Protein AF-0000000066991635 (afdb_homodimer)

Solvent-accessible surface area (backbone atoms only — not comparable to full-atom values): 33824 Å² total; per-residue (Å²): 133,83,79,75,78,76,78,75,76,74,74,76,68,73,73,80,77,74,58,37,27,37,50,67,40,49,28,33,56,46,75,19,49,19,54,40,72,58,36,60,54,51,48,58,49,76,34,74,38,52,50,30,28,54,70,39,47,72,44,93,38,63,37,68,39,49,34,54,32,58,34,29,44,29,30,18,37,47,90,90,48,79,56,61,89,41,50,11,52,49,90,73,47,40,25,34,30,38,31,33,38,23,70,40,92,41,37,56,72,58,83,58,76,49,52,31,31,70,38,35,34,23,32,61,38,87,34,90,89,38,78,27,34,76,53,31,38,21,18,39,51,45,25,27,75,44,48,9,38,45,81,38,58,38,59,46,39,35,53,55,44,24,20,41,37,32,43,36,40,35,25,31,79,44,2,63,42,89,61,32,28,33,35,31,42,17,25,30,19,30,34,35,38,76,35,38,81,55,76,75,76,59,43,39,54,41,67,57,53,54,70,75,36,68,50,41,40,34,58,37,84,39,66,63,92,72,80,55,67,71,60,75,80,67,44,86,82,8,60,59,45,59,40,77,75,74,72,76,74,76,71,72,75,78,71,76,76,70,78,72,74,79,71,78,74,76,80,78,80,80,83,77,84,81,74,84,70,85,74,81,82,73,84,66,85,66,91,76,80,90,76,87,81,89,90,81,73,80,124,133,83,79,78,76,76,77,74,76,75,74,77,69,74,74,79,77,77,58,38,26,38,50,68,41,48,30,33,57,48,76,17,51,19,54,40,70,57,36,62,55,52,47,59,50,76,35,74,38,54,50,31,28,55,70,38,46,74,44,94,38,64,38,68,39,49,34,54,32,58,34,30,44,30,33,18,37,49,91,91,48,78,54,61,88,42,50,11,52,49,90,73,48,41,26,32,31,38,32,32,38,24,69,41,90,42,39,57,70,58,83,58,76,50,52,31,32,70,38,34,31,23,31,60,38,87,33,90,88,37,78,27,35,75,53,31,38,20,18,39,53,44,24,28,74,45,49,10,38,44,81,40,58,37,58,45,39,36,52,56,44,24,20,39,39,34,42,37,40,36,26,30,80,46,2,62,42,89,63,31,29,32,35,31,42,17,26,31,20,30,34,35,39,75,34,39,81,54,77,78,76,59,42,37,54,42,66,56,54,53,70,76,36,68,50,41,40,36,60,38,85,38,66,62,93,71,80,56,66,69,59,77,79,69,43,85,82,9,59,60,45,63,41,77,72,76,73,77,73,78,72,71,76,76,71,75,74,71,77,69,74,80,71,77,74,76,81,79,80,85,86,86,87,86,78,81,77,84,83,78,85,75,85,66,83,73,83,83,82,89,80,86,91,81,92,85,88,78,130

Secondary structure (DSSP, 8-state):
---------------------EEEEEEEEES-EE--S-SSPB--TTSTHHHH-TT----S--EEEETT-EEEEEEESSTT---TTS-SS-TT----EEEEEEEES-TTT--S-S-EEEEEEE-EE--TT-SSGGGSEEHHHHHHHTTTEEEEEPPSSSPSEEEEEEEEEEE-TTTTSTT--EEEEEEEEEEEES--------B-TTTS--TT-TTTS--TTS--S----SSS---TTS-EE----------------------------------------------------------/---------------------EEEEEEEEES-EE--S-SSPB--TTSTHHHH-TT----S--EEEETT-EEEEEEESSTT---TTS-SS-TT----EEEEEEEES-TTT--S-S-EEEEEEE-EE--TT-SSGGGSEEHHHHHHHTTTEEEEEPPSSSPSEEEEEEEEEEE-TTTTSTT--EEEEEEEEEEEES--------B-TTTS--TT-TTTS--TTS--S----SSS---TTS-B-PPP-------------------------------------------------------

Sequence (598 aa):
MKSTFVAALSALAAREVAGHATFQQLWHGSSCVRLPASNSPVTNVGSRDFICNAGARPVGGKCPVRAGGTVTVEMHQQPGDRSCNNEAIGGAHWGPVQVYLTKVADATTADGSTGWFKIFSNSWAKNPSGRVGDDDEWGTRDLSECCGRMDVKIPSDIPSGDYLLRAEALALHTAGQAGGAQFYMSCYQITVEGGGDASPATVRFPGAYSSGDPGIRVNIHGALSNYVAPGPPSTPAAPTRRPALAAPVASPPARLARLQPLLLHPAGLPRAEATLKRALWPRTASAVGLAILAAPNVRMKSTFVAALSALAAREVAGHATFQQLWHGSSCVRLPASNSPVTNVGSRDFICNAGARPVGGKCPVRAGGTVTVEMHQQPGDRSCNNEAIGGAHWGPVQVYLTKVADATTADGSTGWFKIFSNSWAKNPSGRVGDDDEWGTRDLSECCGRMDVKIPSDIPSGDYLLRAEALALHTAGQAGGAQFYMSCYQITVEGGGDASPATVRFPGAYSSGDPGIRVNIHGALSNYVAPGPPSTPAAPTRRPALAAPVASPPARLARLQPLLLHPAGLPRAEATLKRALWPRTASAVGLAILAAPNVR

Structure (mmCIF, N/CA/C/O backbone):
data_AF-0000000066991635-model_v1
#
loop_
_entity.id
_entity.type
_entity.pdbx_description
1 polymer 'lytic cellulose monooxygenase (C4-dehydrogenating)'
#
loop_
_atom_site.group_PDB
_atom_site.id
_atom_site.type_symbol
_atom_site.label_atom_id
_atom_site.label_alt_id
_atom_site.label_comp_id
_atom_site.label_asym_id
_atom_site.label_entity_id
_atom_site.label_seq_id
_atom_site.pdbx_PDB_ins_code
_atom_site.Cartn_x
_atom_site.Cartn_y
_atom_site.Cartn_z
_atom_site.occupancy
_atom_site.B_iso_or_equiv
_atom_site.auth_seq_id
_atom_site.auth_comp_id
_atom_site.auth_asym_id
_atom_site.auth_atom_id
_atom_site.pdbx_PDB_model_num
ATOM 1 N N . MET A 1 1 ? 31.812 63.344 -13.711 1 35.56 1 MET A N 1
ATOM 2 C CA . MET A 1 1 ? 30.469 62.781 -13.672 1 35.56 1 MET A CA 1
ATOM 3 C C . MET A 1 1 ? 30.484 61.375 -13.094 1 35.56 1 MET A C 1
ATOM 5 O O . MET A 1 1 ? 31.188 60.5 -13.602 1 35.56 1 MET A O 1
ATOM 9 N N . LYS A 1 2 ? 30.391 61.25 -11.734 1 44.78 2 LYS A N 1
ATOM 10 C CA . LYS A 1 2 ? 30.375 60.062 -10.891 1 44.78 2 LYS A CA 1
ATOM 11 C C . LYS A 1 2 ? 29.219 59.156 -11.25 1 44.78 2 LYS A C 1
ATOM 13 O O . LYS A 1 2 ? 28.047 59.562 -11.203 1 44.78 2 LYS A O 1
ATOM 18 N N . SER A 1 3 ? 29.359 58.281 -12.211 1 44.31 3 SER A N 1
ATOM 19 C CA . SER A 1 3 ? 28.406 57.219 -12.531 1 44.31 3 SER A CA 1
ATOM 20 C C . SER A 1 3 ? 28.078 56.406 -11.305 1 44.31 3 SER A C 1
ATOM 22 O O . SER A 1 3 ? 28.969 55.781 -10.711 1 44.31 3 SER A O 1
ATOM 24 N N . THR A 1 4 ? 27.125 56.844 -10.484 1 43.19 4 THR A N 1
ATOM 25 C CA . THR A 1 4 ? 26.547 56.062 -9.406 1 43.19 4 THR A CA 1
ATOM 26 C C . THR A 1 4 ? 25.969 54.75 -9.961 1 43.19 4 THR A C 1
ATOM 28 O O . THR A 1 4 ? 25.094 54.781 -10.828 1 43.19 4 THR A O 1
ATOM 31 N N . PHE A 1 5 ? 26.766 53.719 -10.078 1 46.31 5 PHE A N 1
ATOM 32 C CA . PHE A 1 5 ? 26.281 52.344 -10.297 1 46.31 5 PHE A CA 1
ATOM 33 C C . PHE A 1 5 ? 25.203 52 -9.266 1 46.31 5 PHE A C 1
ATOM 35 O O . PHE A 1 5 ? 25.484 51.938 -8.07 1 46.31 5 PHE A O 1
ATOM 42 N N . VAL A 1 6 ? 23.969 52.438 -9.492 1 45.12 6 VAL A N 1
ATOM 43 C CA . VAL A 1 6 ? 22.859 51.906 -8.695 1 45.12 6 VAL A CA 1
ATOM 44 C C . VAL A 1 6 ? 22.797 50.375 -8.82 1 45.12 6 VAL A C 1
ATOM 46 O O . VAL A 1 6 ? 22.656 49.844 -9.922 1 45.12 6 VAL A O 1
ATOM 49 N N . ALA A 1 7 ? 23.469 49.625 -7.941 1 43.12 7 ALA A N 1
ATOM 50 C CA . ALA A 1 7 ? 23.281 48.188 -7.762 1 43.12 7 ALA A CA 1
ATOM 51 C C . ALA A 1 7 ? 21.812 47.844 -7.527 1 43.12 7 ALA A C 1
ATOM 53 O O . ALA A 1 7 ? 21.219 48.281 -6.535 1 43.12 7 ALA A O 1
ATOM 54 N N . ALA A 1 8 ? 21.062 47.688 -8.625 1 43.28 8 ALA A N 1
ATOM 55 C CA . ALA A 1 8 ? 19.734 47.125 -8.492 1 43.28 8 ALA A CA 1
ATOM 56 C C . ALA A 1 8 ? 19.797 45.812 -7.691 1 43.28 8 ALA A C 1
ATOM 58 O O . ALA A 1 8 ? 20.453 44.844 -8.102 1 43.28 8 ALA A O 1
ATOM 59 N N . LEU A 1 9 ? 19.672 45.906 -6.418 1 40.62 9 LEU A N 1
ATOM 60 C CA . LEU A 1 9 ? 19.406 44.719 -5.613 1 40.62 9 LEU A CA 1
ATOM 61 C C . LEU A 1 9 ? 18.234 43.906 -6.18 1 40.62 9 LEU A C 1
ATOM 63 O O . LEU A 1 9 ? 17.109 44.406 -6.223 1 40.62 9 LEU A O 1
ATOM 67 N N . SER A 1 10 ? 18.469 43.125 -7.238 1 38.97 10 SER A N 1
ATOM 68 C CA . SER A 1 10 ? 17.453 42.156 -7.621 1 38.97 10 SER A CA 1
ATOM 69 C C . SER A 1 10 ? 17 41.344 -6.422 1 38.97 10 SER A C 1
ATOM 71 O O . SER A 1 10 ? 17.797 40.625 -5.801 1 38.97 10 SER A O 1
ATOM 73 N N . ALA A 1 11 ? 16.047 41.781 -5.676 1 39.94 11 ALA A N 1
ATOM 74 C CA . ALA A 1 11 ? 15.391 40.938 -4.676 1 39.94 11 ALA A CA 1
ATOM 75 C C . ALA A 1 11 ? 14.969 39.594 -5.277 1 39.94 11 ALA A C 1
ATOM 77 O O . ALA A 1 11 ? 14.133 39.562 -6.18 1 39.94 11 ALA A O 1
ATOM 78 N N . LEU A 1 12 ? 15.789 38.625 -5.402 1 40.25 12 LEU A N 1
ATOM 79 C CA . LEU A 1 12 ? 15.375 37.25 -5.656 1 40.25 12 LEU A CA 1
ATOM 80 C C . LEU A 1 12 ? 14.125 36.906 -4.863 1 40.25 12 LEU A C 1
ATOM 82 O O . LEU A 1 12 ? 14.188 36.688 -3.648 1 40.25 12 LEU A O 1
ATOM 86 N N . ALA A 1 13 ? 13.016 37.438 -5.242 1 39.91 13 ALA A N 1
ATOM 87 C CA . ALA A 1 13 ? 11.773 36.906 -4.688 1 39.91 13 ALA A CA 1
ATOM 88 C C . ALA A 1 13 ? 11.773 35.375 -4.695 1 39.91 13 ALA A C 1
ATOM 90 O O . ALA A 1 13 ? 11.906 34.75 -5.75 1 39.91 13 ALA A O 1
ATOM 91 N N . ALA A 1 14 ? 12.273 34.75 -3.713 1 44.75 14 ALA A N 1
ATOM 92 C CA . ALA A 1 14 ? 12.094 33.312 -3.562 1 44.75 14 ALA A CA 1
ATOM 93 C C . ALA A 1 14 ? 10.688 32.875 -3.992 1 44.75 14 ALA A C 1
ATOM 95 O O . ALA A 1 14 ? 9.695 33.281 -3.389 1 44.75 14 ALA A O 1
ATOM 96 N N . ARG A 1 15 ? 10.422 32.719 -5.242 1 49.5 15 ARG A N 1
ATOM 97 C CA . ARG A 1 15 ? 9.172 32.156 -5.758 1 49.5 15 ARG A CA 1
ATOM 98 C C . ARG A 1 15 ? 8.641 31.062 -4.855 1 49.5 15 ARG A C 1
ATOM 100 O O . ARG A 1 15 ? 9.336 30.078 -4.59 1 49.5 15 ARG A O 1
ATOM 107 N N . GLU A 1 16 ? 7.719 31.5 -3.975 1 56.66 16 GLU A N 1
ATOM 108 C CA . GLU A 1 16 ? 6.977 30.594 -3.105 1 56.66 16 GLU A CA 1
ATOM 109 C C . GLU A 1 16 ? 6.371 29.438 -3.902 1 56.66 16 GLU A C 1
ATOM 111 O O . GLU A 1 16 ? 5.453 29.641 -4.699 1 56.66 16 GLU A O 1
ATOM 116 N N . VAL A 1 17 ? 7.215 28.453 -4.336 1 67.62 17 VAL A N 1
ATOM 117 C CA . VAL A 1 17 ? 6.699 27.328 -5.109 1 67.62 17 VAL A CA 1
ATOM 118 C C . VAL A 1 17 ? 5.742 26.5 -4.254 1 67.62 17 VAL A C 1
ATOM 120 O O . VAL A 1 17 ? 6.117 26.016 -3.186 1 67.62 17 VAL A O 1
ATOM 123 N N . ALA A 1 18 ? 4.371 26.812 -4.434 1 72.88 18 ALA A N 1
ATOM 124 C CA . ALA A 1 18 ? 3.355 25.969 -3.814 1 72.88 18 ALA A CA 1
ATOM 125 C C . ALA A 1 18 ? 3.354 24.562 -4.434 1 72.88 18 ALA A C 1
ATOM 127 O O . ALA A 1 18 ? 3.342 24.422 -5.656 1 72.88 18 ALA A O 1
ATOM 128 N N . GLY A 1 19 ? 3.537 23.594 -3.539 1 75.56 19 GLY A N 1
ATOM 129 C CA . GLY A 1 19 ? 3.369 22.234 -4.031 1 75.56 19 GLY A CA 1
ATOM 130 C C . GLY A 1 19 ? 1.932 21.906 -4.395 1 75.56 19 GLY A C 1
ATOM 131 O O . GLY A 1 19 ? 1.026 22.703 -4.148 1 75.56 19 GLY A O 1
ATOM 132 N N . HIS A 1 20 ? 1.761 20.859 -5.176 1 81.75 20 HIS A N 1
ATOM 133 C CA . HIS A 1 20 ? 0.44 20.359 -5.539 1 81.75 20 HIS A CA 1
ATOM 134 C C . HIS A 1 20 ? 0.328 18.859 -5.277 1 81.75 20 HIS A C 1
ATOM 136 O O . HIS A 1 20 ? 1.036 18.062 -5.898 1 81.75 20 HIS A O 1
ATOM 142 N N . ALA A 1 21 ? -0.579 18.547 -4.352 1 86.69 21 ALA A N 1
ATOM 143 C CA . ALA A 1 21 ? -0.793 17.141 -4.043 1 86.69 21 ALA A CA 1
ATOM 144 C C . ALA A 1 21 ? -2.094 16.938 -3.271 1 86.69 21 ALA A C 1
ATOM 146 O O . ALA A 1 21 ? -2.596 17.875 -2.637 1 86.69 21 ALA A O 1
ATOM 147 N N . THR A 1 22 ? -2.713 15.828 -3.4 1 87 22 THR A N 1
ATOM 148 C CA . THR A 1 22 ? -3.887 15.453 -2.623 1 87 22 THR A CA 1
ATOM 149 C C . THR A 1 22 ? -3.754 14.023 -2.1 1 87 22 THR A C 1
ATOM 151 O O . THR A 1 22 ? -3.219 13.148 -2.789 1 87 22 THR A O 1
ATOM 154 N N . PHE A 1 23 ? -4.141 13.82 -0.852 1 86.69 23 PHE A N 1
ATOM 155 C CA . PHE A 1 23 ? -4.465 12.453 -0.455 1 86.69 23 PHE A CA 1
ATOM 156 C C . PHE A 1 23 ? -5.68 11.938 -1.221 1 86.69 23 PHE A C 1
ATOM 158 O O . PHE A 1 23 ? -6.773 12.492 -1.105 1 86.69 23 PHE A O 1
ATOM 165 N N . GLN A 1 24 ? -5.504 10.797 -1.98 1 76.44 24 GLN A N 1
ATOM 166 C CA . GLN A 1 24 ? -6.531 10.461 -2.961 1 76.44 24 GLN A CA 1
ATOM 167 C C . GLN A 1 24 ? -7.203 9.133 -2.621 1 76.44 24 GLN A C 1
ATOM 169 O O . GLN A 1 24 ? -8.32 8.867 -3.066 1 76.44 24 GLN A O 1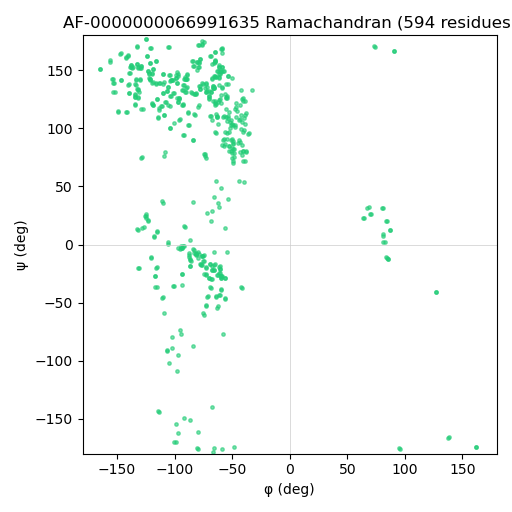
ATOM 174 N N . GLN A 1 25 ? -6.457 8.273 -1.94 1 74.19 25 GLN A N 1
ATOM 175 C CA . GLN A 1 25 ? -6.988 6.93 -1.749 1 74.19 25 GLN A CA 1
ATOM 176 C C . GLN A 1 25 ? -6.691 6.414 -0.344 1 74.19 25 GLN A C 1
ATOM 178 O O . GLN A 1 25 ? -5.637 6.715 0.222 1 74.19 25 GLN A O 1
ATOM 183 N N . LEU A 1 26 ? -7.699 5.766 0.26 1 80.69 26 LEU A N 1
ATOM 184 C CA . LEU A 1 26 ? -7.5 4.961 1.46 1 80.69 26 LEU A CA 1
ATOM 185 C C . LEU A 1 26 ? -7.527 3.475 1.126 1 80.69 26 LEU A C 1
ATOM 187 O O . LEU A 1 26 ? -8.5 2.98 0.547 1 80.69 26 LEU A O 1
ATOM 191 N N . TRP A 1 27 ? -6.43 2.877 1.416 1 75.44 27 TRP A N 1
ATOM 192 C CA . TRP A 1 27 ? -6.328 1.429 1.261 1 75.44 27 TRP A CA 1
ATOM 193 C C . TRP A 1 27 ? -6.59 0.72 2.586 1 75.44 27 TRP A C 1
ATOM 195 O O . TRP A 1 27 ? -6.074 1.133 3.629 1 75.44 27 TRP A O 1
ATOM 205 N N . HIS A 1 28 ? -7.434 -0.108 2.604 1 73.88 28 HIS A N 1
ATOM 206 C CA . HIS A 1 28 ? -7.727 -0.851 3.822 1 73.88 28 HIS A CA 1
ATOM 207 C C . HIS A 1 28 ? -7.781 -2.352 3.555 1 73.88 28 HIS A C 1
ATOM 209 O O . HIS A 1 28 ? -8.203 -2.779 2.479 1 73.88 28 HIS A O 1
ATOM 215 N N . GLY A 1 29 ? -7.016 -3.014 4.488 1 66.19 29 GLY A N 1
ATOM 216 C CA . GLY A 1 29 ? -6.973 -4.457 4.336 1 66.19 29 GLY A CA 1
ATOM 217 C C . GLY A 1 29 ? -8.281 -5.137 4.707 1 66.19 29 GLY A C 1
ATOM 218 O O . GLY A 1 29 ? -9.078 -4.586 5.469 1 66.19 29 GLY A O 1
ATOM 219 N N . SER A 1 30 ? -8.719 -6.031 3.967 1 66 30 SER A N 1
ATOM 220 C CA . SER A 1 30 ? -9.891 -6.816 4.324 1 66 30 SER A CA 1
ATOM 221 C C . SER A 1 30 ? -9.555 -8.305 4.426 1 66 30 SER A C 1
ATOM 223 O O . SER A 1 30 ? -8.547 -8.758 3.881 1 66 30 SER A O 1
ATOM 225 N N . SER A 1 31 ? -10.234 -8.891 5.297 1 74.88 31 SER A N 1
ATOM 226 C CA . SER A 1 31 ? -10.133 -10.32 5.559 1 74.88 31 SER A CA 1
ATOM 227 C C . SER A 1 31 ? -10.781 -11.141 4.449 1 74.88 31 SER A C 1
ATOM 229 O O . SER A 1 31 ? -11.883 -11.664 4.625 1 74.88 31 SER A O 1
ATOM 231 N N . CYS A 1 32 ? -10.117 -11.234 3.277 1 90.69 32 CYS A N 1
ATOM 232 C CA . CYS A 1 32 ? -10.695 -12.047 2.207 1 90.69 32 CYS A CA 1
ATOM 233 C C . CYS A 1 32 ? -9.68 -13.047 1.673 1 90.69 32 CYS A C 1
ATOM 235 O O . CYS A 1 32 ? -9.875 -13.633 0.606 1 90.69 32 CYS A O 1
ATOM 237 N N . VAL A 1 33 ? -8.578 -13.219 2.455 1 92.69 33 VAL A N 1
ATOM 238 C CA . VAL A 1 33 ? -7.531 -14.148 2.035 1 92.69 33 VAL A CA 1
ATOM 239 C C . VAL A 1 33 ? -7.832 -15.539 2.576 1 92.69 33 VAL A C 1
ATOM 241 O O . VAL A 1 33 ? -8.258 -15.688 3.725 1 92.69 33 VAL A O 1
ATOM 244 N N . ARG A 1 34 ? -7.668 -16.516 1.69 1 94.62 34 ARG A N 1
ATOM 245 C CA . ARG A 1 34 ? -7.555 -17.891 2.139 1 94.62 34 ARG A CA 1
ATOM 246 C C . ARG A 1 34 ? -6.121 -18.219 2.543 1 94.62 34 ARG A C 1
ATOM 248 O O . ARG A 1 34 ? -5.324 -18.656 1.713 1 94.62 34 ARG A O 1
ATOM 255 N N . LEU A 1 35 ? -5.824 -18 3.801 1 91.38 35 LEU A N 1
ATOM 256 C CA . LEU A 1 35 ? -4.457 -18.203 4.27 1 91.38 35 LEU A CA 1
ATOM 257 C C . LEU A 1 35 ? -4.094 -19.688 4.25 1 91.38 35 LEU A C 1
ATOM 259 O O . LEU A 1 35 ? -4.871 -20.531 4.703 1 91.38 35 LEU A O 1
ATOM 263 N N . PRO A 1 36 ? -2.918 -19.969 3.658 1 92.56 36 PRO A N 1
ATOM 264 C CA . PRO A 1 36 ? -2.463 -21.359 3.73 1 92.56 36 PRO A CA 1
ATOM 265 C C . PRO A 1 36 ? -2.152 -21.812 5.16 1 92.56 36 PRO A C 1
ATOM 267 O O . PRO A 1 36 ? -1.994 -20.969 6.051 1 92.56 36 PRO A O 1
ATOM 270 N N . ALA A 1 37 ? -2.025 -23.109 5.332 1 90.44 37 ALA A N 1
ATOM 271 C CA . ALA A 1 37 ? -1.784 -23.672 6.656 1 90.44 37 ALA A CA 1
ATOM 272 C C . ALA A 1 37 ? -0.348 -23.422 7.109 1 90.44 37 ALA A C 1
ATOM 274 O O . ALA A 1 37 ? -0.06 -23.422 8.305 1 90.44 37 ALA A O 1
ATOM 275 N N . SER A 1 38 ? 0.526 -23.25 6.168 1 89.31 38 SER A N 1
ATOM 276 C CA . SER A 1 38 ? 1.929 -23 6.477 1 89.31 38 SER A CA 1
ATOM 277 C C . SER A 1 38 ? 2.533 -21.984 5.504 1 89.31 38 SER A C 1
ATOM 279 O O . SER A 1 38 ? 1.97 -21.734 4.438 1 89.31 38 SER A O 1
ATOM 281 N N . ASN A 1 39 ? 3.67 -21.438 5.996 1 92.88 39 ASN A N 1
ATOM 282 C CA . ASN A 1 39 ? 4.375 -20.516 5.113 1 92.88 39 ASN A CA 1
ATOM 283 C C . ASN A 1 39 ? 5.43 -21.219 4.277 1 92.88 39 ASN A C 1
ATOM 285 O O . ASN A 1 39 ? 6.32 -20.594 3.715 1 92.88 39 ASN A O 1
ATOM 289 N N . SER A 1 40 ? 5.367 -22.594 4.184 1 92.25 40 SER A N 1
ATOM 290 C CA . SER A 1 40 ? 6.238 -23.375 3.318 1 92.25 40 SER A CA 1
ATOM 291 C C . SER A 1 40 ? 5.754 -23.344 1.873 1 92.25 40 SER A C 1
ATOM 293 O O . SER A 1 40 ? 4.559 -23.203 1.617 1 92.25 40 SER A O 1
ATOM 295 N N . PRO A 1 41 ? 6.633 -23.5 0.947 1 95.75 41 PRO A N 1
ATOM 296 C CA . PRO A 1 41 ? 6.227 -23.469 -0.46 1 95.75 41 PRO A CA 1
ATOM 297 C C . PRO A 1 41 ? 5.566 -24.766 -0.921 1 95.75 41 PRO A C 1
ATOM 299 O O . PRO A 1 41 ? 5.715 -25.797 -0.272 1 95.75 41 PRO A O 1
ATOM 302 N N . VAL A 1 42 ? 4.805 -24.672 -2.021 1 96.62 42 VAL A N 1
ATOM 303 C CA . VAL A 1 42 ? 4.344 -25.828 -2.795 1 96.62 42 VAL A CA 1
ATOM 304 C C . VAL A 1 42 ? 5.32 -26.109 -3.934 1 96.62 42 VAL A C 1
ATOM 306 O O . VAL A 1 42 ? 5.727 -25.188 -4.652 1 96.62 42 VAL A O 1
ATOM 309 N N . THR A 1 43 ? 5.715 -27.406 -4.102 1 96.5 43 THR A N 1
ATOM 310 C CA . THR A 1 43 ? 6.66 -27.734 -5.164 1 96.5 43 THR A CA 1
ATOM 311 C C . THR A 1 43 ? 6.012 -28.641 -6.203 1 96.5 43 THR A C 1
ATOM 313 O O . THR A 1 43 ? 6.492 -28.75 -7.332 1 96.5 43 THR A O 1
ATOM 316 N N . ASN A 1 44 ? 4.957 -29.281 -5.836 1 96.81 44 ASN A N 1
ATOM 317 C CA . ASN A 1 44 ? 4.234 -30.156 -6.758 1 96.81 44 ASN A CA 1
ATOM 318 C C . ASN A 1 44 ? 3.174 -29.391 -7.543 1 96.81 44 ASN A C 1
ATOM 320 O O . ASN A 1 44 ? 2.066 -29.172 -7.047 1 96.81 44 ASN A O 1
ATOM 324 N N . VAL A 1 45 ? 3.43 -29.062 -8.812 1 97.5 45 VAL A N 1
ATOM 325 C CA . VAL A 1 45 ? 2.557 -28.203 -9.609 1 97.5 45 VAL A CA 1
ATOM 326 C C . VAL A 1 45 ? 1.331 -29 -10.055 1 97.5 45 VAL A C 1
ATOM 328 O O . VAL A 1 45 ? 0.363 -28.422 -10.562 1 97.5 45 VAL A O 1
ATOM 331 N N . GLY A 1 46 ? 1.335 -30.312 -9.859 1 96.69 46 GLY A N 1
ATOM 332 C CA . GLY A 1 46 ? 0.222 -31.156 -10.266 1 96.69 46 GLY A CA 1
ATOM 333 C C . GLY A 1 46 ? -0.765 -31.422 -9.141 1 96.69 46 GLY A C 1
ATOM 334 O O . GLY A 1 46 ? -1.802 -32.062 -9.359 1 96.69 46 GLY A O 1
ATOM 335 N N . SER A 1 47 ? -0.459 -30.953 -8.016 1 96.12 47 SER A N 1
ATOM 336 C CA . SER A 1 47 ? -1.318 -31.188 -6.855 1 96.12 47 SER A CA 1
ATOM 337 C C . SER A 1 47 ? -2.451 -30.172 -6.793 1 96.12 47 SER A C 1
ATOM 339 O O . SER A 1 47 ? -2.318 -29.047 -7.301 1 96.12 47 SER A O 1
ATOM 341 N N . ARG A 1 48 ? -3.557 -30.5 -6.098 1 96.44 48 ARG A N 1
ATOM 342 C CA . ARG A 1 48 ? -4.664 -29.578 -5.883 1 96.44 48 ARG A CA 1
ATOM 343 C C . ARG A 1 48 ? -4.23 -28.406 -5.004 1 96.44 48 ARG A C 1
ATOM 345 O O . ARG A 1 48 ? -4.871 -27.359 -5.008 1 96.44 48 ARG A O 1
ATOM 352 N N . ASP A 1 49 ? -3.164 -28.609 -4.23 1 97.19 49 ASP A N 1
ATOM 353 C CA . ASP A 1 49 ? -2.639 -27.516 -3.408 1 97.19 49 ASP A CA 1
ATOM 354 C C . ASP A 1 49 ? -2.193 -26.344 -4.273 1 97.19 49 ASP A C 1
ATOM 356 O O . ASP A 1 49 ? -2.064 -25.219 -3.781 1 97.19 49 ASP A O 1
ATOM 360 N N . PHE A 1 50 ? -2.004 -26.625 -5.508 1 97.88 50 PHE A N 1
ATOM 361 C CA . PHE A 1 50 ? -1.453 -25.609 -6.395 1 97.88 50 PHE A CA 1
ATOM 362 C C . PHE A 1 50 ? -2.508 -24.562 -6.75 1 97.88 50 PHE A C 1
ATOM 364 O O . PHE A 1 50 ? -2.186 -23.516 -7.305 1 97.88 50 PHE A O 1
ATOM 371 N N . ILE A 1 51 ? -3.73 -24.75 -6.434 1 98.12 51 ILE A N 1
ATOM 372 C CA . ILE A 1 51 ? -4.801 -23.812 -6.734 1 98.12 51 ILE A CA 1
ATOM 373 C C . ILE A 1 51 ? -4.707 -22.609 -5.797 1 98.12 51 ILE A C 1
ATOM 375 O O . ILE A 1 51 ? -4.43 -21.484 -6.234 1 98.12 51 ILE A O 1
ATOM 379 N N . CYS A 1 52 ? -4.809 -22.844 -4.496 1 97.75 52 CYS A N 1
ATOM 380 C CA . CYS A 1 52 ? -4.773 -21.766 -3.516 1 97.75 52 CYS A CA 1
ATOM 381 C C . CYS A 1 52 ? -3.816 -22.078 -2.377 1 97.75 52 CYS A C 1
ATOM 383 O O . CYS A 1 52 ? -3.848 -21.438 -1.329 1 97.75 52 CYS A O 1
ATOM 385 N N . ASN A 1 53 ? -2.953 -23.094 -2.482 1 97.56 53 ASN A N 1
ATOM 386 C CA . ASN A 1 53 ? -1.953 -23.531 -1.513 1 97.56 53 ASN A CA 1
ATOM 387 C C . ASN A 1 53 ? -2.516 -24.578 -0.561 1 97.56 53 ASN A C 1
ATOM 389 O O . ASN A 1 53 ? -3.723 -24.812 -0.537 1 97.56 53 ASN A O 1
ATOM 393 N N . ALA A 1 54 ? -1.625 -25.219 0.156 1 95.06 54 ALA A N 1
ATOM 394 C CA . ALA A 1 54 ? -1.977 -26.312 1.061 1 95.06 54 ALA A CA 1
ATOM 395 C C . ALA A 1 54 ? -2.748 -25.797 2.271 1 95.06 54 ALA A C 1
ATOM 397 O O . ALA A 1 54 ? -2.307 -24.859 2.941 1 95.06 54 ALA A O 1
ATOM 398 N N . GLY A 1 55 ? -3.893 -26.344 2.492 1 93.31 55 GLY A N 1
ATOM 399 C CA . GLY A 1 55 ? -4.652 -26.078 3.703 1 93.31 55 GLY A CA 1
ATOM 400 C C . GLY A 1 55 ? -5.457 -24.797 3.627 1 93.31 55 GLY A C 1
ATOM 401 O O . GLY A 1 55 ? -6.098 -24.406 4.605 1 93.31 55 GLY A O 1
ATOM 402 N N . ALA A 1 56 ? -5.414 -24.125 2.504 1 93.5 56 ALA A N 1
ATOM 403 C CA . ALA A 1 56 ? -6.223 -22.922 2.34 1 93.5 56 ALA A CA 1
ATOM 404 C C . ALA A 1 56 ? -7.711 -23.25 2.344 1 93.5 56 ALA A C 1
ATOM 406 O O . ALA A 1 56 ? -8.133 -24.234 1.724 1 93.5 56 ALA A O 1
ATOM 407 N N . ARG A 1 57 ? -8.477 -22.469 3.072 1 93.38 57 ARG A N 1
ATOM 408 C CA . ARG A 1 57 ? -9.922 -22.672 3.162 1 93.38 57 ARG A CA 1
ATOM 409 C C . ARG A 1 57 ? -10.672 -21.375 2.877 1 93.38 57 ARG A C 1
ATOM 411 O O . ARG A 1 57 ? -10.156 -20.281 3.121 1 93.38 57 ARG A O 1
ATOM 418 N N . PRO A 1 58 ? -11.891 -21.609 2.365 1 94.75 58 PRO A N 1
ATOM 419 C CA . PRO A 1 58 ? -12.727 -20.422 2.203 1 94.75 58 PRO A CA 1
ATOM 420 C C . PRO A 1 58 ? -12.945 -19.672 3.516 1 94.75 58 PRO A C 1
ATOM 422 O O . PRO A 1 58 ? -12.867 -20.266 4.594 1 94.75 58 PRO A O 1
ATOM 425 N N . VAL A 1 59 ? -13.109 -18.359 3.365 1 92.56 59 VAL A N 1
ATOM 426 C CA . VAL A 1 59 ? -13.438 -17.5 4.504 1 92.56 59 VAL A CA 1
ATOM 427 C C . VAL A 1 59 ? -14.766 -16.781 4.254 1 92.56 59 VAL A C 1
ATOM 429 O O . VAL A 1 59 ? -15.297 -16.828 3.145 1 92.56 59 VAL A O 1
ATOM 432 N N . GLY A 1 60 ? -15.289 -16.141 5.297 1 88.69 60 GLY A N 1
ATOM 433 C CA . GLY A 1 60 ? -16.594 -15.523 5.18 1 88.69 60 GLY A CA 1
ATOM 434 C C . GLY A 1 60 ? -16.562 -14.203 4.434 1 88.69 60 GLY A C 1
ATOM 435 O O . GLY A 1 60 ? -17.578 -13.766 3.889 1 88.69 60 GLY A O 1
ATOM 436 N N . GLY A 1 61 ? -15.422 -13.641 4.301 1 87.12 61 GLY A N 1
ATOM 437 C CA . GLY A 1 61 ? -15.344 -12.289 3.762 1 87.12 61 GLY A CA 1
ATOM 438 C C . GLY A 1 61 ? -15 -12.258 2.283 1 87.12 61 GLY A C 1
ATOM 439 O O . GLY A 1 61 ? -14.336 -13.156 1.773 1 87.12 61 GLY A O 1
ATOM 440 N N . LYS A 1 62 ? -15.555 -11.273 1.524 1 89.31 62 LYS A N 1
ATOM 441 C CA . LYS A 1 62 ? -15.18 -10.898 0.166 1 89.31 62 LYS A CA 1
ATOM 442 C C . LYS A 1 62 ? -14.703 -9.445 0.108 1 89.31 62 LYS A C 1
ATOM 444 O O . LYS A 1 62 ? -15.273 -8.57 0.77 1 89.31 62 LYS A O 1
ATOM 449 N N . CYS A 1 63 ? -13.727 -9.227 -0.605 1 88 63 CYS A N 1
ATOM 450 C CA . CYS A 1 63 ? -13.258 -7.863 -0.832 1 88 63 CYS A CA 1
ATOM 451 C C . CYS A 1 63 ? -13.891 -7.27 -2.086 1 88 63 CYS A C 1
ATOM 453 O O . CYS A 1 63 ? -13.766 -7.832 -3.174 1 88 63 CYS A O 1
ATOM 455 N N . PRO A 1 64 ? -14.641 -6.145 -1.932 1 86.25 64 PRO A N 1
ATOM 456 C CA . PRO A 1 64 ? -15.141 -5.469 -3.129 1 86.25 64 PRO A CA 1
ATOM 457 C C . PRO A 1 64 ? -14.039 -4.781 -3.93 1 86.25 64 PRO A C 1
ATOM 459 O O . PRO A 1 64 ? -13.188 -4.098 -3.352 1 86.25 64 PRO A O 1
ATOM 462 N N . VAL A 1 65 ? -14.047 -5.008 -5.191 1 87.44 65 VAL A N 1
ATOM 463 C CA . VAL A 1 65 ? -13.062 -4.438 -6.098 1 87.44 65 VAL A CA 1
ATOM 464 C C . VAL A 1 65 ? -13.758 -3.869 -7.332 1 87.44 65 VAL A C 1
ATOM 466 O O . VAL A 1 65 ? -14.766 -4.41 -7.785 1 87.44 65 VAL A O 1
ATOM 469 N N . ARG A 1 66 ? -13.242 -2.729 -7.777 1 84.81 66 ARG A N 1
ATOM 470 C CA . ARG A 1 66 ? -13.797 -2.139 -8.992 1 84.81 66 ARG A CA 1
ATOM 471 C C . ARG A 1 66 ? -13.039 -2.611 -10.227 1 84.81 66 ARG A C 1
ATOM 473 O O . ARG A 1 66 ? -11.805 -2.689 -10.211 1 84.81 66 ARG A O 1
ATOM 480 N N . ALA A 1 67 ? -13.844 -2.906 -11.234 1 89.19 67 ALA A N 1
ATOM 481 C CA . ALA A 1 67 ? -13.18 -3.127 -12.516 1 89.19 67 ALA A CA 1
ATOM 482 C C . ALA A 1 67 ? -12.383 -1.898 -12.945 1 89.19 67 ALA A C 1
ATOM 484 O O . ALA A 1 67 ? -12.844 -0.766 -12.781 1 89.19 67 ALA A O 1
ATOM 485 N N . GLY A 1 68 ? -11.156 -2.209 -13.414 1 86.44 68 GLY A N 1
ATOM 486 C CA . GLY A 1 68 ? -10.289 -1.104 -13.797 1 86.44 68 GLY A CA 1
ATOM 487 C C . GLY A 1 68 ? -9.539 -0.508 -12.617 1 86.44 68 GLY A C 1
ATOM 488 O O . GLY A 1 68 ? -8.609 0.279 -12.805 1 86.44 68 GLY A O 1
ATOM 489 N N . GLY A 1 69 ? -9.914 -0.895 -11.422 1 81.81 69 GLY A N 1
ATOM 490 C CA . GLY A 1 69 ? -9.219 -0.416 -10.234 1 81.81 69 GLY A CA 1
ATOM 491 C C . GLY A 1 69 ? -7.922 -1.15 -9.961 1 81.81 69 GLY A C 1
ATOM 492 O O . GLY A 1 69 ? -7.602 -2.125 -10.648 1 81.81 69 GLY A O 1
ATOM 493 N N . THR A 1 70 ? -7.215 -0.601 -9 1 82.31 70 THR A N 1
ATOM 494 C CA . THR A 1 70 ? -5.977 -1.227 -8.555 1 82.31 70 THR A CA 1
ATOM 495 C C . THR A 1 70 ? -6.168 -1.897 -7.195 1 82.31 70 THR A C 1
ATOM 497 O O . THR A 1 70 ? -6.824 -1.344 -6.312 1 82.31 70 THR A O 1
ATOM 500 N N . VAL A 1 71 ? -5.656 -3.107 -7.07 1 88.25 71 VAL A N 1
ATOM 501 C CA . VAL A 1 71 ? -5.516 -3.756 -5.77 1 88.25 71 VAL A CA 1
ATOM 502 C C . VAL A 1 71 ? -4.039 -3.986 -5.465 1 88.25 71 VAL A C 1
ATOM 504 O O . VAL A 1 71 ? -3.193 -3.924 -6.359 1 88.25 71 VAL A O 1
ATOM 507 N N . THR A 1 72 ? -3.713 -4.133 -4.211 1 86.56 72 THR A N 1
ATOM 508 C CA . THR A 1 72 ? -2.354 -4.438 -3.781 1 86.56 72 THR A CA 1
ATOM 509 C C . THR A 1 72 ? -2.305 -5.777 -3.047 1 86.56 72 THR A C 1
ATOM 511 O O . THR A 1 72 ? -3.016 -5.973 -2.059 1 86.56 72 THR A O 1
ATOM 514 N N . VAL A 1 73 ? -1.52 -6.703 -3.578 1 90.44 73 VAL A N 1
ATOM 515 C CA . VAL A 1 73 ? -1.246 -7.934 -2.846 1 90.44 73 VAL A CA 1
ATOM 516 C C . VAL A 1 73 ? -0.015 -7.746 -1.962 1 90.44 73 VAL A C 1
ATOM 518 O O . VAL A 1 73 ? 0.93 -7.051 -2.342 1 90.44 73 VAL A O 1
ATOM 521 N N . GLU A 1 74 ? -0.023 -8.391 -0.81 1 88.69 74 GLU A N 1
ATOM 522 C CA . GLU A 1 74 ? 1.046 -8.188 0.164 1 88.69 74 GLU A CA 1
ATOM 523 C C . GLU A 1 74 ? 1.543 -9.516 0.725 1 88.69 74 GLU A C 1
ATOM 525 O O . GLU A 1 74 ? 0.748 -10.336 1.186 1 88.69 74 GLU A O 1
ATOM 530 N N . MET A 1 75 ? 2.871 -9.68 0.68 1 91.38 75 MET A N 1
ATOM 531 C CA . MET A 1 75 ? 3.52 -10.906 1.133 1 91.38 75 MET A CA 1
ATOM 532 C C . MET A 1 75 ? 4.523 -10.617 2.242 1 91.38 75 MET A C 1
ATOM 534 O O . MET A 1 75 ? 5.254 -9.625 2.18 1 91.38 75 MET A O 1
ATOM 538 N N . HIS A 1 76 ? 4.566 -11.562 3.197 1 87.75 76 HIS A N 1
ATOM 539 C CA . HIS A 1 76 ? 5.57 -11.508 4.254 1 87.75 76 HIS A CA 1
ATOM 540 C C . HIS A 1 76 ? 5.98 -12.914 4.688 1 87.75 76 HIS A C 1
ATOM 542 O O . HIS A 1 76 ? 5.27 -13.883 4.426 1 87.75 76 HIS A O 1
ATOM 548 N N . GLN A 1 77 ? 7.137 -12.945 5.406 1 89.06 77 GLN A N 1
ATOM 549 C CA . GLN A 1 77 ? 7.688 -14.227 5.824 1 89.06 77 GLN A CA 1
ATOM 550 C C . GLN A 1 77 ? 6.863 -14.836 6.957 1 89.06 77 GLN A C 1
ATOM 552 O O . GLN A 1 77 ? 6.434 -15.992 6.867 1 89.06 77 GLN A O 1
ATOM 557 N N . GLN A 1 78 ? 6.66 -14.055 7.953 1 84.31 78 GLN A N 1
ATOM 558 C CA . GLN A 1 78 ? 5.98 -14.586 9.133 1 84.31 78 GLN A CA 1
ATOM 559 C C . GLN A 1 78 ? 4.52 -14.141 9.164 1 84.31 78 GLN A C 1
ATOM 561 O O . GLN A 1 78 ? 4.199 -13.008 8.805 1 84.31 78 GLN A O 1
ATOM 566 N N . PRO A 1 79 ? 3.695 -15.133 9.617 1 78.5 79 PRO A N 1
ATOM 567 C CA . PRO A 1 79 ? 2.285 -14.758 9.734 1 78.5 79 PRO A CA 1
ATOM 568 C C . PRO A 1 79 ? 2.078 -13.516 10.602 1 78.5 79 PRO A C 1
ATOM 570 O O . PRO A 1 79 ? 2.613 -13.43 11.711 1 78.5 79 PRO A O 1
ATOM 573 N N . GLY A 1 80 ? 1.396 -12.602 10.055 1 72.75 80 GLY A N 1
ATOM 574 C CA . GLY A 1 80 ? 1.027 -11.422 10.82 1 72.75 80 GLY A CA 1
ATOM 575 C C . GLY A 1 80 ? 2.102 -10.352 10.82 1 72.75 80 GLY A C 1
ATOM 576 O O . GLY A 1 80 ? 1.875 -9.234 11.289 1 72.75 80 GLY A O 1
ATOM 577 N N . ASP A 1 81 ? 3.328 -10.75 10.344 1 72.44 81 ASP A N 1
ATOM 578 C CA . ASP A 1 81 ? 4.383 -9.75 10.219 1 72.44 81 ASP A CA 1
ATOM 579 C C . ASP A 1 81 ? 4.195 -8.906 8.961 1 72.44 81 ASP A C 1
ATOM 581 O O . ASP A 1 81 ? 4.18 -9.438 7.848 1 72.44 81 ASP A O 1
ATOM 585 N N . ARG A 1 82 ? 4.031 -7.527 9.188 1 72.56 82 ARG A N 1
ATOM 586 C CA . ARG A 1 82 ? 3.814 -6.66 8.031 1 72.56 82 ARG A CA 1
ATOM 587 C C . ARG A 1 82 ? 4.832 -5.523 8.008 1 72.56 82 ARG A C 1
ATOM 589 O O . ARG A 1 82 ? 4.586 -4.48 7.398 1 72.56 82 ARG A O 1
ATOM 596 N N . SER A 1 83 ? 5.914 -5.785 8.625 1 67.12 83 SER A N 1
ATOM 597 C CA . SER A 1 83 ? 6.949 -4.762 8.719 1 67.12 83 SER A CA 1
ATOM 598 C C . SER A 1 83 ? 7.695 -4.602 7.402 1 67.12 83 SER A C 1
ATOM 600 O O . SER A 1 83 ? 8.094 -5.594 6.785 1 67.12 83 SER A O 1
ATOM 602 N N . CYS A 1 84 ? 7.98 -3.342 7.004 1 66 84 CYS A N 1
ATOM 603 C CA . CYS A 1 84 ? 8.758 -3.037 5.812 1 66 84 CYS A CA 1
ATOM 604 C C . CYS A 1 84 ? 10.242 -3.309 6.043 1 66 84 CYS A C 1
ATOM 606 O O . CYS A 1 84 ? 11.023 -3.375 5.09 1 66 84 CYS A O 1
ATOM 608 N N . ASN A 1 85 ? 10.578 -3.459 7.203 1 65.56 85 ASN A N 1
ATOM 609 C CA . ASN A 1 85 ? 11.984 -3.684 7.535 1 65.56 85 ASN A CA 1
ATOM 610 C C . ASN A 1 85 ? 12.406 -5.113 7.227 1 65.56 85 ASN A C 1
ATOM 612 O O . ASN A 1 85 ? 13.602 -5.414 7.18 1 65.56 85 ASN A O 1
ATOM 616 N N . ASN A 1 86 ? 11.43 -5.93 7.078 1 76.62 86 ASN A N 1
ATOM 617 C CA . ASN A 1 86 ? 11.703 -7.316 6.715 1 76.62 86 ASN A CA 1
ATOM 618 C C . ASN A 1 86 ? 11.398 -7.578 5.242 1 76.62 86 ASN A C 1
ATOM 620 O O . ASN A 1 86 ? 10.406 -7.066 4.707 1 76.62 86 ASN A O 1
ATOM 624 N N . GLU A 1 87 ? 12.242 -8.344 4.68 1 81.38 87 GLU A N 1
ATOM 625 C CA . GLU A 1 87 ? 11.984 -8.727 3.295 1 81.38 87 GLU A CA 1
ATOM 626 C C . GLU A 1 87 ? 10.688 -9.523 3.174 1 81.38 87 GLU A C 1
ATOM 628 O O . GLU A 1 87 ? 10.289 -10.219 4.113 1 81.38 87 GLU A O 1
ATOM 633 N N . ALA A 1 88 ? 10.008 -9.398 2.041 1 86.19 88 ALA A N 1
ATOM 634 C CA . ALA A 1 88 ? 8.758 -10.109 1.786 1 86.19 88 ALA A CA 1
ATOM 635 C C . ALA A 1 88 ? 8.977 -11.617 1.783 1 86.19 88 ALA A C 1
ATOM 637 O O . ALA A 1 88 ? 8.266 -12.359 2.473 1 86.19 88 ALA A O 1
ATOM 638 N N . ILE A 1 89 ? 9.883 -12.109 1.039 1 87.88 89 ILE A N 1
ATOM 639 C CA . ILE A 1 89 ? 10.195 -13.531 0.939 1 87.88 89 ILE A CA 1
ATOM 640 C C . ILE A 1 89 ? 11.625 -13.773 1.413 1 87.88 89 ILE A C 1
ATOM 642 O O . ILE A 1 89 ? 11.891 -14.734 2.137 1 87.88 89 ILE A O 1
ATOM 646 N N . GLY A 1 90 ? 12.602 -12.844 1.128 1 79.06 90 GLY A N 1
ATOM 647 C CA . GLY A 1 90 ? 13.961 -12.844 1.656 1 79.06 90 GLY A CA 1
ATOM 648 C C . GLY A 1 90 ? 14.836 -13.914 1.036 1 79.06 90 GLY A C 1
ATOM 649 O O . GLY A 1 90 ? 14.352 -14.789 0.319 1 79.06 90 GLY A O 1
ATOM 650 N N . GLY A 1 91 ? 16.188 -13.875 1.296 1 80.38 91 GLY A N 1
ATOM 651 C CA . GLY A 1 91 ? 17.172 -14.922 1.117 1 80.38 91 GLY A CA 1
ATOM 652 C C . GLY A 1 91 ? 17.438 -15.258 -0.34 1 80.38 91 GLY A C 1
ATOM 653 O O . GLY A 1 91 ? 17.625 -16.422 -0.69 1 80.38 91 GLY A O 1
ATOM 654 N N . ALA A 1 92 ? 17.359 -14.398 -1.193 1 86.62 92 ALA A N 1
ATOM 655 C CA . ALA A 1 92 ? 17.672 -14.57 -2.607 1 86.62 92 ALA A CA 1
ATOM 656 C C . ALA A 1 92 ? 16.641 -15.453 -3.303 1 86.62 92 ALA A C 1
ATOM 658 O O . ALA A 1 92 ? 16.984 -16.281 -4.148 1 86.62 92 ALA A O 1
ATOM 659 N N . HIS A 1 93 ? 15.445 -15.492 -2.807 1 94.31 93 HIS A N 1
ATOM 660 C CA . HIS A 1 93 ? 14.328 -16.188 -3.438 1 94.31 93 HIS A CA 1
ATOM 661 C C . HIS A 1 93 ? 13.82 -15.43 -4.652 1 94.31 93 HIS A C 1
ATOM 663 O O . HIS A 1 93 ? 12.703 -14.898 -4.633 1 94.31 93 HIS A O 1
ATOM 669 N N . TRP A 1 94 ? 14.625 -15.562 -5.75 1 95.81 94 TRP A N 1
ATOM 670 C CA . TRP A 1 94 ? 14.375 -14.758 -6.938 1 95.81 94 TRP A CA 1
ATOM 671 C C . TRP A 1 94 ? 13.438 -15.484 -7.902 1 95.81 94 TRP A C 1
ATOM 673 O O . TRP A 1 94 ? 13.57 -16.688 -8.102 1 95.81 94 TRP A O 1
ATOM 683 N N . GLY A 1 95 ? 12.617 -14.766 -8.484 1 97.44 95 GLY A N 1
ATOM 684 C CA . GLY A 1 95 ? 11.711 -15.25 -9.516 1 97.44 95 GLY A CA 1
ATOM 685 C C . GLY A 1 95 ? 10.539 -14.328 -9.766 1 97.44 95 GLY A C 1
ATOM 686 O O . GLY A 1 95 ? 10.5 -13.203 -9.25 1 97.44 95 GLY A O 1
ATOM 687 N N . PRO A 1 96 ? 9.609 -14.75 -10.594 1 96.69 96 PRO A N 1
ATOM 688 C CA . PRO A 1 96 ? 8.492 -13.883 -10.992 1 96.69 96 PRO A CA 1
ATOM 689 C C . PRO A 1 96 ? 7.383 -13.836 -9.945 1 96.69 96 PRO A C 1
ATOM 691 O O . PRO A 1 96 ? 7.277 -14.742 -9.109 1 96.69 96 PRO A O 1
ATOM 694 N N . VAL A 1 97 ? 6.629 -12.781 -9.992 1 95.56 97 VAL A N 1
ATOM 695 C CA . VAL A 1 97 ? 5.355 -12.617 -9.297 1 95.56 97 VAL A CA 1
ATOM 696 C C . VAL A 1 97 ? 4.223 -12.484 -10.312 1 95.56 97 VAL A C 1
ATOM 698 O O . VAL A 1 97 ? 4.305 -11.68 -11.242 1 95.56 97 VAL A O 1
ATOM 701 N N . GLN A 1 98 ? 3.197 -13.359 -10.172 1 96.44 98 GLN A N 1
ATOM 702 C CA . GLN A 1 98 ? 2.08 -13.375 -11.109 1 96.44 98 GLN A CA 1
ATOM 703 C C . GLN A 1 98 ? 0.743 -13.391 -10.375 1 96.44 98 GLN A C 1
ATOM 705 O O . GLN A 1 98 ? 0.668 -13.828 -9.227 1 96.44 98 GLN A O 1
ATOM 710 N N . VAL A 1 99 ? -0.253 -12.828 -11.055 1 97.38 99 VAL A N 1
ATOM 711 C CA . VAL A 1 99 ? -1.591 -12.797 -10.477 1 97.38 99 VAL A CA 1
ATOM 712 C C . VAL A 1 99 ? -2.613 -13.273 -11.508 1 97.38 99 VAL A C 1
ATOM 714 O O . VAL A 1 99 ? -2.555 -12.883 -12.672 1 97.38 99 VAL A O 1
ATOM 717 N N . TYR A 1 100 ? -3.506 -14.148 -11.078 1 97.75 100 TYR A N 1
ATOM 718 C CA . TYR A 1 100 ? -4.578 -14.719 -11.883 1 97.75 100 TYR A CA 1
ATOM 719 C C . TYR A 1 100 ? -5.941 -14.422 -11.273 1 97.75 100 TYR A C 1
ATOM 721 O O . TYR A 1 100 ? -6.051 -14.227 -10.055 1 97.75 100 TYR A O 1
ATOM 729 N N . LEU A 1 101 ? -6.953 -14.445 -12.148 1 98 101 LEU A N 1
ATOM 730 C CA . LEU A 1 101 ? -8.352 -14.422 -11.727 1 98 101 LEU A CA 1
ATOM 731 C C . LEU A 1 101 ? -9.102 -15.633 -12.266 1 98 101 LEU A C 1
ATOM 733 O O . LEU A 1 101 ? -8.766 -16.141 -13.336 1 98 101 LEU A O 1
ATOM 737 N N . THR A 1 102 ? -10.086 -16.094 -11.539 1 98.5 102 THR A N 1
ATOM 738 C CA . THR A 1 102 ? -11.117 -17 -12.023 1 98.5 102 THR A CA 1
ATOM 739 C C . THR A 1 102 ? -12.5 -16.547 -11.578 1 98.5 102 THR A C 1
ATOM 741 O O . THR A 1 102 ? -12.719 -16.25 -10.398 1 98.5 102 THR A O 1
ATOM 744 N N . LYS A 1 103 ? -13.352 -16.422 -12.523 1 98.44 103 LYS A N 1
ATOM 745 C CA . LYS A 1 103 ? -14.727 -16.094 -12.188 1 98.44 103 LYS A CA 1
ATOM 746 C C . LYS A 1 103 ? -15.445 -17.281 -11.555 1 98.44 103 LYS A C 1
ATOM 748 O O . LYS A 1 103 ? -15.305 -18.422 -12.016 1 98.44 103 LYS A O 1
ATOM 753 N N . VAL A 1 104 ? -16.25 -17.031 -10.508 1 98.69 104 VAL A N 1
ATOM 754 C CA . VAL A 1 104 ? -16.969 -18.078 -9.805 1 98.69 104 VAL A CA 1
ATOM 755 C C . VAL A 1 104 ? -18.375 -17.594 -9.438 1 98.69 104 VAL A C 1
ATOM 757 O O . VAL A 1 104 ? -18.641 -16.391 -9.5 1 98.69 104 VAL A O 1
ATOM 760 N N . ALA A 1 105 ? -19.188 -18.516 -9.141 1 98 105 ALA A N 1
ATOM 761 C CA . ALA A 1 105 ? -20.547 -18.141 -8.734 1 98 105 ALA A CA 1
ATOM 762 C C . ALA A 1 105 ? -20.547 -17.5 -7.355 1 98 105 ALA A C 1
ATOM 764 O O . ALA A 1 105 ? -21.266 -16.516 -7.121 1 98 105 ALA A O 1
ATOM 765 N N . ASP A 1 106 ? -19.797 -18.094 -6.418 1 98.44 106 ASP A N 1
ATOM 766 C CA . ASP A 1 106 ? -19.641 -17.641 -5.043 1 98.44 106 ASP A CA 1
ATOM 767 C C . ASP A 1 106 ? -18.219 -17.844 -4.547 1 98.44 106 ASP A C 1
ATOM 769 O O . ASP A 1 106 ? -17.781 -18.984 -4.328 1 98.44 106 ASP A O 1
ATOM 773 N N . ALA A 1 107 ? -17.547 -16.734 -4.297 1 98 107 ALA A N 1
ATOM 774 C CA . ALA A 1 107 ? -16.141 -16.797 -3.926 1 98 107 ALA A CA 1
ATOM 775 C C . ALA A 1 107 ? -15.953 -17.453 -2.559 1 98 107 ALA A C 1
ATOM 777 O O . ALA A 1 107 ? -14.883 -17.969 -2.25 1 98 107 ALA A O 1
ATOM 778 N N . THR A 1 108 ? -16.984 -17.469 -1.722 1 97.25 108 THR A N 1
ATOM 779 C CA . THR A 1 108 ? -16.844 -18 -0.371 1 97.25 108 THR A CA 1
ATOM 780 C C . THR A 1 108 ? -17.016 -19.516 -0.368 1 97.25 108 THR A C 1
ATOM 782 O O . THR A 1 108 ? -16.812 -20.156 0.661 1 97.25 108 THR A O 1
ATOM 785 N N . THR A 1 109 ? -17.344 -20.094 -1.533 1 97.5 109 THR A N 1
ATOM 786 C CA . THR A 1 109 ? -17.547 -21.531 -1.547 1 97.5 109 THR A CA 1
ATOM 787 C C . THR A 1 109 ? -16.766 -22.172 -2.691 1 97.5 109 THR A C 1
ATOM 789 O O . THR A 1 109 ? -16.547 -23.391 -2.693 1 97.5 109 THR A O 1
ATOM 792 N N . ALA A 1 110 ? -16.375 -21.406 -3.723 1 98.25 110 ALA A N 1
ATOM 793 C CA . ALA A 1 110 ? -15.727 -21.938 -4.918 1 98.25 110 ALA A CA 1
ATOM 794 C C . ALA A 1 110 ? -14.422 -22.656 -4.57 1 98.25 110 ALA A C 1
ATOM 796 O O . ALA A 1 110 ? -13.703 -22.234 -3.658 1 98.25 110 ALA A O 1
ATOM 797 N N . ASP A 1 111 ? -14.07 -23.641 -5.312 1 97.25 111 ASP A N 1
ATOM 798 C CA . ASP A 1 111 ? -12.859 -24.406 -5.016 1 97.25 111 ASP A CA 1
ATOM 799 C C . ASP A 1 111 ? -11.742 -24.062 -5.996 1 97.25 111 ASP A C 1
ATOM 801 O O . ASP A 1 111 ? -10.68 -24.688 -5.977 1 97.25 111 ASP A O 1
ATOM 805 N N . GLY A 1 112 ? -11.984 -23.234 -6.852 1 97.62 112 GLY A N 1
ATOM 806 C CA . GLY A 1 112 ? -10.969 -22.766 -7.773 1 97.62 112 GLY A CA 1
ATOM 807 C C . GLY A 1 112 ? -10.789 -23.672 -8.984 1 97.62 1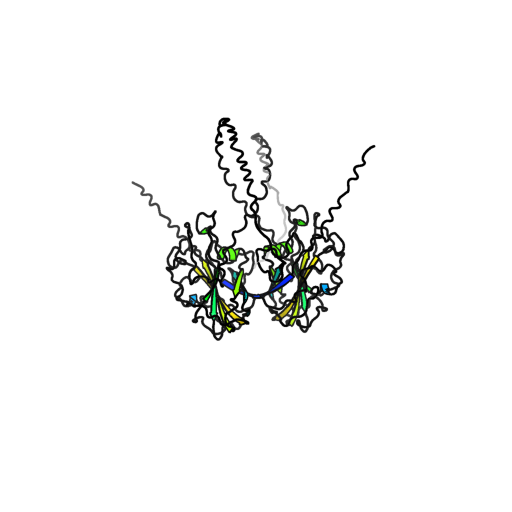12 GLY A C 1
ATOM 808 O O . GLY A 1 112 ? -9.781 -23.578 -9.688 1 97.62 112 GLY A O 1
ATOM 809 N N . SER A 1 113 ? -11.734 -24.484 -9.297 1 96.62 113 SER A N 1
ATOM 810 C CA . SER A 1 113 ? -11.625 -25.453 -10.391 1 96.62 113 SER A CA 1
ATOM 811 C C . SER A 1 113 ? -12.047 -24.828 -11.719 1 96.62 113 SER A C 1
ATOM 813 O O . SER A 1 113 ? -11.906 -25.438 -12.773 1 96.62 113 SER A O 1
ATOM 815 N N . THR A 1 114 ? -12.594 -23.578 -11.688 1 97.38 114 THR A N 1
ATOM 816 C CA . THR A 1 114 ? -12.953 -22.891 -12.93 1 97.38 114 THR A CA 1
ATOM 817 C C . THR A 1 114 ? -11.719 -22.344 -13.617 1 97.38 114 THR A C 1
ATOM 819 O O . THR A 1 114 ? -10.602 -22.469 -13.109 1 97.38 114 THR A O 1
ATOM 822 N N . GLY A 1 115 ? -11.922 -21.766 -14.867 1 97.94 115 GLY A N 1
ATOM 823 C CA . GLY A 1 115 ? -10.812 -21.312 -15.695 1 97.94 115 GLY A CA 1
ATOM 824 C C . GLY A 1 115 ? -10.164 -20.047 -15.18 1 97.94 115 GLY A C 1
ATOM 825 O O . GLY A 1 115 ? -10.844 -19.062 -14.914 1 97.94 115 GLY A O 1
ATOM 826 N N . TRP A 1 116 ? -8.852 -20.094 -15.094 1 98.25 116 TRP A N 1
ATOM 827 C CA . TRP A 1 116 ? -8.055 -18.969 -14.609 1 98.25 116 TRP A CA 1
ATOM 828 C C . TRP A 1 116 ? -7.473 -18.188 -15.781 1 98.25 116 TRP A C 1
ATOM 830 O O . TRP A 1 116 ? -7.051 -18.766 -16.781 1 98.25 116 TRP A O 1
ATOM 840 N N . PHE A 1 117 ? -7.395 -16.844 -15.664 1 97.44 117 PHE A N 1
ATOM 841 C CA . PHE A 1 117 ? -6.688 -16.016 -16.625 1 97.44 117 PHE A CA 1
ATOM 842 C C . PHE A 1 117 ? -5.727 -15.062 -15.922 1 97.44 117 PHE A C 1
ATOM 844 O O . PHE A 1 117 ? -6.031 -14.547 -14.844 1 97.44 117 PHE A O 1
ATOM 851 N N . LYS A 1 118 ? -4.555 -14.867 -16.562 1 96.12 118 LYS A N 1
ATOM 852 C CA . LYS A 1 118 ? -3.5 -14.031 -16 1 96.12 118 LYS A CA 1
ATOM 853 C C . LYS A 1 118 ? -3.807 -12.547 -16.203 1 96.12 118 LYS A C 1
ATOM 855 O O . LYS A 1 118 ? -4.172 -12.133 -17.312 1 96.12 118 LYS A O 1
ATOM 860 N N . ILE A 1 119 ? -3.617 -11.797 -15.094 1 95.19 119 ILE A N 1
ATOM 861 C CA . ILE A 1 119 ? -3.908 -10.375 -15.242 1 95.19 119 ILE A CA 1
ATOM 862 C C . ILE A 1 119 ? -2.654 -9.555 -14.93 1 95.19 119 ILE A C 1
ATOM 864 O O . ILE A 1 119 ? -2.635 -8.336 -15.133 1 95.19 119 ILE A O 1
ATOM 868 N N . PHE A 1 120 ? -1.712 -10.117 -14.414 1 93.75 120 PHE A N 1
ATOM 869 C CA . PHE A 1 120 ? -0.49 -9.414 -14.031 1 93.75 120 PHE A CA 1
ATOM 870 C C . PHE A 1 120 ? 0.702 -10.367 -14.039 1 93.75 120 PHE A C 1
ATOM 872 O O . PHE A 1 120 ? 0.586 -11.523 -13.633 1 93.75 120 PHE A O 1
ATOM 879 N N . SER A 1 121 ? 1.899 -9.812 -14.508 1 94.62 121 SER A N 1
ATOM 880 C CA . SER A 1 121 ? 3.174 -10.523 -14.406 1 94.62 121 SER A CA 1
ATOM 881 C C . SER A 1 121 ? 4.336 -9.547 -14.242 1 94.62 121 SER A C 1
ATOM 883 O O . SER A 1 121 ? 4.547 -8.672 -15.094 1 94.62 121 SER A O 1
ATOM 885 N N . ASN A 1 122 ? 4.961 -9.617 -13.094 1 92.75 122 ASN A N 1
ATOM 886 C CA . ASN A 1 122 ? 6.289 -9.055 -12.867 1 92.75 122 ASN A CA 1
ATOM 887 C C . ASN A 1 122 ? 7.355 -10.148 -12.836 1 92.75 122 ASN A C 1
ATOM 889 O O . ASN A 1 122 ? 7.496 -10.852 -11.836 1 92.75 122 ASN A O 1
ATOM 893 N N . SER A 1 123 ? 8.023 -10.227 -14.016 1 94.31 123 SER A N 1
ATOM 894 C CA . SER A 1 123 ? 8.805 -11.438 -14.25 1 94.31 123 SER A CA 1
ATOM 895 C C . SER A 1 123 ? 10.297 -11.164 -14.125 1 94.31 123 SER A C 1
ATOM 897 O O . SER A 1 123 ? 10.836 -11.109 -13.023 1 94.31 123 SER A O 1
ATOM 899 N N . TRP A 1 124 ? 10.891 -10.836 -15.242 1 93.44 124 TRP A N 1
ATOM 900 C CA . TRP A 1 124 ? 12.352 -10.836 -15.312 1 93.44 124 TRP A CA 1
ATOM 901 C C . TRP A 1 124 ? 12.844 -9.742 -16.25 1 93.44 124 TRP A C 1
ATOM 903 O O . TRP A 1 124 ? 12.227 -9.469 -17.281 1 93.44 124 TRP A O 1
ATOM 913 N N . ALA A 1 125 ? 13.945 -9.125 -15.852 1 91.25 125 ALA A N 1
ATOM 914 C CA . ALA A 1 125 ? 14.75 -8.32 -16.766 1 91.25 125 ALA A CA 1
ATOM 915 C C . ALA A 1 125 ? 16.234 -8.555 -16.531 1 91.25 125 ALA A C 1
ATOM 917 O O . ALA A 1 125 ? 16.672 -8.758 -15.398 1 91.25 125 ALA A O 1
ATOM 918 N N . LYS A 1 126 ? 16.938 -8.445 -17.656 1 91.69 126 LYS A N 1
ATOM 919 C CA . LYS A 1 126 ? 18.391 -8.586 -17.547 1 91.69 126 LYS A CA 1
ATOM 920 C C . LYS A 1 126 ? 19 -7.391 -16.828 1 91.69 126 LYS A C 1
ATOM 922 O O . LYS A 1 126 ? 18.656 -6.242 -17.125 1 91.69 126 LYS A O 1
ATOM 927 N N . ASN A 1 127 ? 19.75 -7.746 -15.859 1 89 127 ASN A N 1
ATOM 928 C CA . ASN A 1 127 ? 20.641 -6.742 -15.305 1 89 127 ASN A CA 1
ATOM 929 C C . ASN A 1 127 ? 21.922 -6.629 -16.125 1 89 127 ASN A C 1
ATOM 931 O O . ASN A 1 127 ? 22.75 -7.543 -16.125 1 89 127 ASN A O 1
ATOM 935 N N . PRO A 1 128 ? 22.109 -5.52 -16.781 1 86 128 PRO A N 1
ATOM 936 C CA . PRO A 1 128 ? 23.281 -5.414 -17.656 1 86 128 PRO A CA 1
ATOM 937 C C . PRO A 1 128 ? 24.594 -5.551 -16.891 1 86 128 PRO A C 1
ATOM 939 O O . PRO A 1 128 ? 25.609 -5.957 -17.469 1 86 128 PRO A O 1
ATOM 942 N N . SER A 1 129 ? 24.625 -5.27 -15.648 1 88.38 129 SER A N 1
ATOM 943 C CA . SER A 1 129 ? 25.828 -5.355 -14.836 1 88.38 129 SER A CA 1
ATOM 944 C C . SER A 1 129 ? 25.938 -6.703 -14.133 1 88.38 129 SER A C 1
ATOM 946 O O . SER A 1 129 ? 26.891 -6.957 -13.406 1 88.38 129 SER A O 1
ATOM 948 N N . GLY A 1 130 ? 24.906 -7.414 -14.375 1 88.88 130 GLY A N 1
ATOM 949 C CA . GLY A 1 130 ? 24.891 -8.703 -13.695 1 88.88 130 GLY A CA 1
ATOM 950 C C . GLY A 1 130 ? 25.672 -9.773 -14.438 1 88.88 130 GLY A C 1
ATOM 951 O O . GLY A 1 130 ? 25.797 -9.719 -15.664 1 88.88 130 GLY A O 1
ATOM 952 N N . ARG A 1 131 ? 26.188 -10.812 -13.617 1 92.44 131 ARG A N 1
ATOM 953 C CA . ARG A 1 131 ? 26.969 -11.906 -14.203 1 92.44 131 ARG A CA 1
ATOM 954 C C . ARG A 1 131 ? 26.109 -13.156 -14.367 1 92.44 131 ARG A C 1
ATOM 956 O O . ARG A 1 131 ? 26.281 -13.906 -15.328 1 92.44 131 ARG A O 1
ATOM 963 N N . VAL A 1 132 ? 25.234 -13.406 -13.484 1 95.56 132 VAL A N 1
ATOM 964 C CA . VAL A 1 132 ? 24.359 -14.586 -13.453 1 95.56 132 VAL A CA 1
ATOM 965 C C . VAL A 1 132 ? 22.922 -14.156 -13.18 1 95.56 132 VAL A C 1
ATOM 967 O O . VAL A 1 132 ? 22.656 -12.992 -12.891 1 95.56 132 VAL A O 1
ATOM 970 N N . GLY A 1 133 ? 22 -15.172 -13.336 1 95.62 133 GLY A N 1
ATOM 971 C CA . GLY A 1 133 ? 20.578 -14.883 -13.148 1 95.62 133 GLY A CA 1
ATOM 972 C C . GLY A 1 133 ? 20.266 -14.367 -11.766 1 95.62 133 GLY A C 1
ATOM 973 O O . GLY A 1 133 ? 19.312 -13.602 -11.586 1 95.62 133 GLY A O 1
ATOM 974 N N . ASP A 1 134 ? 21.031 -14.75 -10.773 1 93.25 134 ASP A N 1
ATOM 975 C CA . ASP A 1 134 ? 20.844 -14.258 -9.414 1 93.25 134 ASP A CA 1
ATOM 976 C C . ASP A 1 134 ? 20.906 -12.734 -9.359 1 93.25 134 ASP A C 1
ATOM 978 O O . ASP A 1 134 ? 20.25 -12.109 -8.523 1 93.25 134 ASP A O 1
ATOM 982 N N . ASP A 1 135 ? 21.656 -12.211 -10.297 1 91.19 135 ASP A N 1
ATOM 983 C CA . ASP A 1 135 ? 21.922 -10.773 -10.305 1 91.19 135 ASP A CA 1
ATOM 984 C C . ASP A 1 135 ? 20.844 -10.016 -11.062 1 91.19 135 ASP A C 1
ATOM 986 O O . ASP A 1 135 ? 20.797 -8.781 -11.016 1 91.19 135 ASP A O 1
ATOM 990 N N . ASP A 1 136 ? 20.047 -10.727 -11.719 1 93.31 136 ASP A N 1
ATOM 991 C CA . ASP A 1 136 ? 19.078 -10.086 -12.602 1 93.31 136 ASP A CA 1
ATOM 992 C C . ASP A 1 136 ? 17.922 -9.492 -11.805 1 93.31 136 ASP A C 1
ATOM 994 O O . ASP A 1 136 ? 17.875 -9.609 -10.578 1 93.31 136 ASP A O 1
ATOM 998 N N . GLU A 1 137 ? 17.109 -8.766 -12.547 1 88.5 137 GLU A N 1
ATOM 999 C CA . GLU A 1 137 ? 15.922 -8.18 -11.945 1 88.5 137 GLU A CA 1
ATOM 1000 C C . GLU A 1 137 ? 14.758 -9.164 -11.961 1 88.5 137 GLU A C 1
ATOM 1002 O O . GLU A 1 137 ? 14.523 -9.852 -12.961 1 88.5 137 GLU A O 1
ATOM 1007 N N . TRP A 1 138 ? 14.156 -9.266 -10.805 1 93.38 138 TRP A N 1
ATOM 1008 C CA . TRP A 1 138 ? 13.078 -10.234 -10.617 1 93.38 138 TRP A CA 1
ATOM 1009 C C . TRP A 1 138 ? 11.883 -9.594 -9.922 1 93.38 138 TRP A C 1
ATOM 1011 O O . TRP A 1 138 ? 12.039 -8.672 -9.125 1 93.38 138 TRP A O 1
ATOM 1021 N N . GLY A 1 139 ? 10.734 -10.172 -10.156 1 92.81 139 GLY A N 1
ATOM 1022 C CA . GLY A 1 139 ? 9.531 -9.711 -9.484 1 92.81 139 GLY A CA 1
ATOM 1023 C C . GLY A 1 139 ? 9.617 -9.805 -7.969 1 92.81 139 GLY A C 1
ATOM 1024 O O . GLY A 1 139 ? 9.141 -8.914 -7.262 1 92.81 139 GLY A O 1
ATOM 1025 N N . THR A 1 140 ? 10.219 -10.828 -7.398 1 93.62 140 THR A N 1
ATOM 1026 C CA . THR A 1 140 ? 10.305 -11 -5.953 1 93.62 140 THR A CA 1
ATOM 1027 C C . THR A 1 140 ? 11.25 -9.969 -5.34 1 93.62 140 THR A C 1
ATOM 1029 O O . THR A 1 140 ? 11.117 -9.617 -4.164 1 93.62 140 THR A O 1
ATOM 1032 N N . ARG A 1 141 ? 12.242 -9.539 -6.133 1 88.06 141 ARG A N 1
ATOM 1033 C CA . ARG A 1 141 ? 13.062 -8.43 -5.664 1 88.06 141 ARG A CA 1
ATOM 1034 C C . ARG A 1 141 ? 12.234 -7.16 -5.512 1 88.06 141 ARG A C 1
ATOM 1036 O O . ARG A 1 141 ? 12.281 -6.496 -4.473 1 88.06 141 ARG A O 1
ATOM 1043 N N . ASP A 1 142 ? 11.43 -6.922 -6.496 1 82.56 142 ASP A N 1
ATOM 1044 C CA . ASP A 1 142 ? 10.555 -5.758 -6.445 1 82.56 142 ASP A CA 1
ATOM 1045 C C . ASP A 1 142 ? 9.594 -5.844 -5.258 1 82.56 142 ASP A C 1
ATOM 1047 O O . ASP A 1 142 ? 9.344 -4.848 -4.582 1 82.56 142 ASP A O 1
ATOM 1051 N N . LEU A 1 143 ? 9.07 -7.02 -5.102 1 86.38 143 LEU A N 1
ATOM 1052 C CA . LEU A 1 143 ? 8.156 -7.254 -3.984 1 86.38 143 LEU A CA 1
ATOM 1053 C C . LEU A 1 143 ? 8.828 -6.91 -2.658 1 86.38 143 LEU A C 1
ATOM 1055 O O . LEU A 1 143 ? 8.25 -6.195 -1.834 1 86.38 143 LEU A O 1
ATOM 1059 N N . SER A 1 144 ? 10.016 -7.344 -2.449 1 81.81 144 SER A N 1
ATOM 1060 C CA . SER A 1 144 ? 10.75 -7.09 -1.214 1 81.81 144 SER A CA 1
ATOM 1061 C C . SER A 1 144 ? 11.125 -5.617 -1.091 1 81.81 144 SER A C 1
ATOM 1063 O O . SER A 1 144 ? 11.094 -5.051 0.004 1 81.81 144 SER A O 1
ATOM 1065 N N . GLU A 1 145 ? 11.453 -5.012 -2.166 1 72.38 145 GLU A N 1
ATOM 1066 C CA . GLU A 1 145 ? 11.875 -3.611 -2.154 1 72.38 145 GLU A CA 1
ATOM 1067 C C . GLU A 1 145 ? 10.688 -2.684 -1.902 1 72.38 145 GLU A C 1
ATOM 1069 O O . GLU A 1 145 ? 10.867 -1.529 -1.506 1 72.38 145 GLU A O 1
ATOM 1074 N N . CYS A 1 146 ? 9.562 -3.254 -2.17 1 73.81 146 CYS A N 1
ATOM 1075 C CA . CYS A 1 146 ? 8.367 -2.438 -1.994 1 73.81 146 CYS A CA 1
ATOM 1076 C C . CYS A 1 146 ? 7.551 -2.914 -0.797 1 73.81 146 CYS A C 1
ATOM 1078 O O . CYS A 1 146 ? 6.324 -2.98 -0.862 1 73.81 146 CYS A O 1
ATOM 1080 N N . CYS A 1 147 ? 8.258 -3.348 0.233 1 73.75 147 CYS A N 1
ATOM 1081 C CA . CYS A 1 147 ? 7.66 -3.656 1.528 1 73.75 147 CYS A CA 1
ATOM 1082 C C . CYS A 1 147 ? 6.699 -4.832 1.418 1 73.75 147 CYS A C 1
ATOM 1084 O O . CYS A 1 147 ? 5.641 -4.836 2.053 1 73.75 147 CYS A O 1
ATOM 1086 N N . GLY A 1 148 ? 6.867 -5.629 0.446 1 84.94 148 GLY A N 1
ATOM 1087 C CA . GLY A 1 148 ? 6.051 -6.82 0.27 1 84.94 148 GLY A CA 1
ATOM 1088 C C . GLY A 1 148 ? 4.773 -6.555 -0.508 1 84.94 148 GLY A C 1
ATOM 1089 O O . GLY A 1 148 ? 3.893 -7.414 -0.573 1 84.94 148 GLY A O 1
ATOM 1090 N N . ARG A 1 149 ? 4.695 -5.367 -1.127 1 83.31 149 ARG A N 1
ATOM 1091 C CA . ARG A 1 149 ? 3.455 -4.977 -1.791 1 83.31 149 ARG A CA 1
ATOM 1092 C C . ARG A 1 149 ? 3.645 -4.902 -3.303 1 83.31 149 ARG A C 1
ATOM 1094 O O . ARG A 1 149 ? 4.707 -4.5 -3.781 1 83.31 149 ARG A O 1
ATOM 1101 N N . MET A 1 150 ? 2.646 -5.391 -3.969 1 86.44 150 MET A N 1
ATOM 1102 C CA . MET A 1 150 ? 2.605 -5.359 -5.426 1 86.44 150 MET A CA 1
ATOM 1103 C C . MET A 1 150 ? 1.238 -4.902 -5.926 1 86.44 150 MET A C 1
ATOM 1105 O O . MET A 1 150 ? 0.217 -5.504 -5.59 1 86.44 150 MET A O 1
ATOM 1109 N N . ASP A 1 151 ? 1.268 -3.768 -6.695 1 82.94 151 ASP A N 1
ATOM 1110 C CA . ASP A 1 151 ? 0.031 -3.252 -7.273 1 82.94 151 ASP A CA 1
ATOM 1111 C C . ASP A 1 151 ? -0.374 -4.055 -8.508 1 82.94 151 ASP A C 1
ATOM 1113 O O . ASP A 1 151 ? 0.464 -4.359 -9.359 1 82.94 151 ASP A O 1
ATOM 1117 N N . VAL A 1 152 ? -1.631 -4.32 -8.523 1 89 152 VAL A N 1
ATOM 1118 C CA . VAL A 1 152 ? -2.195 -5.098 -9.625 1 89 152 VAL A CA 1
ATOM 1119 C C . VAL A 1 152 ? -3.449 -4.406 -10.156 1 89 152 VAL A C 1
ATOM 1121 O O . VAL A 1 152 ? -4.387 -4.141 -9.398 1 89 152 VAL A O 1
ATOM 1124 N N . LYS A 1 153 ? -3.441 -4.176 -11.438 1 85.75 153 LYS A N 1
ATOM 1125 C CA . LYS A 1 153 ? -4.637 -3.621 -12.062 1 85.75 153 LYS A CA 1
ATOM 1126 C C . LYS A 1 153 ? -5.656 -4.715 -12.367 1 85.75 153 LYS A C 1
ATOM 1128 O O . LYS A 1 153 ? -5.312 -5.742 -12.961 1 85.75 153 LYS A O 1
ATOM 1133 N N . ILE A 1 154 ? -6.895 -4.461 -11.93 1 91.94 154 ILE A N 1
ATOM 1134 C CA . ILE A 1 154 ? -8.008 -5.324 -12.32 1 91.94 154 ILE A CA 1
ATOM 1135 C C . ILE A 1 154 ? -8.492 -4.93 -13.711 1 91.94 154 ILE A C 1
ATOM 1137 O O . ILE A 1 154 ? -8.711 -3.746 -13.992 1 91.94 154 ILE A O 1
ATOM 1141 N N . PRO A 1 155 ? -8.617 -5.926 -14.578 1 92.56 155 PRO A N 1
ATOM 1142 C CA . PRO A 1 155 ? -9.125 -5.562 -15.898 1 92.56 155 PRO A CA 1
ATOM 1143 C C . PRO A 1 155 ? -10.453 -4.801 -15.828 1 92.56 155 PRO A C 1
ATOM 1145 O O . PRO A 1 155 ? -11.312 -5.121 -15.008 1 92.56 155 PRO A O 1
ATOM 1148 N N . SER A 1 156 ? -10.633 -3.846 -16.766 1 91.19 156 SER A N 1
ATOM 1149 C CA . SER A 1 156 ? -11.781 -2.943 -16.688 1 91.19 156 SER A CA 1
ATOM 1150 C C . SER A 1 156 ? -13.008 -3.557 -17.359 1 91.19 156 SER A C 1
ATOM 1152 O O . SER A 1 156 ? -14.125 -3.072 -17.172 1 91.19 156 SER A O 1
ATOM 1154 N N . ASP A 1 157 ? -12.805 -4.57 -18.078 1 95.44 157 ASP A N 1
ATOM 1155 C CA . ASP A 1 157 ? -13.875 -4.984 -18.969 1 95.44 157 ASP A CA 1
ATOM 1156 C C . ASP A 1 157 ? -14.375 -6.387 -18.625 1 95.44 157 ASP A C 1
ATOM 1158 O O . ASP A 1 157 ? -15.164 -6.977 -19.375 1 95.44 157 ASP A O 1
ATOM 1162 N N . ILE A 1 158 ? -13.906 -6.922 -17.562 1 96.19 158 ILE A N 1
ATOM 1163 C CA . ILE A 1 158 ? -14.406 -8.234 -17.188 1 96.19 158 ILE A CA 1
ATOM 1164 C C . ILE A 1 158 ? -15.773 -8.094 -16.516 1 96.19 158 ILE A C 1
ATOM 1166 O O . ILE A 1 158 ? -16.078 -7.047 -15.945 1 96.19 158 ILE A O 1
ATOM 1170 N N . PRO A 1 159 ? -16.578 -9.172 -16.547 1 97.56 159 PRO A N 1
ATOM 1171 C CA . PRO A 1 159 ? -17.922 -9.078 -15.961 1 97.56 159 PRO A CA 1
ATOM 1172 C C . PRO A 1 159 ? -17.891 -8.859 -14.453 1 97.56 159 PRO A C 1
ATOM 1174 O O . PRO A 1 159 ? -17 -9.383 -13.766 1 97.56 159 PRO A O 1
ATOM 1177 N N . SER A 1 160 ? -18.875 -8.078 -13.984 1 97.44 160 SER A N 1
ATOM 1178 C CA . SER A 1 160 ? -19.078 -7.984 -12.539 1 97.44 160 SER A CA 1
ATOM 1179 C C . SER A 1 160 ? -19.422 -9.344 -11.938 1 97.44 160 SER A C 1
ATOM 1181 O O . SER A 1 160 ? -19.969 -10.211 -12.625 1 97.44 160 SER A O 1
ATOM 1183 N N . GLY A 1 161 ? -19.078 -9.508 -10.641 1 97.69 161 GLY A N 1
ATOM 1184 C CA . GLY A 1 161 ? -19.359 -10.75 -9.93 1 97.69 161 GLY A CA 1
ATOM 1185 C C . GLY A 1 161 ? -18.219 -11.203 -9.047 1 97.69 161 GLY A C 1
ATOM 1186 O O . GLY A 1 161 ? -17.281 -10.43 -8.789 1 97.69 161 GLY A O 1
ATOM 1187 N N . ASP A 1 162 ? -18.312 -12.461 -8.617 1 98 162 ASP A N 1
ATOM 1188 C CA . ASP A 1 162 ? -17.328 -13 -7.695 1 98 162 ASP A CA 1
ATOM 1189 C C . ASP A 1 162 ? -16.172 -13.648 -8.453 1 98 162 ASP A C 1
ATOM 1191 O O . ASP A 1 162 ? -16.375 -14.289 -9.484 1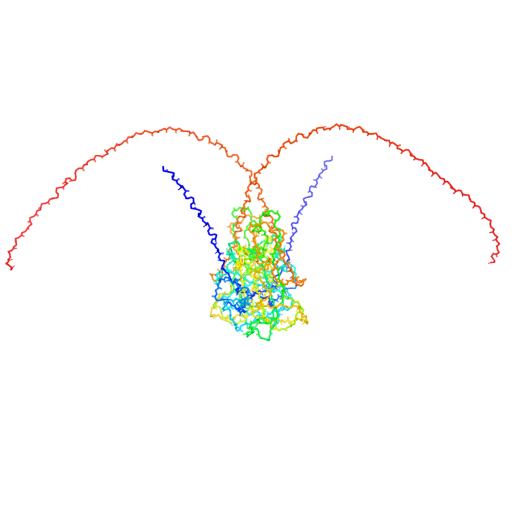 98 162 ASP A O 1
ATOM 1195 N N . TYR A 1 163 ? -15.016 -13.469 -7.902 1 98.5 163 TYR A N 1
ATOM 1196 C CA . TYR A 1 163 ? -13.781 -14.062 -8.398 1 98.5 163 TYR A CA 1
ATOM 1197 C C . TYR A 1 163 ? -12.922 -14.578 -7.254 1 98.5 163 TYR A C 1
ATOM 1199 O O . TYR A 1 163 ? -13.047 -14.109 -6.117 1 98.5 163 TYR A O 1
ATOM 1207 N N . LEU A 1 164 ? -12.086 -15.562 -7.551 1 98.56 164 LEU A N 1
ATOM 1208 C CA . LEU A 1 164 ? -10.859 -15.773 -6.789 1 98.56 164 LEU A CA 1
ATOM 1209 C C . LEU A 1 164 ? -9.672 -15.109 -7.477 1 98.56 164 LEU A C 1
ATOM 1211 O O . LEU A 1 164 ? -9.5 -15.234 -8.688 1 98.56 164 LEU A O 1
ATOM 1215 N N . LEU A 1 165 ? -8.977 -14.281 -6.723 1 98 165 LEU A N 1
ATOM 1216 C CA . LEU A 1 165 ? -7.695 -13.719 -7.148 1 98 165 LEU A CA 1
ATOM 1217 C C . LEU A 1 165 ? -6.535 -14.516 -6.57 1 98 165 LEU A C 1
ATOM 1219 O O . LEU A 1 165 ? -6.441 -14.695 -5.352 1 98 165 LEU A O 1
ATOM 1223 N N . ARG A 1 166 ? -5.684 -15.023 -7.426 1 98.19 166 ARG A N 1
ATOM 1224 C CA . ARG A 1 166 ? -4.543 -15.844 -7.035 1 98.19 166 ARG A CA 1
ATOM 1225 C C . ARG A 1 166 ? -3.23 -15.094 -7.238 1 98.19 166 ARG A C 1
ATOM 1227 O O . ARG A 1 166 ? -2.852 -14.797 -8.375 1 98.19 166 ARG A O 1
ATOM 1234 N N . ALA A 1 167 ? -2.592 -14.773 -6.121 1 97.38 167 ALA A N 1
ATOM 1235 C CA . ALA A 1 167 ? -1.244 -14.211 -6.191 1 97.38 167 ALA A CA 1
ATOM 1236 C C . ALA A 1 167 ? -0.19 -15.289 -5.961 1 97.38 167 ALA A C 1
ATOM 1238 O O . ALA A 1 167 ? -0.336 -16.141 -5.07 1 97.38 167 ALA A O 1
ATOM 1239 N N . GLU A 1 168 ? 0.896 -15.172 -6.797 1 97.94 168 GLU A N 1
ATOM 1240 C CA . GLU A 1 168 ? 1.93 -16.203 -6.75 1 97.94 168 GLU A CA 1
ATOM 1241 C C . GLU A 1 168 ? 3.324 -15.586 -6.859 1 97.94 168 GLU A C 1
ATOM 1243 O O . GLU A 1 168 ? 3.576 -14.758 -7.734 1 97.94 168 GLU A O 1
ATOM 1248 N N . ALA A 1 169 ? 4.176 -15.992 -5.941 1 97.44 169 ALA A N 1
ATOM 1249 C CA . ALA A 1 169 ? 5.617 -15.789 -6.074 1 97.44 169 ALA A CA 1
ATOM 1250 C C . ALA A 1 169 ? 6.34 -17.109 -6.316 1 97.44 169 ALA A C 1
ATOM 1252 O O . ALA A 1 169 ? 6.062 -18.109 -5.645 1 97.44 169 ALA A O 1
ATOM 1253 N N . LEU A 1 170 ? 7.164 -17.078 -7.324 1 97.81 170 LEU A N 1
ATOM 1254 C CA . LEU A 1 170 ? 7.984 -18.234 -7.656 1 97.81 170 LEU A CA 1
ATOM 1255 C C . LEU A 1 170 ? 9.445 -17.984 -7.293 1 97.81 170 LEU A C 1
ATOM 1257 O O . LEU A 1 170 ? 10.031 -16.984 -7.699 1 97.81 170 LEU A O 1
ATOM 1261 N N . ALA A 1 171 ? 10.023 -18.844 -6.453 1 97.5 171 ALA A N 1
ATOM 1262 C CA . ALA A 1 171 ? 11.445 -18.812 -6.129 1 97.5 171 ALA A CA 1
ATOM 1263 C C . ALA A 1 171 ? 12.211 -19.875 -6.902 1 97.5 171 ALA A C 1
ATOM 1265 O O . ALA A 1 171 ? 11.867 -21.062 -6.84 1 97.5 171 ALA A O 1
ATOM 1266 N N . LEU A 1 172 ? 13.344 -19.422 -7.547 1 97.75 172 LEU A N 1
ATOM 1267 C CA . LEU A 1 172 ? 13.961 -20.297 -8.539 1 97.75 172 LEU A CA 1
ATOM 1268 C C . LEU A 1 172 ? 15.359 -20.734 -8.094 1 97.75 172 LEU A C 1
ATOM 1270 O O . LEU A 1 172 ? 16.062 -21.406 -8.836 1 97.75 172 LEU A O 1
ATOM 1274 N N . HIS A 1 173 ? 15.75 -20.469 -6.824 1 95.25 173 HIS A N 1
ATOM 1275 C CA . HIS A 1 173 ? 17.125 -20.688 -6.398 1 95.25 173 HIS A CA 1
ATOM 1276 C C . HIS A 1 173 ? 17.469 -22.172 -6.344 1 95.25 173 HIS A C 1
ATOM 1278 O O . HIS A 1 173 ? 18.641 -22.547 -6.367 1 95.25 173 HIS A O 1
ATOM 1284 N N . THR A 1 174 ? 16.484 -23.078 -6.34 1 95 174 THR A N 1
ATOM 1285 C CA . THR A 1 174 ? 16.734 -24.516 -6.379 1 95 174 THR A CA 1
ATOM 1286 C C . THR A 1 174 ? 16.016 -25.141 -7.574 1 95 174 THR A C 1
ATOM 1288 O O . THR A 1 174 ? 15.781 -26.359 -7.59 1 95 174 THR A O 1
ATOM 1291 N N . ALA A 1 175 ? 15.688 -24.375 -8.562 1 96.19 175 ALA A N 1
ATOM 1292 C CA . ALA A 1 175 ? 14.836 -24.812 -9.664 1 96.19 175 ALA A CA 1
ATOM 1293 C C . ALA A 1 175 ? 15.641 -25.562 -10.719 1 96.19 175 ALA A C 1
ATOM 1295 O O . ALA A 1 175 ? 15.07 -26.141 -11.648 1 96.19 175 ALA A O 1
ATOM 1296 N N . GLY A 1 176 ? 16.906 -25.562 -10.57 1 94.44 176 GLY A N 1
ATOM 1297 C CA . GLY A 1 176 ? 17.719 -26.375 -11.469 1 94.44 176 GLY A CA 1
ATOM 1298 C C . GLY A 1 176 ? 17.438 -27.859 -11.336 1 94.44 176 GLY A C 1
ATOM 1299 O O . GLY A 1 176 ? 17.688 -28.625 -12.273 1 94.44 176 GLY A O 1
ATOM 1300 N N . GLN A 1 177 ? 17 -28.266 -10.219 1 91.44 177 GLN A N 1
ATOM 1301 C CA . GLN A 1 177 ? 16.641 -29.656 -9.961 1 91.44 177 GLN A CA 1
ATOM 1302 C C . GLN A 1 177 ? 15.133 -29.875 -10.117 1 91.44 177 GLN A C 1
ATOM 1304 O O . GLN A 1 177 ? 14.336 -28.969 -9.852 1 91.44 177 GLN A O 1
ATOM 1309 N N . ALA A 1 178 ? 14.82 -31.062 -10.578 1 87.75 178 ALA A N 1
ATOM 1310 C CA . ALA A 1 178 ? 13.406 -31.406 -10.688 1 87.75 178 ALA A CA 1
ATOM 1311 C C . ALA A 1 178 ? 12.688 -31.234 -9.352 1 87.75 178 ALA A C 1
ATOM 1313 O O . ALA A 1 178 ? 13.172 -31.719 -8.32 1 87.75 178 ALA A O 1
ATOM 1314 N N . GLY A 1 179 ? 11.641 -30.5 -9.438 1 91.44 179 GLY A N 1
ATOM 1315 C CA . GLY A 1 179 ? 10.867 -30.312 -8.219 1 91.44 179 GLY A CA 1
ATOM 1316 C C . GLY A 1 179 ? 11.438 -29.25 -7.305 1 91.44 179 GLY A C 1
ATOM 1317 O O . GLY A 1 179 ? 10.953 -29.062 -6.188 1 91.44 179 GLY A O 1
ATOM 1318 N N . GLY A 1 180 ? 12.461 -28.531 -7.801 1 94.5 180 GLY A N 1
ATOM 1319 C CA . GLY A 1 180 ? 13.172 -27.594 -6.945 1 94.5 180 GLY A CA 1
ATOM 1320 C C . GLY A 1 180 ? 12.523 -26.219 -6.902 1 94.5 180 GLY A C 1
ATOM 1321 O O . GLY A 1 180 ? 12.812 -25.422 -6.016 1 94.5 180 GLY A O 1
ATOM 1322 N N . ALA A 1 181 ? 11.68 -25.938 -7.895 1 96.94 181 ALA A N 1
ATOM 1323 C CA . ALA A 1 181 ? 10.984 -24.641 -7.918 1 96.94 181 ALA A CA 1
ATOM 1324 C C . ALA A 1 181 ? 10.008 -24.531 -6.75 1 96.94 181 ALA A C 1
ATOM 1326 O O . ALA A 1 181 ? 9.289 -25.484 -6.441 1 96.94 181 ALA A O 1
ATOM 1327 N N . GLN A 1 182 ? 10.039 -23.328 -6.051 1 96.62 182 GLN A N 1
ATOM 1328 C CA . GLN A 1 182 ? 9.211 -23.109 -4.867 1 96.62 182 GLN A CA 1
ATOM 1329 C C . GLN A 1 182 ? 8.117 -22.078 -5.141 1 96.62 182 GLN A C 1
ATOM 1331 O O . GLN A 1 182 ? 8.406 -20.922 -5.453 1 96.62 182 GLN A O 1
ATOM 1336 N N . PHE A 1 183 ? 6.871 -22.562 -4.984 1 97.69 183 PHE A N 1
ATOM 1337 C CA . PHE A 1 183 ? 5.73 -21.688 -5.23 1 97.69 183 PHE A CA 1
ATOM 1338 C C . PHE A 1 183 ? 5.105 -21.234 -3.916 1 97.69 183 PHE A C 1
ATOM 1340 O O . PHE A 1 183 ? 4.824 -22.047 -3.037 1 97.69 183 PHE A O 1
ATOM 1347 N N . TYR A 1 184 ? 4.949 -19.938 -3.799 1 96.88 184 TYR A N 1
ATOM 1348 C CA . TYR A 1 184 ? 4.219 -19.297 -2.713 1 96.88 184 TYR A CA 1
ATOM 1349 C C . TYR A 1 184 ? 2.969 -18.594 -3.236 1 96.88 184 TYR A C 1
ATOM 1351 O O . TYR A 1 184 ? 3.061 -17.625 -3.994 1 96.88 184 TYR A O 1
ATOM 1359 N N . MET A 1 185 ? 1.763 -19.203 -2.879 1 97.69 185 MET A N 1
ATOM 1360 C CA . MET A 1 185 ? 0.565 -18.547 -3.398 1 97.69 185 MET A CA 1
ATOM 1361 C C . MET A 1 185 ? -0.53 -18.5 -2.34 1 97.69 185 MET A C 1
ATOM 1363 O O . MET A 1 185 ? -0.514 -19.266 -1.385 1 97.69 185 MET A O 1
ATOM 1367 N N . SER A 1 186 ? -1.382 -17.531 -2.441 1 96.62 186 SER A N 1
ATOM 1368 C CA . SER A 1 186 ? -2.658 -17.438 -1.739 1 96.62 186 SER A CA 1
ATOM 1369 C C . SER A 1 186 ? -3.766 -16.953 -2.666 1 96.62 186 SER A C 1
ATOM 1371 O O . SER A 1 186 ? -3.498 -16.266 -3.652 1 96.62 186 SER A O 1
ATOM 1373 N N . CYS A 1 187 ? -4.957 -17.375 -2.324 1 97.75 187 CYS A N 1
ATOM 1374 C CA . CYS A 1 187 ? -6.129 -16.875 -3.029 1 97.75 187 CYS A CA 1
ATOM 1375 C C . CYS A 1 187 ? -6.879 -15.852 -2.18 1 97.75 187 CYS A C 1
ATOM 1377 O O . CYS A 1 187 ? -6.922 -15.961 -0.954 1 97.75 187 CYS A O 1
ATOM 1379 N N . TYR A 1 188 ? -7.438 -14.891 -2.854 1 96.69 188 TYR A N 1
ATOM 1380 C CA . TYR A 1 188 ? -8.32 -13.891 -2.262 1 96.69 188 TYR A CA 1
ATOM 1381 C C . TYR A 1 188 ? -9.727 -14 -2.836 1 96.69 188 TYR A C 1
ATOM 1383 O O . TYR A 1 188 ? -9.898 -14.227 -4.035 1 96.69 188 TYR A O 1
ATOM 1391 N N . GLN A 1 189 ? -10.695 -13.867 -1.949 1 97 189 GLN A N 1
ATOM 1392 C CA . GLN A 1 189 ? -12.094 -13.828 -2.346 1 97 189 GLN A CA 1
ATOM 1393 C C . GLN A 1 189 ? -12.539 -12.398 -2.658 1 97 189 GLN A C 1
ATOM 1395 O O . GLN A 1 189 ? -12.602 -11.555 -1.766 1 97 189 GLN A O 1
ATOM 1400 N N . ILE A 1 190 ? -12.898 -12.117 -4.016 1 96.19 190 ILE A N 1
ATOM 1401 C CA . ILE A 1 190 ? -13.227 -10.734 -4.344 1 96.19 190 ILE A CA 1
ATOM 1402 C C . ILE A 1 190 ? -14.562 -10.68 -5.086 1 96.19 190 ILE A C 1
ATOM 1404 O O . ILE A 1 190 ? -14.992 -11.68 -5.672 1 96.19 190 ILE A O 1
ATOM 1408 N N . THR A 1 191 ? -15.242 -9.531 -4.957 1 94.75 191 THR A N 1
ATOM 1409 C CA . THR A 1 191 ? -16.375 -9.172 -5.801 1 94.75 191 THR A CA 1
ATOM 1410 C C . THR A 1 191 ? -16.031 -7.977 -6.684 1 94.75 191 THR A C 1
ATOM 1412 O O . THR A 1 191 ? -15.719 -6.898 -6.18 1 94.75 191 THR A O 1
ATOM 1415 N N . VAL A 1 192 ? -16.047 -8.211 -8.008 1 94.12 192 VAL A N 1
ATOM 1416 C CA . VAL A 1 192 ? -15.742 -7.16 -8.977 1 94.12 192 VAL A CA 1
ATOM 1417 C C . VAL A 1 192 ? -17.031 -6.445 -9.383 1 94.12 192 VAL A C 1
ATOM 1419 O O . VAL A 1 192 ? -18.047 -7.09 -9.656 1 94.12 192 VAL A O 1
ATOM 1422 N N . GLU A 1 193 ? -16.969 -5.113 -9.344 1 90.69 193 GLU A N 1
ATOM 1423 C CA . GLU A 1 193 ? -18.094 -4.297 -9.797 1 90.69 193 GLU A CA 1
ATOM 1424 C C . GLU A 1 193 ? -17.672 -3.404 -10.969 1 90.69 193 GLU A C 1
ATOM 1426 O O . GLU A 1 193 ? -16.516 -3.014 -11.078 1 90.69 193 GLU A O 1
ATOM 1431 N N . GLY A 1 194 ? -18.672 -3.088 -11.859 1 89.06 194 GLY A N 1
ATOM 1432 C CA . GLY A 1 194 ? -18.484 -2.082 -12.891 1 89.06 194 GLY A CA 1
ATOM 1433 C C . GLY A 1 194 ? -17.734 -2.604 -14.102 1 89.06 194 GLY A C 1
ATOM 1434 O O . GLY A 1 194 ? -17.062 -1.84 -14.797 1 89.06 194 GLY A O 1
ATOM 1435 N N . GLY A 1 195 ? -17.875 -3.803 -14.414 1 90 195 GLY A N 1
ATOM 1436 C CA . GLY A 1 195 ? -17.094 -4.367 -15.5 1 90 195 GLY A CA 1
ATOM 1437 C C . GLY A 1 195 ? -17.859 -4.473 -16.797 1 90 195 GLY A C 1
ATOM 1438 O O . GLY A 1 195 ? -18.766 -3.678 -17.062 1 90 195 GLY A O 1
ATOM 1439 N N . GLY A 1 196 ? -17.281 -5.141 -17.688 1 95.44 196 GLY A N 1
ATOM 1440 C CA . GLY A 1 196 ? -17.875 -5.379 -19 1 95.44 196 GLY A CA 1
ATOM 1441 C C . GLY A 1 196 ? -18.203 -6.836 -19.25 1 95.44 196 GLY A C 1
ATOM 1442 O O . GLY A 1 196 ? -18.688 -7.531 -18.359 1 95.44 196 GLY A O 1
ATOM 1443 N N . ASP A 1 197 ? -17.984 -7.219 -20.547 1 96.19 197 ASP A N 1
ATOM 1444 C CA . ASP A 1 197 ? -18.406 -8.562 -20.906 1 96.19 197 ASP A CA 1
ATOM 1445 C C . ASP A 1 197 ? -17.25 -9.367 -21.5 1 96.19 197 ASP A C 1
ATOM 1447 O O . ASP A 1 197 ? -17.469 -10.367 -22.188 1 96.19 197 ASP A O 1
ATOM 1451 N N . ALA A 1 198 ? -16.016 -8.961 -21.172 1 94.88 198 ALA A N 1
ATOM 1452 C CA . ALA A 1 198 ? -14.867 -9.68 -21.688 1 94.88 198 ALA A CA 1
ATOM 1453 C C . ALA A 1 198 ? -14.82 -11.109 -21.156 1 94.88 198 ALA A C 1
ATOM 1455 O O . ALA A 1 198 ? -15.219 -11.367 -20.031 1 94.88 198 ALA A O 1
ATOM 1456 N N . SER A 1 199 ? -14.359 -11.984 -22.031 1 94.44 199 SER A N 1
ATOM 1457 C CA . SER A 1 199 ? -14.18 -13.398 -21.688 1 94.44 199 SER A CA 1
ATOM 1458 C C . SER A 1 199 ? -12.781 -13.883 -22.047 1 94.44 199 SER A C 1
ATOM 1460 O O . SER A 1 199 ? -12.609 -14.602 -23.031 1 94.44 199 SER A O 1
ATOM 1462 N N . PRO A 1 200 ? -11.867 -13.5 -21.297 1 93.75 200 PRO A N 1
ATOM 1463 C CA . PRO A 1 200 ? -10.492 -13.891 -21.625 1 93.75 200 PRO A CA 1
ATOM 1464 C C . PRO A 1 200 ? -10.312 -15.406 -21.672 1 93.75 200 PRO A C 1
ATOM 1466 O O . PRO A 1 200 ? -11.047 -16.141 -21.016 1 93.75 200 PRO A O 1
ATOM 1469 N N . ALA A 1 201 ? -9.297 -15.836 -22.516 1 95.38 201 ALA A N 1
ATOM 1470 C CA . ALA A 1 201 ? -8.922 -17.25 -22.516 1 95.38 201 ALA A CA 1
ATOM 1471 C C . ALA A 1 201 ? -8.406 -17.688 -21.141 1 95.38 201 ALA A C 1
ATOM 1473 O O . ALA A 1 201 ? -7.723 -16.922 -20.469 1 95.38 201 ALA A O 1
ATOM 1474 N N . THR A 1 202 ? -8.758 -18.938 -20.797 1 97.06 202 THR A N 1
ATOM 1475 C CA . THR A 1 202 ? -8.43 -19.375 -19.453 1 97.06 202 THR A CA 1
ATOM 1476 C C . THR A 1 202 ? -7.586 -20.641 -19.469 1 97.06 202 THR A C 1
ATOM 1478 O O . THR A 1 202 ? -7.469 -21.297 -20.516 1 97.06 202 THR A O 1
ATOM 1481 N N . VAL A 1 203 ? -6.953 -20.938 -18.406 1 97.81 203 VAL A N 1
ATOM 1482 C CA . VAL A 1 203 ? -6.266 -22.188 -18.109 1 97.81 203 VAL A CA 1
ATOM 1483 C C . VAL A 1 203 ? -6.785 -22.766 -16.812 1 97.81 203 VAL A C 1
ATOM 1485 O O . VAL A 1 203 ? -7.578 -22.141 -16.109 1 97.81 203 VAL A O 1
ATOM 1488 N N . ARG A 1 204 ? -6.242 -24 -16.484 1 97.75 204 ARG A N 1
ATOM 1489 C CA . ARG A 1 204 ? -6.648 -24.625 -15.234 1 97.75 204 ARG A CA 1
ATOM 1490 C C . ARG A 1 204 ? -5.441 -24.891 -14.344 1 97.75 204 ARG A C 1
ATOM 1492 O O . ARG A 1 204 ? -4.359 -25.219 -14.836 1 97.75 204 ARG A O 1
ATOM 1499 N N . PHE A 1 205 ? -5.684 -24.719 -13.086 1 97.81 205 PHE A N 1
ATOM 1500 C CA . PHE A 1 205 ? -4.75 -25.203 -12.078 1 97.81 205 PHE A CA 1
ATOM 1501 C C . PHE A 1 205 ? -5.348 -26.391 -11.32 1 97.81 205 PHE A C 1
ATOM 1503 O O . PHE A 1 205 ? -6.504 -26.328 -10.891 1 97.81 205 PHE A O 1
ATOM 1510 N N . PRO A 1 206 ? -4.66 -27.453 -11 1 97.5 206 PRO A N 1
ATOM 1511 C CA . PRO A 1 206 ? -3.422 -27.766 -11.719 1 97.5 206 PRO A CA 1
ATOM 1512 C C . PRO A 1 206 ? -3.646 -27.953 -13.219 1 97.5 206 PRO A C 1
ATOM 1514 O O . PRO A 1 206 ? -4.789 -28.047 -13.664 1 97.5 206 PRO A O 1
ATOM 1517 N N . GLY A 1 207 ? -2.498 -28 -14.016 1 97.06 207 GLY A N 1
ATOM 1518 C CA . GLY A 1 207 ? -2.59 -28.25 -15.445 1 97.06 207 GLY A CA 1
ATOM 1519 C C . GLY A 1 207 ? -1.864 -27.203 -16.281 1 97.06 207 GLY A C 1
ATOM 1520 O O . GLY A 1 207 ? -1.195 -27.547 -17.266 1 97.06 207 GLY A O 1
ATOM 1521 N N . ALA A 1 208 ? -2.006 -25.984 -15.867 1 97.19 208 ALA A N 1
ATOM 1522 C CA . ALA A 1 208 ? -1.421 -24.891 -16.641 1 97.19 208 ALA A CA 1
ATOM 1523 C C . ALA A 1 208 ? 0.104 -24.938 -16.594 1 97.19 208 ALA A C 1
ATOM 1525 O O . ALA A 1 208 ? 0.778 -24.406 -17.484 1 97.19 208 ALA A O 1
ATOM 1526 N N . TYR A 1 209 ? 0.65 -25.453 -15.492 1 97.62 209 TYR A N 1
ATOM 1527 C CA . TYR A 1 209 ? 2.092 -25.562 -15.297 1 97.62 209 TYR A CA 1
ATOM 1528 C C . TYR A 1 209 ? 2.543 -27.016 -15.352 1 97.62 209 TYR A C 1
ATOM 1530 O O . TYR A 1 209 ? 1.806 -27.922 -14.945 1 97.62 209 TYR A O 1
ATOM 1538 N N . SER A 1 210 ? 3.742 -27.203 -15.867 1 96 210 SER A N 1
ATOM 1539 C CA . SER A 1 210 ? 4.477 -28.453 -15.75 1 96 210 SER A CA 1
ATOM 1540 C C . SER A 1 210 ? 5.832 -28.234 -15.086 1 96 210 SER A C 1
ATOM 1542 O O . SER A 1 210 ? 6.465 -27.203 -15.273 1 96 210 SER A O 1
ATOM 1544 N N . SER A 1 211 ? 6.223 -29.266 -14.352 1 95.06 211 SER A N 1
ATOM 1545 C CA . SER A 1 211 ? 7.492 -29.156 -13.641 1 95.06 211 SER A CA 1
ATOM 1546 C C . SER A 1 211 ? 8.656 -28.953 -14.602 1 95.06 211 SER A C 1
ATOM 1548 O O . SER A 1 211 ? 9.688 -28.391 -14.234 1 95.06 211 SER A O 1
ATOM 1550 N N . GLY A 1 212 ? 8.484 -29.328 -15.859 1 95.81 212 GLY A N 1
ATOM 1551 C CA . GLY A 1 212 ? 9.539 -29.203 -16.859 1 95.81 212 GLY A CA 1
ATOM 1552 C C . GLY A 1 212 ? 9.469 -27.922 -17.656 1 95.81 212 GLY A C 1
ATOM 1553 O O . GLY A 1 212 ? 10.305 -27.672 -18.531 1 95.81 212 GLY A O 1
ATOM 1554 N N . ASP A 1 213 ? 8.461 -27.109 -17.406 1 96.69 213 ASP A N 1
ATOM 1555 C CA . ASP A 1 213 ? 8.391 -25.828 -18.109 1 96.69 213 ASP A CA 1
ATOM 1556 C C . ASP A 1 213 ? 9.688 -25.031 -17.953 1 96.69 213 ASP A C 1
ATOM 1558 O O . ASP A 1 213 ? 10.258 -24.984 -16.859 1 96.69 213 ASP A O 1
ATOM 1562 N N . PRO A 1 214 ? 10.156 -24.406 -19.016 1 95.88 214 PRO A N 1
ATOM 1563 C CA . PRO A 1 214 ? 11.438 -23.703 -18.938 1 95.88 214 PRO A CA 1
ATOM 1564 C C . PRO A 1 214 ? 11.445 -22.594 -17.875 1 95.88 214 PRO A C 1
ATOM 1566 O O . PRO A 1 214 ? 12.508 -22.281 -17.328 1 95.88 214 PRO A O 1
ATOM 1569 N N . GLY A 1 215 ? 10.297 -22.047 -17.578 1 97.19 215 GLY A N 1
ATOM 1570 C CA . GLY A 1 215 ? 10.227 -21.016 -16.562 1 97.19 215 GLY A CA 1
ATOM 1571 C C . GLY A 1 215 ? 10.203 -21.562 -15.148 1 97.19 215 GLY A C 1
ATOM 1572 O O . GLY A 1 215 ? 10.266 -20.812 -14.172 1 97.19 215 GLY A O 1
ATOM 1573 N N . ILE A 1 216 ? 10.062 -22.812 -15.055 1 98.12 216 ILE A N 1
ATOM 1574 C CA . ILE A 1 216 ? 9.992 -23.484 -13.766 1 98.12 216 ILE A CA 1
ATOM 1575 C C . ILE A 1 216 ? 11.266 -24.312 -13.539 1 98.12 216 ILE A C 1
ATOM 1577 O O . ILE A 1 216 ? 11.844 -24.281 -12.445 1 98.12 216 ILE A O 1
ATOM 1581 N N . ARG A 1 217 ? 11.727 -25.078 -14.555 1 97.38 217 ARG A N 1
ATOM 1582 C CA . ARG A 1 217 ? 13 -25.797 -14.539 1 97.38 217 ARG A CA 1
ATOM 1583 C C . ARG A 1 217 ? 14.109 -24.953 -15.164 1 97.38 217 ARG A C 1
ATOM 1585 O O . ARG A 1 217 ? 14.312 -24.984 -16.375 1 97.38 217 ARG A O 1
ATOM 1592 N N . VAL A 1 218 ? 14.797 -24.25 -14.273 1 97.38 218 VAL A N 1
ATOM 1593 C CA . VAL A 1 218 ? 15.805 -23.312 -14.766 1 97.38 218 VAL A CA 1
ATOM 1594 C C . VAL A 1 218 ? 16.891 -23.125 -13.703 1 97.38 218 VAL A C 1
ATOM 1596 O O . VAL A 1 218 ? 16.594 -23.094 -12.508 1 97.38 218 VAL A O 1
ATOM 1599 N N . ASN A 1 219 ? 18.062 -23.078 -14.094 1 96.69 219 ASN A N 1
ATOM 1600 C CA . ASN A 1 219 ? 19.188 -22.75 -13.219 1 96.69 219 ASN A CA 1
ATOM 1601 C C . ASN A 1 219 ? 19.562 -21.266 -13.305 1 96.69 219 ASN A C 1
ATOM 1603 O O . ASN A 1 219 ? 20.156 -20.828 -14.281 1 96.69 219 ASN A O 1
ATOM 1607 N N . ILE A 1 220 ? 19.234 -20.531 -12.25 1 96.88 220 ILE A N 1
ATOM 1608 C CA . ILE A 1 220 ? 19.453 -19.094 -12.328 1 96.88 220 ILE A CA 1
ATOM 1609 C C . ILE A 1 220 ? 20.844 -18.75 -11.789 1 96.88 220 ILE A C 1
ATOM 1611 O O . ILE A 1 220 ? 21.234 -17.578 -11.758 1 96.88 220 ILE A O 1
ATOM 1615 N N . HIS A 1 221 ? 21.625 -19.719 -11.328 1 95.75 221 HIS A N 1
ATOM 1616 C CA . HIS A 1 221 ? 22.984 -19.5 -10.867 1 95.75 221 HIS A CA 1
ATOM 1617 C C . HIS A 1 221 ? 23.953 -19.406 -12.047 1 95.75 221 HIS A C 1
ATOM 1619 O O . HIS A 1 221 ? 25.125 -19.094 -11.867 1 95.75 221 HIS A O 1
ATOM 1625 N N . GLY A 1 222 ? 23.438 -19.656 -13.211 1 96.31 222 GLY A N 1
ATOM 1626 C CA . GLY A 1 222 ? 24.125 -19.344 -14.461 1 96.31 222 GLY A CA 1
ATOM 1627 C C . GLY A 1 222 ? 23.531 -18.141 -15.172 1 96.31 222 GLY A C 1
ATOM 1628 O O . GLY A 1 222 ? 22.453 -17.656 -14.805 1 96.31 222 GLY A O 1
ATOM 1629 N N . ALA A 1 223 ? 24.234 -17.672 -16.203 1 95.31 223 ALA A N 1
ATOM 1630 C CA . ALA A 1 223 ? 23.75 -16.531 -16.984 1 95.31 223 ALA A CA 1
ATOM 1631 C C . ALA A 1 223 ? 22.469 -16.891 -17.719 1 95.31 223 ALA A C 1
ATOM 1633 O O . ALA A 1 223 ? 22.344 -17.969 -18.297 1 95.31 223 ALA A O 1
ATOM 1634 N N . LEU A 1 224 ? 21.547 -15.984 -17.656 1 95.62 224 LEU A N 1
ATOM 1635 C CA . LEU A 1 224 ? 20.312 -16.109 -18.422 1 95.62 224 LEU A CA 1
ATOM 1636 C C . LEU A 1 224 ? 20.312 -15.141 -19.594 1 95.62 224 LEU A C 1
ATOM 1638 O O . LEU A 1 224 ? 20.609 -13.961 -19.438 1 95.62 224 LEU A O 1
ATOM 1642 N N . SER A 1 225 ? 19.969 -15.672 -20.734 1 94.12 225 SER A N 1
ATOM 1643 C CA . SER A 1 225 ? 19.797 -14.812 -21.891 1 94.12 225 SER A CA 1
ATOM 1644 C C . SER A 1 225 ? 18.344 -14.383 -22.062 1 94.12 225 SER A C 1
ATOM 1646 O O . SER A 1 225 ? 18.062 -13.352 -22.688 1 94.12 225 SER A O 1
ATOM 1648 N N . ASN A 1 226 ? 17.578 -15.188 -21.562 1 94.06 226 ASN A N 1
ATOM 1649 C CA . ASN A 1 226 ? 16.141 -14.961 -21.594 1 94.06 226 ASN A CA 1
ATOM 1650 C C . ASN A 1 226 ? 15.438 -15.719 -20.469 1 94.06 226 ASN A C 1
ATOM 1652 O O . ASN A 1 226 ? 16 -16.656 -19.906 1 94.06 226 ASN A O 1
ATOM 1656 N N . TYR A 1 227 ? 14.297 -15.242 -20.141 1 96 227 TYR A N 1
ATOM 1657 C CA . TYR A 1 227 ? 13.414 -15.93 -19.203 1 96 227 TYR A CA 1
ATOM 1658 C C . TYR A 1 227 ? 11.961 -15.594 -19.484 1 96 227 TYR A C 1
ATOM 1660 O O . TYR A 1 227 ? 11.602 -14.422 -19.641 1 96 227 TYR A O 1
ATOM 1668 N N . VAL A 1 228 ? 11.18 -16.688 -19.547 1 92.88 228 VAL A N 1
ATOM 1669 C CA . VAL A 1 228 ? 9.734 -16.531 -19.688 1 92.88 228 VAL A CA 1
ATOM 1670 C C . VAL A 1 228 ? 9.023 -17.156 -18.5 1 92.88 228 VAL A C 1
ATOM 1672 O O . VAL A 1 228 ? 9.211 -18.344 -18.219 1 92.88 228 VAL A O 1
ATOM 1675 N N . ALA A 1 229 ? 8.266 -16.328 -17.797 1 96.38 229 ALA A N 1
ATOM 1676 C CA . ALA A 1 229 ? 7.512 -16.844 -16.656 1 96.38 229 ALA A CA 1
ATOM 1677 C C . ALA A 1 229 ? 6.516 -17.922 -17.109 1 96.38 229 ALA A C 1
ATOM 1679 O O . ALA A 1 229 ? 5.988 -17.859 -18.219 1 96.38 229 ALA A O 1
ATOM 1680 N N . PRO A 1 230 ? 6.289 -18.891 -16.25 1 97 230 PRO A N 1
ATOM 1681 C CA . PRO A 1 230 ? 5.352 -19.938 -16.625 1 97 230 PRO A CA 1
ATOM 1682 C C . PRO A 1 230 ? 3.922 -19.422 -16.797 1 97 230 PRO A C 1
ATOM 1684 O O . PRO A 1 230 ? 3.562 -18.391 -16.25 1 97 230 PRO A O 1
ATOM 1687 N N . GLY A 1 231 ? 3.182 -20.219 -17.594 1 95.12 231 GLY A N 1
ATOM 1688 C CA . GLY A 1 231 ? 1.792 -19.875 -17.844 1 95.12 231 GLY A CA 1
ATOM 1689 C C . GLY A 1 231 ? 1.59 -19.109 -19.125 1 95.12 231 GLY A C 1
ATOM 1690 O O . GLY A 1 231 ? 2.52 -1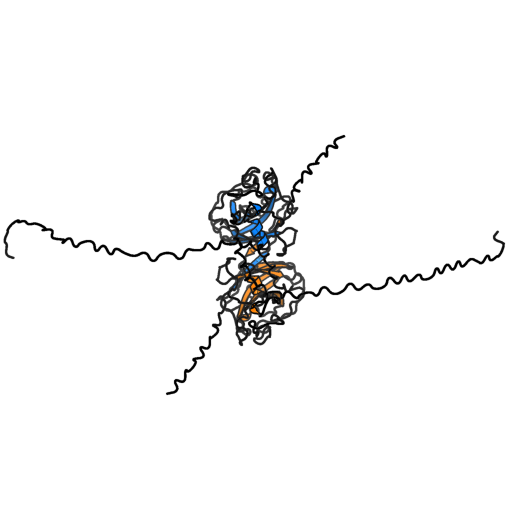8.969 -19.922 1 95.12 231 GLY A O 1
ATOM 1691 N N . PRO A 1 232 ? 0.358 -18.672 -19.406 1 93.25 232 PRO A N 1
ATOM 1692 C CA . PRO A 1 232 ? 0.063 -17.938 -20.625 1 93.25 232 PRO A CA 1
ATOM 1693 C C . PRO A 1 232 ? 0.779 -16.578 -20.688 1 93.25 232 PRO A C 1
ATOM 1695 O O . PRO A 1 232 ? 1.197 -16.062 -19.656 1 93.25 232 PRO A O 1
ATOM 1698 N N . PRO A 1 233 ? 0.918 -16.109 -21.938 1 83.81 233 PRO A N 1
ATOM 1699 C CA . PRO A 1 233 ? 1.552 -14.789 -22.047 1 83.81 233 PRO A CA 1
ATOM 1700 C C . PRO A 1 233 ? 0.694 -13.672 -21.469 1 83.81 233 PRO A C 1
ATOM 1702 O O . PRO A 1 233 ? -0.53 -13.805 -21.391 1 83.81 233 PRO A O 1
ATOM 1705 N N . SER A 1 234 ? 1.418 -12.75 -20.844 1 68.19 234 SER A N 1
ATOM 1706 C CA . SER A 1 234 ? 0.693 -11.594 -20.328 1 68.19 234 SER A CA 1
ATOM 1707 C C . SER A 1 234 ? 0.044 -10.797 -21.453 1 68.19 234 SER A C 1
ATOM 1709 O O . SER A 1 234 ? 0.634 -10.625 -22.531 1 68.19 234 SER A O 1
ATOM 1711 N N . THR A 1 235 ? -1.227 -10.789 -21.578 1 57.44 235 THR A N 1
ATOM 1712 C CA . THR A 1 235 ? -1.897 -9.984 -22.594 1 57.44 235 THR A CA 1
ATOM 1713 C C . THR A 1 235 ? -1.697 -8.492 -22.312 1 57.44 235 THR A C 1
ATOM 1715 O O . THR A 1 235 ? -1.366 -8.102 -21.203 1 57.44 235 THR A O 1
ATOM 1718 N N . PRO A 1 236 ? -1.788 -7.637 -23.312 1 45.41 236 PRO A N 1
ATOM 1719 C CA . PRO A 1 236 ? -1.684 -6.188 -23.125 1 45.41 236 PRO A CA 1
ATOM 1720 C C . PRO A 1 236 ? -2.441 -5.691 -21.906 1 45.41 236 PRO A C 1
ATOM 1722 O O . PRO A 1 236 ? -2.039 -4.707 -21.281 1 45.41 236 PRO A O 1
ATOM 1725 N N . ALA A 1 237 ? -3.539 -6.258 -21.641 1 42.91 237 ALA A N 1
ATOM 1726 C CA . ALA A 1 237 ? -4.324 -5.805 -20.5 1 42.91 237 ALA A CA 1
ATOM 1727 C C . ALA A 1 237 ? -3.607 -6.109 -19.188 1 42.91 237 ALA A C 1
ATOM 1729 O O . ALA A 1 237 ? -3.941 -5.543 -18.141 1 42.91 237 ALA A O 1
ATOM 1730 N N . ALA A 1 238 ? -2.676 -7.004 -19.281 1 45.88 238 ALA A N 1
ATOM 1731 C CA . ALA A 1 238 ? -1.903 -7.352 -18.094 1 45.88 238 ALA A CA 1
ATOM 1732 C C . ALA A 1 238 ? -0.479 -6.812 -18.188 1 45.88 238 ALA A C 1
ATOM 1734 O O . ALA A 1 238 ? 0.365 -7.387 -18.891 1 45.88 238 ALA A O 1
ATOM 1735 N N . PRO A 1 239 ? -0.242 -5.492 -17.906 1 38.56 239 PRO A N 1
ATOM 1736 C CA . PRO A 1 239 ? 1.127 -5.031 -18.156 1 38.56 239 PRO A CA 1
ATOM 1737 C C . PRO A 1 239 ? 2.168 -5.848 -17.391 1 38.56 239 PRO A C 1
ATOM 1739 O O . PRO A 1 239 ? 1.931 -6.242 -16.25 1 38.56 239 PRO A O 1
ATOM 1742 N N . THR A 1 240 ? 2.891 -6.582 -18.172 1 40.53 240 THR A N 1
ATOM 1743 C CA . THR A 1 240 ? 4.121 -7.078 -17.562 1 40.53 240 THR A CA 1
ATOM 1744 C C . THR A 1 240 ? 4.961 -5.922 -17.031 1 40.53 240 THR A C 1
ATOM 1746 O O . THR A 1 240 ? 5.367 -5.039 -17.797 1 40.53 240 THR A O 1
ATOM 1749 N N . ARG A 1 241 ? 4.867 -5.625 -15.805 1 43.94 241 ARG A N 1
ATOM 1750 C CA . ARG A 1 241 ? 5.812 -4.656 -15.258 1 43.94 241 ARG A CA 1
ATOM 1751 C C . ARG A 1 241 ? 7.223 -5.238 -15.211 1 43.94 241 ARG A C 1
ATOM 1753 O O . ARG A 1 241 ? 7.422 -6.363 -14.742 1 43.94 241 ARG A O 1
ATOM 1760 N N . ARG A 1 242 ? 8.094 -4.719 -16.047 1 42.28 242 ARG A N 1
ATOM 1761 C CA . ARG A 1 242 ? 9.5 -5.051 -15.844 1 42.28 242 ARG A CA 1
ATOM 1762 C C . ARG A 1 242 ? 9.984 -4.57 -14.484 1 42.28 242 ARG A C 1
ATOM 1764 O O . ARG A 1 242 ? 9.695 -3.441 -14.078 1 42.28 242 ARG A O 1
ATOM 1771 N N . PRO A 1 243 ? 10.484 -5.43 -13.75 1 36.47 243 PRO A N 1
ATOM 1772 C CA . PRO A 1 243 ? 11.039 -4.953 -12.477 1 36.47 243 PRO A CA 1
ATOM 1773 C C . PRO A 1 243 ? 11.891 -3.695 -12.641 1 36.47 243 PRO A C 1
ATOM 1775 O O . PRO A 1 243 ? 12.609 -3.557 -13.633 1 36.47 243 PRO A O 1
ATOM 1778 N N . ALA A 1 244 ? 11.5 -2.572 -12.094 1 37.38 244 ALA A N 1
ATOM 1779 C CA . ALA A 1 244 ? 12.227 -1.308 -12.125 1 37.38 244 ALA A CA 1
ATOM 1780 C C . ALA A 1 244 ? 13.711 -1.524 -11.852 1 37.38 244 ALA A C 1
ATOM 1782 O O . ALA A 1 244 ? 14.078 -2.305 -10.969 1 37.38 244 ALA A O 1
ATOM 1783 N N . LEU A 1 245 ? 14.609 -1.103 -12.891 1 28.38 245 LEU A N 1
ATOM 1784 C CA . LEU A 1 245 ? 16.031 -0.934 -12.578 1 28.38 245 LEU A CA 1
ATOM 1785 C C . LEU A 1 245 ? 16.203 0.019 -11.398 1 28.38 245 LEU A C 1
ATOM 1787 O O . LEU A 1 245 ? 15.625 1.107 -11.383 1 28.38 245 LEU A O 1
ATOM 1791 N N . ALA A 1 246 ? 16.5 -0.325 -10.328 1 32.28 246 ALA A N 1
ATOM 1792 C CA . ALA A 1 246 ? 16.875 0.627 -9.289 1 32.28 246 ALA A CA 1
ATOM 1793 C C . ALA A 1 246 ? 17.734 1.756 -9.859 1 32.28 246 ALA A C 1
ATOM 1795 O O . ALA A 1 246 ? 18.719 1.506 -10.562 1 32.28 246 ALA A O 1
ATOM 1796 N N . ALA A 1 247 ? 17.234 2.99 -10.195 1 28.19 247 ALA A N 1
ATOM 1797 C CA . ALA A 1 247 ? 18.156 4.078 -10.531 1 28.19 247 ALA A CA 1
ATOM 1798 C C . ALA A 1 247 ? 19.453 3.965 -9.742 1 28.19 247 ALA A C 1
ATOM 1800 O O . ALA A 1 247 ? 19.453 3.484 -8.609 1 28.19 247 ALA A O 1
ATOM 1801 N N . PRO A 1 248 ? 20.594 4.098 -10.391 1 26.02 248 PRO A N 1
ATOM 1802 C CA . PRO A 1 248 ? 21.859 4.129 -9.656 1 26.02 248 PRO A CA 1
ATOM 1803 C C . PRO A 1 248 ? 21.859 5.137 -8.508 1 26.02 248 PRO A C 1
ATOM 1805 O O . PRO A 1 248 ? 21.359 6.258 -8.672 1 26.02 248 PRO A O 1
ATOM 1808 N N . VAL A 1 249 ? 21.734 4.781 -7.324 1 26.47 249 VAL A N 1
ATOM 1809 C CA . VAL A 1 249 ? 22 5.723 -6.242 1 26.47 249 VAL A CA 1
ATOM 1810 C C . VAL A 1 249 ? 23.203 6.594 -6.605 1 26.47 249 VAL A C 1
ATOM 1812 O O . VAL A 1 249 ? 24.234 6.09 -7.066 1 26.47 249 VAL A O 1
ATOM 1815 N N . ALA A 1 250 ? 22.906 7.797 -6.98 1 27.23 250 ALA A N 1
ATOM 1816 C CA . ALA A 1 250 ? 23.969 8.758 -7.242 1 27.23 250 ALA A CA 1
ATOM 1817 C C . ALA A 1 250 ? 25.109 8.602 -6.238 1 27.23 250 ALA A C 1
ATOM 1819 O O . ALA A 1 250 ? 24.875 8.477 -5.035 1 27.23 250 ALA A O 1
ATOM 1820 N N . SER A 1 251 ? 26.281 8.164 -6.699 1 26.3 251 SER A N 1
ATOM 1821 C CA . SER A 1 251 ? 27.531 8 -5.961 1 26.3 251 SER A CA 1
ATOM 1822 C C . SER A 1 251 ? 27.875 9.25 -5.16 1 26.3 251 SER A C 1
ATOM 1824 O O . SER A 1 251 ? 27.797 10.367 -5.684 1 26.3 251 SER A O 1
ATOM 1826 N N . PRO A 1 252 ? 27.672 9.273 -3.906 1 26.28 252 PRO A N 1
ATOM 1827 C CA . PRO A 1 252 ? 28.031 10.484 -3.174 1 26.28 252 PRO A CA 1
ATOM 1828 C C . PRO A 1 252 ? 29.328 11.117 -3.684 1 26.28 252 PRO A C 1
ATOM 1830 O O . PRO A 1 252 ? 30.188 10.414 -4.215 1 26.28 252 PRO A O 1
ATOM 1833 N N . PRO A 1 253 ? 29.266 12.289 -4.055 1 24.03 253 PRO A N 1
ATOM 1834 C CA . PRO A 1 253 ? 30.5 12.961 -4.504 1 24.03 253 PRO A CA 1
ATOM 1835 C C . PRO A 1 253 ? 31.703 12.617 -3.635 1 24.03 253 PRO A C 1
ATOM 1837 O O . PRO A 1 253 ? 31.547 12.289 -2.455 1 24.03 253 PRO A O 1
ATOM 1840 N N . ALA A 1 254 ? 32.75 12.156 -4.285 1 26.48 254 ALA A N 1
ATOM 1841 C CA . ALA A 1 254 ? 34.031 11.758 -3.758 1 26.48 254 ALA A CA 1
ATOM 1842 C C . ALA A 1 254 ? 34.531 12.75 -2.711 1 26.48 254 ALA A C 1
ATOM 1844 O O . ALA A 1 254 ? 34.656 13.945 -2.986 1 26.48 254 ALA A O 1
ATOM 1845 N N . ARG A 1 255 ? 34.156 12.523 -1.462 1 26.28 255 ARG A N 1
ATOM 1846 C CA . ARG A 1 255 ? 34.781 13.359 -0.436 1 26.28 255 ARG A CA 1
ATOM 1847 C C . ARG A 1 255 ? 36.25 13.531 -0.701 1 26.28 255 ARG A C 1
ATOM 1849 O O . ARG A 1 255 ? 36.938 12.57 -1.037 1 26.28 255 ARG A O 1
ATOM 1856 N N . LEU A 1 256 ? 36.594 14.641 -1.017 1 25.39 256 LEU A N 1
ATOM 1857 C CA . LEU A 1 256 ? 38 15.078 -1.086 1 25.39 256 LEU A CA 1
ATOM 1858 C C . LEU A 1 256 ? 38.781 14.547 0.104 1 25.39 256 LEU A C 1
ATOM 1860 O O . LEU A 1 256 ? 38.406 14.734 1.255 1 25.39 256 LEU A O 1
ATOM 1864 N N . ALA A 1 257 ? 39.5 13.438 -0.176 1 28.02 257 ALA A N 1
ATOM 1865 C CA . ALA A 1 257 ? 40.469 12.781 0.705 1 28.02 257 ALA A CA 1
ATOM 1866 C C . ALA A 1 257 ? 41.312 13.812 1.435 1 28.02 257 ALA A C 1
ATOM 1868 O O . ALA A 1 257 ? 42.062 14.562 0.806 1 28.02 257 ALA A O 1
ATOM 1869 N N . ARG A 1 258 ? 40.719 14.352 2.486 1 26.27 258 ARG A N 1
ATOM 1870 C CA . ARG A 1 258 ? 41.594 15.219 3.277 1 26.27 258 ARG A CA 1
ATOM 1871 C C . ARG A 1 258 ? 42.938 14.555 3.535 1 26.27 258 ARG A C 1
ATOM 1873 O O . ARG A 1 258 ? 43 13.383 3.918 1 26.27 258 ARG A O 1
ATOM 1880 N N . LEU A 1 259 ? 43.969 15.008 2.963 1 27.64 259 LEU A N 1
ATOM 1881 C CA . LEU A 1 259 ? 45.375 14.688 3.105 1 27.64 259 LEU A CA 1
ATOM 1882 C C . LEU A 1 259 ? 45.781 14.531 4.574 1 27.64 259 LEU A C 1
ATOM 1884 O O . LEU A 1 259 ? 45.656 15.477 5.355 1 27.64 259 LEU A O 1
ATOM 1888 N N . GLN A 1 260 ? 45.469 13.352 5.133 1 25.88 260 GLN A N 1
ATOM 1889 C CA . GLN A 1 260 ? 45.875 13.078 6.504 1 25.88 260 GLN A CA 1
ATOM 1890 C C . GLN A 1 260 ? 47.344 13.438 6.727 1 25.88 260 GLN A C 1
ATOM 1892 O O . GLN A 1 260 ? 48.219 13.039 5.945 1 25.88 260 GLN A O 1
ATOM 1897 N N . PRO A 1 261 ? 47.562 14.531 7.34 1 30.44 261 PRO A N 1
ATOM 1898 C CA . PRO A 1 261 ? 48.969 14.828 7.633 1 30.44 261 PRO A CA 1
ATOM 1899 C C . PRO A 1 261 ? 49.656 13.68 8.352 1 30.44 261 PRO A C 1
ATOM 1901 O O . PRO A 1 261 ? 49.031 12.969 9.148 1 30.44 261 PRO A O 1
ATOM 1904 N N . LEU A 1 262 ? 50.625 13.047 7.699 1 30.44 262 LEU A N 1
ATOM 1905 C CA . LEU A 1 262 ? 51.562 12.016 8.094 1 30.44 262 LEU A CA 1
ATOM 1906 C C . LEU A 1 262 ? 52.156 12.312 9.469 1 30.44 262 LEU A C 1
ATOM 1908 O O . LEU A 1 262 ? 52.969 13.227 9.625 1 30.44 262 LEU A O 1
ATOM 1912 N N . LEU A 1 263 ? 51.219 12.508 10.453 1 25.55 263 LEU A N 1
ATOM 1913 C CA . LEU A 1 263 ? 51.906 12.789 11.711 1 25.55 263 LEU A CA 1
ATOM 1914 C C . LEU A 1 263 ? 52.844 11.656 12.078 1 25.55 263 LEU A C 1
ATOM 1916 O O . LEU A 1 263 ? 52.469 10.484 12.047 1 25.55 263 LEU A O 1
ATOM 1920 N N . LEU A 1 264 ? 54.094 11.945 11.984 1 26.78 264 LEU A N 1
ATOM 1921 C CA . LEU A 1 264 ? 55.375 11.297 12.328 1 26.78 264 LEU A CA 1
ATOM 1922 C C . LEU A 1 264 ? 55.344 10.773 13.758 1 26.78 264 LEU A C 1
ATOM 1924 O O . LEU A 1 264 ? 55.25 11.555 14.703 1 26.78 264 LEU A O 1
ATOM 1928 N N . HIS A 1 265 ? 54.531 9.695 14.016 1 27.61 265 HIS A N 1
ATOM 1929 C CA . HIS A 1 265 ? 54.469 9.102 15.344 1 27.61 265 HIS A CA 1
ATOM 1930 C C . HIS A 1 265 ? 55.875 8.773 15.875 1 27.61 265 HIS A C 1
ATOM 1932 O O . HIS A 1 265 ? 56.656 8.07 15.219 1 27.61 265 HIS A O 1
ATOM 1938 N N . PRO A 1 266 ? 56.375 9.648 16.734 1 23.44 266 PRO A N 1
ATOM 1939 C CA . PRO A 1 266 ? 57.688 9.359 17.266 1 23.44 266 PRO A CA 1
ATOM 1940 C C . PRO A 1 266 ? 57.75 8.031 18.016 1 23.44 266 PRO A C 1
ATOM 1942 O O . PRO A 1 266 ? 56.719 7.559 18.516 1 23.44 266 PRO A O 1
ATOM 1945 N N . ALA A 1 267 ? 58.688 7.188 17.703 1 24.91 267 ALA A N 1
ATOM 1946 C CA . ALA A 1 267 ? 59.188 5.863 18.094 1 24.91 267 ALA A CA 1
ATOM 1947 C C . ALA A 1 267 ? 59.469 5.805 19.594 1 24.91 267 ALA A C 1
ATOM 1949 O O . ALA A 1 267 ? 60.031 4.828 20.094 1 24.91 267 ALA A O 1
ATOM 1950 N N . GLY A 1 268 ? 58.531 6.473 20.438 1 20.11 268 GLY A N 1
ATOM 1951 C CA . GLY A 1 268 ? 59.156 6.559 21.75 1 20.11 268 GLY A CA 1
ATOM 1952 C C . GLY A 1 268 ? 59.5 5.203 22.344 1 20.11 268 GLY A C 1
ATOM 1953 O O . GLY A 1 268 ? 58.969 4.18 21.906 1 20.11 268 GLY A O 1
ATOM 1954 N N . LEU A 1 269 ? 60.375 5.238 23.531 1 20.23 269 LEU A N 1
ATOM 1955 C CA . LEU A 1 269 ? 61.438 4.555 24.266 1 20.23 269 LEU A CA 1
ATOM 1956 C C . LEU A 1 269 ? 60.844 3.426 25.109 1 20.23 269 LEU A C 1
ATOM 1958 O O . LEU A 1 269 ? 59.688 3.469 25.516 1 20.23 269 LEU A O 1
ATOM 1962 N N . PRO A 1 270 ? 61.688 2.408 25.281 1 21.97 270 PRO A N 1
ATOM 1963 C CA . PRO A 1 270 ? 61.688 1.022 25.766 1 21.97 270 PRO A CA 1
ATOM 1964 C C . PRO A 1 270 ? 61.375 0.915 27.266 1 21.97 270 PRO A C 1
ATOM 1966 O O . PRO A 1 270 ? 61.438 -0.177 27.828 1 21.97 270 PRO A O 1
ATOM 1969 N N . ARG A 1 271 ? 60.375 1.734 27.812 1 18.67 271 ARG A N 1
ATOM 1970 C CA . ARG A 1 271 ? 60.688 1.705 29.25 1 18.67 271 ARG A CA 1
ATOM 1971 C C . ARG A 1 271 ? 60.594 0.288 29.797 1 18.67 271 ARG A C 1
ATOM 1973 O O . ARG A 1 271 ? 59.656 -0.441 29.484 1 18.67 271 ARG A O 1
ATOM 1980 N N . ALA A 1 272 ? 61.594 -0.134 30.688 1 17.39 272 ALA A N 1
ATOM 1981 C CA . ALA A 1 272 ? 62.219 -1.254 31.375 1 17.39 272 ALA A CA 1
ATOM 1982 C C . ALA A 1 272 ? 61.344 -1.793 32.5 1 17.39 272 ALA A C 1
ATOM 1984 O O . ALA A 1 272 ? 61.375 -2.98 32.812 1 17.39 272 ALA A O 1
ATOM 1985 N N . GLU A 1 273 ? 60.375 -0.953 33.156 1 17.84 273 GLU A N 1
ATOM 1986 C CA . GLU A 1 273 ? 60.531 -1.163 34.594 1 17.84 273 GLU A CA 1
ATOM 1987 C C . GLU A 1 273 ? 60.125 -2.574 35 1 17.84 273 GLU A C 1
ATOM 1989 O O . GLU A 1 273 ? 59.375 -3.238 34.25 1 17.84 273 GLU A O 1
ATOM 1994 N N . ALA A 1 274 ? 60.25 -2.768 36.375 1 17 274 ALA A N 1
ATOM 1995 C CA . ALA A 1 274 ? 60.719 -3.482 37.562 1 17 274 ALA A CA 1
ATOM 1996 C C . ALA A 1 274 ? 59.656 -4.473 38.062 1 17 274 ALA A C 1
ATOM 1998 O O . ALA A 1 274 ? 58.469 -4.176 38.031 1 17 274 ALA A O 1
ATOM 1999 N N . THR A 1 275 ? 60 -5.676 38.094 1 18.11 275 THR A N 1
ATOM 2000 C CA . THR A 1 275 ? 59.656 -7.062 38.375 1 18.11 275 THR A CA 1
ATOM 2001 C C . THR A 1 275 ? 59.156 -7.219 39.812 1 18.11 275 THR A C 1
ATOM 2003 O O . THR A 1 275 ? 58.781 -8.32 40.219 1 18.11 275 THR A O 1
ATOM 2006 N N . LEU A 1 276 ? 58.781 -6.094 40.594 1 16.92 276 LEU A N 1
ATOM 2007 C CA . LEU A 1 276 ? 58.969 -6.551 41.969 1 16.92 276 LEU A CA 1
ATOM 2008 C C . LEU A 1 276 ? 58 -7.676 42.312 1 16.92 276 LEU A C 1
ATOM 2010 O O . LEU A 1 276 ? 56.812 -7.539 42.094 1 16.92 276 LEU A O 1
ATOM 2014 N N . LYS A 1 277 ? 58.625 -8.781 42.656 1 19.34 277 LYS A N 1
ATOM 2015 C CA . LYS A 1 277 ? 58.375 -10.156 43.094 1 19.34 277 LYS A CA 1
ATOM 2016 C C . LYS A 1 277 ? 57.656 -10.188 44.406 1 19.34 277 LYS A C 1
ATOM 2018 O O . LYS A 1 277 ? 58.281 -10.43 45.469 1 19.34 277 LYS A O 1
ATOM 2023 N N . ARG A 1 278 ? 56.656 -9.242 44.812 1 16.78 278 ARG A N 1
ATOM 2024 C CA . ARG A 1 278 ? 56.438 -9.406 46.219 1 16.78 278 ARG A CA 1
ATOM 2025 C C . ARG A 1 278 ? 55.969 -10.82 46.562 1 16.78 278 ARG A C 1
ATOM 2027 O O . ARG A 1 278 ? 55.062 -11.352 45.906 1 16.78 278 ARG A O 1
ATOM 2034 N N . ALA A 1 279 ? 56.75 -11.531 47.438 1 16.66 279 ALA A N 1
ATOM 2035 C CA . ALA A 1 279 ? 56.969 -12.812 48.125 1 16.66 279 ALA A CA 1
ATOM 2036 C C . ALA A 1 279 ? 55.812 -13.117 49.094 1 16.66 279 ALA A C 1
ATOM 2038 O O . ALA A 1 279 ? 55.625 -14.273 49.469 1 16.66 279 ALA A O 1
ATOM 2039 N N . LEU A 1 280 ? 54.906 -12.078 49.5 1 16.95 280 LEU A N 1
ATOM 2040 C CA . LEU A 1 280 ? 54.719 -12.312 50.906 1 16.95 280 LEU A CA 1
ATOM 2041 C C . LEU A 1 280 ? 54.156 -13.703 51.156 1 16.95 280 LEU A C 1
ATOM 2043 O O . LEU A 1 280 ? 53.562 -14.305 50.281 1 16.95 280 LEU A O 1
ATOM 2047 N N . TRP A 1 281 ? 53.875 -13.898 52.594 1 16.62 281 TRP A N 1
ATOM 2048 C CA . TRP A 1 281 ? 54.031 -14.734 53.75 1 16.62 281 TRP A CA 1
ATOM 2049 C C . TRP A 1 281 ? 52.906 -15.75 53.875 1 16.62 281 TRP A C 1
ATOM 2051 O O . TRP A 1 281 ? 51.781 -15.492 53.438 1 16.62 281 TRP A O 1
ATOM 2061 N N . PRO A 1 282 ? 53.281 -16.891 54.312 1 19.12 282 PRO A N 1
ATOM 2062 C CA . PRO A 1 282 ? 52.812 -18.281 54.438 1 19.12 282 PRO A CA 1
ATOM 2063 C C . PRO A 1 282 ? 51.719 -18.438 55.5 1 19.12 282 PRO A C 1
ATOM 2065 O O . PRO A 1 282 ? 51.25 -19.547 55.75 1 19.12 282 PRO A O 1
ATOM 2068 N N . ARG A 1 283 ? 50.844 -17.438 55.875 1 16.89 283 ARG A N 1
ATOM 2069 C CA . ARG A 1 283 ? 50.469 -17.719 57.25 1 16.89 283 ARG A CA 1
ATOM 2070 C C . ARG A 1 283 ? 49.75 -19.062 57.344 1 16.89 283 ARG A C 1
ATOM 2072 O O . ARG A 1 283 ? 48.719 -19.281 56.688 1 16.89 283 ARG A O 1
ATOM 2079 N N . THR A 1 284 ? 50.406 -20.078 57.812 1 17 284 THR A N 1
ATOM 2080 C CA . THR A 1 284 ? 50.156 -21.484 58.062 1 17 284 THR A CA 1
ATOM 2081 C C . THR A 1 284 ? 49.094 -21.641 59.156 1 17 284 THR A C 1
ATOM 2083 O O . THR A 1 284 ? 48.625 -22.734 59.406 1 17 284 THR A O 1
ATOM 2086 N N . ALA A 1 285 ? 48.562 -20.578 59.906 1 17 285 ALA A N 1
ATOM 2087 C CA . ALA A 1 285 ? 48.438 -21.078 61.281 1 17 285 ALA A CA 1
ATOM 2088 C C . ALA A 1 285 ? 47.469 -22.266 61.375 1 17 285 ALA A C 1
ATOM 2090 O O . ALA A 1 285 ? 46.406 -22.234 60.75 1 17 285 ALA A O 1
ATOM 2091 N N . SER A 1 286 ? 47.938 -23.391 61.875 1 17.22 286 SER A N 1
ATOM 2092 C CA . SER A 1 286 ? 47.625 -24.781 62.156 1 17.22 286 SER A CA 1
ATOM 2093 C C . SER A 1 286 ? 46.562 -24.875 63.281 1 17.22 286 SER A C 1
ATOM 2095 O O . SER A 1 286 ? 46.219 -25.969 63.719 1 17.22 286 SER A O 1
ATOM 2097 N N . ALA A 1 287 ? 45.75 -23.844 63.594 1 17.58 287 ALA A N 1
ATOM 2098 C CA . ALA A 1 287 ? 45.375 -24.078 65 1 17.58 287 ALA A CA 1
ATOM 2099 C C . ALA A 1 287 ? 44.75 -25.453 65.188 1 17.58 287 ALA A C 1
ATOM 2101 O O . ALA A 1 287 ? 43.844 -25.828 64.438 1 17.58 287 ALA A O 1
ATOM 2102 N N . VAL A 1 288 ? 45.406 -26.359 66 1 17.56 288 VAL A N 1
ATOM 2103 C CA . VAL A 1 288 ? 45.469 -27.703 66.562 1 17.56 288 VAL A CA 1
ATOM 2104 C C . VAL A 1 288 ? 44.219 -28.016 67.312 1 17.56 288 VAL A C 1
ATOM 2106 O O . VAL A 1 288 ? 43.562 -29.047 67.125 1 17.56 288 VAL A O 1
ATOM 2109 N N . GLY A 1 289 ? 44.062 -27.438 68.625 1 16.39 289 GLY A N 1
ATOM 2110 C CA . GLY A 1 289 ? 44.188 -28.344 69.75 1 16.39 289 GLY A CA 1
ATOM 2111 C C . GLY A 1 289 ? 42.906 -29.062 70.062 1 16.39 289 GLY A C 1
ATOM 2112 O O . GLY A 1 289 ? 42.875 -30.297 70.25 1 16.39 289 GLY A O 1
ATOM 2113 N N . LEU A 1 290 ? 41.938 -28.484 70.938 1 17.62 290 LEU A N 1
ATOM 2114 C CA . LEU A 1 290 ? 41.719 -29 72.25 1 17.62 290 LEU A CA 1
ATOM 2115 C C . LEU A 1 290 ? 40.625 -30.062 72.25 1 17.62 290 LEU A C 1
ATOM 2117 O O . LEU A 1 290 ? 39.594 -29.906 71.625 1 17.62 290 LEU A O 1
ATOM 2121 N N . ALA A 1 291 ? 40.75 -31.188 73.125 1 17.8 291 ALA A N 1
ATOM 2122 C CA . ALA A 1 291 ? 40.469 -32.531 73.562 1 17.8 291 ALA A CA 1
ATOM 2123 C C . ALA A 1 291 ? 39.094 -32.594 74.312 1 17.8 291 ALA A C 1
ATOM 2125 O O . ALA A 1 291 ? 38.562 -33.688 74.5 1 17.8 291 ALA A O 1
ATOM 2126 N N . ILE A 1 292 ? 38.438 -31.516 74.688 1 18.06 292 ILE A N 1
ATOM 2127 C CA . ILE A 1 292 ? 38 -31.875 76 1 18.06 292 ILE A CA 1
ATOM 2128 C C . ILE A 1 292 ? 37 -33.031 75.938 1 18.06 292 ILE A C 1
ATOM 2130 O O . ILE A 1 292 ? 36.25 -33.156 74.938 1 18.06 292 ILE A O 1
ATOM 2134 N N . LEU A 1 293 ? 36.375 -33.438 77.188 1 17.12 293 LEU A N 1
ATOM 2135 C CA . LEU A 1 293 ? 36.125 -34.469 78.188 1 17.12 293 LEU A CA 1
ATOM 2136 C C . LEU A 1 293 ? 34.781 -35.156 77.938 1 17.12 293 LEU A C 1
ATOM 2138 O O . LEU A 1 293 ? 34.688 -36.375 77.938 1 17.12 293 LEU A O 1
ATOM 2142 N N . ALA A 1 294 ? 33.594 -34.719 78.625 1 18.91 294 ALA A N 1
ATOM 2143 C CA . ALA A 1 294 ? 33 -35.531 79.688 1 18.91 294 ALA A CA 1
ATOM 2144 C C . ALA A 1 294 ? 32.031 -36.562 79.125 1 18.91 294 ALA A C 1
ATOM 2146 O O . ALA A 1 294 ? 31.578 -36.406 77.938 1 18.91 294 ALA A O 1
ATOM 2147 N N . ALA A 1 295 ? 30.922 -36.969 80 1 20.81 295 ALA A N 1
ATOM 2148 C CA . ALA A 1 295 ? 30.469 -38.094 80.812 1 20.81 295 ALA A CA 1
ATOM 2149 C C . ALA A 1 295 ? 29.438 -38.938 80.062 1 20.81 295 ALA A C 1
ATOM 2151 O O . ALA A 1 295 ? 28.844 -38.469 79.062 1 20.81 295 ALA A O 1
ATOM 2152 N N . PRO A 1 296 ? 28.516 -39.688 80.875 1 22.42 296 PRO A N 1
ATOM 2153 C CA . PRO A 1 296 ? 28.203 -41.094 81.125 1 22.42 296 PRO A CA 1
ATOM 2154 C C . PRO A 1 296 ? 27.047 -41.594 80.25 1 22.42 296 PRO A C 1
ATOM 2156 O O . PRO A 1 296 ? 27.172 -42.656 79.625 1 22.42 296 PRO A O 1
ATOM 2159 N N . ASN A 1 297 ? 25.766 -41.125 80.75 1 21.89 297 ASN A N 1
ATOM 2160 C CA . ASN A 1 297 ? 24.859 -42.156 81.25 1 21.89 297 ASN A CA 1
ATOM 2161 C C . ASN A 1 297 ? 24 -42.75 80.125 1 21.89 297 ASN A C 1
ATOM 2163 O O . ASN A 1 297 ? 23.047 -43.469 80.375 1 21.89 297 ASN A O 1
ATOM 2167 N N . VAL A 1 298 ? 24.109 -42.469 79 1 18.05 298 VAL A N 1
ATOM 2168 C CA . VAL A 1 298 ? 22.828 -42.75 78.375 1 18.05 298 VAL A CA 1
ATOM 2169 C C . VAL A 1 298 ? 22.578 -44.25 78.375 1 18.05 298 VAL A C 1
ATOM 2171 O O . VAL A 1 298 ? 23.406 -45.031 77.875 1 18.05 298 VAL A O 1
ATOM 2174 N N . ARG A 1 299 ? 21.641 -44.688 79.25 1 19.17 299 ARG A N 1
ATOM 2175 C CA . ARG A 1 299 ? 21.078 -46 79.062 1 19.17 299 ARG A CA 1
ATOM 2176 C C . ARG A 1 299 ? 20.688 -46.188 77.562 1 19.17 299 ARG A C 1
ATOM 2178 O O . ARG A 1 299 ? 20.188 -45.25 76.938 1 19.17 299 ARG A O 1
ATOM 2185 N N . MET B 1 1 ? 55.062 -47.031 3.332 1 28.03 1 MET B N 1
ATOM 2186 C CA . MET B 1 1 ? 53.625 -47.125 3.594 1 28.03 1 MET B CA 1
ATOM 2187 C C . MET B 1 1 ? 52.938 -45.812 3.305 1 28.03 1 MET B C 1
ATOM 2189 O O . MET B 1 1 ? 53.188 -44.812 3.965 1 28.03 1 MET B O 1
ATOM 2193 N N . LYS B 1 2 ? 52.719 -45.469 2.006 1 39.03 2 LYS B N 1
ATOM 2194 C CA . LYS B 1 2 ? 52.094 -44.281 1.44 1 39.03 2 LYS B CA 1
ATOM 2195 C C . LYS B 1 2 ? 50.688 -44.094 1.947 1 39.03 2 LYS B C 1
ATOM 2197 O O . LYS B 1 2 ? 49.844 -45 1.814 1 39.03 2 LYS B O 1
ATOM 2202 N N . SER B 1 3 ? 50.5 -43.375 3.066 1 40.19 3 SER B N 1
ATOM 2203 C CA . SER B 1 3 ? 49.188 -42.969 3.586 1 40.19 3 SER B CA 1
ATOM 2204 C C . SER B 1 3 ? 48.344 -42.312 2.504 1 40.19 3 SER B C 1
ATOM 2206 O O . SER B 1 3 ? 48.75 -41.312 1.882 1 40.19 3 SER B O 1
ATOM 2208 N N . THR B 1 4 ? 47.562 -43.062 1.787 1 43.59 4 THR B N 1
ATOM 2209 C CA . THR B 1 4 ? 46.531 -42.562 0.869 1 43.59 4 THR B CA 1
ATOM 2210 C C . THR B 1 4 ? 45.531 -41.656 1.59 1 43.59 4 THR B C 1
ATOM 2212 O O . THR B 1 4 ? 44.938 -42.062 2.578 1 43.59 4 THR B O 1
ATOM 2215 N N . PHE B 1 5 ? 45.844 -40.375 1.722 1 45.31 5 PHE B N 1
ATOM 2216 C CA . PHE B 1 5 ? 44.906 -39.344 2.125 1 45.31 5 PHE B CA 1
ATOM 2217 C C . PHE B 1 5 ? 43.625 -39.406 1.285 1 45.31 5 PHE B C 1
ATOM 2219 O O . PHE B 1 5 ? 43.656 -39.281 0.062 1 45.31 5 PHE B O 1
ATOM 2226 N N . VAL B 1 6 ? 42.688 -40.25 1.606 1 43.84 6 VAL B N 1
ATOM 2227 C CA . VAL B 1 6 ? 41.344 -40.25 1.038 1 43.84 6 VAL B CA 1
ATOM 2228 C C . VAL B 1 6 ? 40.719 -38.844 1.225 1 43.84 6 VAL B C 1
ATOM 2230 O O . VAL B 1 6 ? 40.594 -38.375 2.352 1 43.84 6 VAL B O 1
ATOM 2233 N N . ALA B 1 7 ? 40.875 -37.938 0.272 1 42.81 7 ALA B N 1
ATOM 2234 C CA . ALA B 1 7 ? 40.125 -36.688 0.165 1 42.81 7 ALA B CA 1
ATOM 2235 C C . ALA B 1 7 ? 38.625 -36.906 0.214 1 42.81 7 ALA B C 1
ATOM 2237 O O . ALA B 1 7 ? 38.062 -3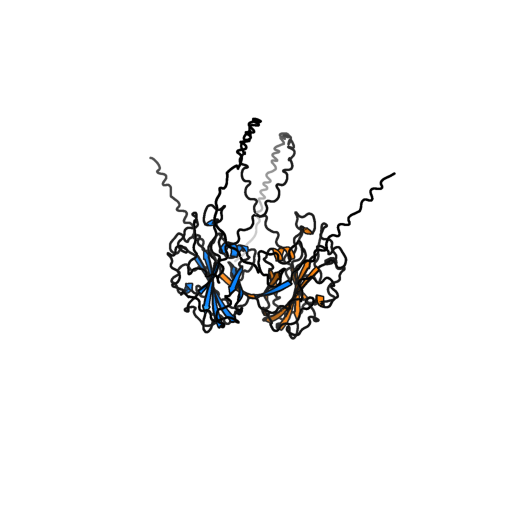7.531 -0.682 1 42.81 7 ALA B O 1
ATOM 2238 N N . ALA B 1 8 ? 38.094 -37.062 1.409 1 42.78 8 ALA B N 1
ATOM 2239 C CA . ALA B 1 8 ? 36.656 -37.031 1.527 1 42.78 8 ALA B CA 1
ATOM 2240 C C . ALA B 1 8 ? 36.062 -35.812 0.821 1 42.78 8 ALA B C 1
ATOM 2242 O O . ALA B 1 8 ? 36.375 -34.688 1.179 1 42.78 8 ALA B O 1
ATOM 2243 N N . LEU B 1 9 ? 35.75 -35.906 -0.386 1 39.34 9 LEU B N 1
ATOM 2244 C CA . LEU B 1 9 ? 34.906 -34.906 -1.069 1 39.34 9 LEU B CA 1
ATOM 2245 C C . LEU B 1 9 ? 33.656 -34.594 -0.267 1 39.34 9 LEU B C 1
ATOM 2247 O O . LEU B 1 9 ? 32.812 -35.469 -0.072 1 39.34 9 LEU B O 1
ATOM 2251 N N . SER B 1 10 ? 33.75 -33.75 0.801 1 39 10 SER B N 1
ATOM 2252 C CA . SER B 1 10 ? 32.531 -33.219 1.419 1 39 10 SER B CA 1
ATOM 2253 C C . SER B 1 10 ? 31.594 -32.656 0.37 1 39 10 SER B C 1
ATOM 2255 O O . SER B 1 10 ? 31.938 -31.703 -0.34 1 39 10 SER B O 1
ATOM 2257 N N . ALA B 1 11 ? 30.75 -33.438 -0.235 1 40.03 11 ALA B N 1
ATOM 2258 C CA . ALA B 1 11 ? 29.656 -32.938 -1.041 1 40.03 11 ALA B CA 1
ATOM 2259 C C . ALA B 1 11 ? 28.891 -31.844 -0.301 1 40.03 11 ALA B C 1
ATOM 2261 O O . ALA B 1 11 ? 28.297 -32.094 0.747 1 40.03 11 ALA B O 1
ATOM 2262 N N . LEU B 1 12 ? 29.281 -30.594 -0.274 1 40.16 12 LEU B N 1
ATOM 2263 C CA . LEU B 1 12 ? 28.453 -29.469 0.132 1 40.16 12 LEU B CA 1
ATOM 2264 C C . LEU B 1 12 ? 27.031 -29.609 -0.396 1 40.16 12 LEU B C 1
ATOM 2266 O O . LEU B 1 12 ? 26.781 -29.391 -1.582 1 40.16 12 LEU B O 1
ATOM 2270 N N . ALA B 1 13 ? 26.281 -30.531 0.162 1 40.88 13 ALA B N 1
ATOM 2271 C CA . ALA B 1 13 ? 24.844 -30.516 -0.109 1 40.88 13 ALA B CA 1
ATOM 2272 C C . ALA B 1 13 ? 24.297 -29.094 -0.027 1 40.88 13 ALA B C 1
ATOM 2274 O O . ALA B 1 13 ? 24.406 -28.438 1.011 1 40.88 13 ALA B O 1
ATOM 2275 N N . ALA B 1 14 ? 24.266 -28.344 -1.057 1 44.69 14 ALA B N 1
ATOM 2276 C CA . ALA B 1 14 ? 23.547 -27.078 -1.095 1 44.69 14 ALA B CA 1
ATOM 2277 C C . ALA B 1 14 ? 22.234 -27.172 -0.34 1 44.69 14 ALA B C 1
ATOM 2279 O O . ALA B 1 14 ? 21.344 -27.922 -0.726 1 44.69 14 ALA B O 1
ATOM 2280 N N . ARG B 1 15 ? 22.203 -27.094 0.959 1 48.66 15 ARG B N 1
ATOM 2281 C CA . ARG B 1 15 ? 20.984 -27.016 1.764 1 48.66 15 ARG B CA 1
ATOM 2282 C C . ARG B 1 15 ? 19.906 -26.188 1.059 1 48.66 15 ARG B C 1
ATOM 2284 O O . ARG B 1 15 ? 20.141 -25.031 0.709 1 48.66 15 ARG B O 1
ATOM 2291 N N . GLU B 1 16 ? 19.062 -26.953 0.375 1 56.34 16 GLU B N 1
ATOM 2292 C CA . GLU B 1 16 ? 17.875 -26.375 -0.264 1 56.34 16 GLU B CA 1
ATOM 2293 C C . GLU B 1 16 ? 17.109 -25.484 0.704 1 56.34 16 GLU B C 1
ATOM 2295 O O . GLU B 1 16 ? 16.531 -25.969 1.676 1 56.34 16 GLU B O 1
ATOM 2300 N N . VAL B 1 17 ? 17.625 -24.25 0.983 1 67.94 17 VAL B N 1
ATOM 2301 C CA . VAL B 1 17 ? 16.953 -23.344 1.911 1 67.94 17 VAL B CA 1
ATOM 2302 C C . VAL B 1 17 ? 15.586 -22.953 1.342 1 67.94 17 VAL B C 1
ATOM 2304 O O . VAL B 1 17 ? 15.508 -22.391 0.243 1 67.94 17 VAL B O 1
ATOM 2307 N N . ALA B 1 18 ? 14.492 -23.734 1.823 1 72.44 18 ALA B N 1
ATOM 2308 C CA . ALA B 1 18 ? 13.133 -23.312 1.503 1 72.44 18 ALA B CA 1
ATOM 2309 C C . ALA B 1 18 ? 12.797 -21.969 2.158 1 72.44 18 ALA B C 1
ATOM 2311 O O . ALA B 1 18 ? 13.031 -21.781 3.355 1 72.44 18 ALA B O 1
ATOM 2312 N N . GLY B 1 19 ? 12.406 -21.047 1.283 1 76.38 19 GLY B N 1
ATOM 2313 C CA . GLY B 1 19 ? 11.898 -19.812 1.858 1 76.38 19 GLY B CA 1
ATOM 2314 C C . GLY B 1 19 ? 10.562 -19.984 2.561 1 76.38 19 GLY B C 1
ATOM 2315 O O . GLY B 1 19 ? 9.961 -21.062 2.514 1 76.38 19 GLY B O 1
ATOM 2316 N N . HIS B 1 20 ? 10.227 -19.031 3.404 1 82.31 20 HIS B N 1
ATOM 2317 C CA . HIS B 1 20 ? 8.938 -18.984 4.086 1 82.31 20 HIS B CA 1
ATOM 2318 C C . HIS B 1 20 ? 8.25 -17.641 3.904 1 82.31 20 HIS B C 1
ATOM 2320 O O . HIS B 1 20 ? 8.773 -16.609 4.34 1 82.31 20 HIS B O 1
ATOM 2326 N N . ALA B 1 21 ? 7.102 -17.734 3.25 1 87.06 21 ALA B N 1
ATOM 2327 C CA . ALA B 1 21 ? 6.34 -16.5 3.053 1 87.06 21 ALA B CA 1
ATOM 2328 C C . ALA B 1 21 ? 4.902 -16.812 2.629 1 87.06 21 ALA B C 1
ATOM 2330 O O . ALA B 1 21 ? 4.621 -17.891 2.104 1 87.06 21 ALA B O 1
ATOM 2331 N N . THR B 1 22 ? 3.975 -15.977 2.951 1 87.19 22 THR B N 1
ATOM 2332 C CA . THR B 1 22 ? 2.59 -16.078 2.498 1 87.19 22 THR B CA 1
ATOM 2333 C C . THR B 1 22 ? 2.09 -14.711 2.01 1 87.19 22 THR B C 1
ATOM 2335 O O . THR B 1 22 ? 2.43 -13.68 2.586 1 87.19 22 THR B O 1
ATOM 2338 N N . PHE B 1 23 ? 1.374 -14.719 0.897 1 87 23 PHE B N 1
ATOM 2339 C CA . PHE B 1 23 ? 0.504 -13.578 0.641 1 87 23 PHE B CA 1
ATOM 2340 C C . PHE B 1 23 ? -0.594 -13.484 1.693 1 87 23 PHE B C 1
ATOM 2342 O O . PHE B 1 23 ? -1.413 -14.398 1.825 1 87 23 PHE B O 1
ATOM 2349 N N . GLN B 1 24 ? -0.657 -12.32 2.43 1 76.44 24 GLN B N 1
ATOM 2350 C CA . GLN B 1 24 ? -1.474 -12.32 3.639 1 76.44 24 GLN B CA 1
ATOM 2351 C C . GLN B 1 24 ? -2.631 -11.328 3.518 1 76.44 24 GLN B C 1
ATOM 2353 O O . GLN B 1 24 ? -3.635 -11.453 4.223 1 76.44 24 GLN B O 1
ATOM 2358 N N . GLN B 1 25 ? -2.422 -10.297 2.715 1 74.44 25 GLN B N 1
ATOM 2359 C CA . GLN B 1 25 ? -3.42 -9.234 2.711 1 74.44 25 GLN B CA 1
ATOM 2360 C C . GLN B 1 25 ? -3.672 -8.727 1.295 1 74.44 25 GLN B C 1
ATOM 2362 O O . GLN B 1 25 ? -2.752 -8.672 0.476 1 74.44 25 GLN B O 1
ATOM 2367 N N . LEU B 1 26 ? -4.965 -8.492 0.994 1 81.06 26 LEU B N 1
ATOM 2368 C CA . LEU B 1 26 ? -5.355 -7.73 -0.189 1 81.06 26 LEU B CA 1
ATOM 2369 C C . LEU B 1 26 ? -5.828 -6.332 0.194 1 81.06 26 LEU B C 1
ATOM 2371 O O . LEU B 1 26 ? -6.738 -6.18 1.01 1 81.06 26 LEU B O 1
ATOM 2375 N N . TRP B 1 27 ? -5.125 -5.406 -0.341 1 75.81 27 TRP B N 1
ATOM 2376 C CA . TRP B 1 27 ? -5.508 -4.012 -0.154 1 75.81 27 TRP B CA 1
ATOM 2377 C C . TRP B 1 27 ? -6.301 -3.498 -1.353 1 75.81 27 TRP B C 1
ATOM 2379 O O . TRP B 1 27 ? -5.938 -3.762 -2.502 1 75.81 27 TRP B O 1
ATOM 2389 N N . HIS B 1 28 ? -7.363 -3.01 -1.124 1 74.12 28 HIS B N 1
ATOM 2390 C CA . HIS B 1 28 ? -8.172 -2.467 -2.205 1 74.12 28 HIS B CA 1
ATOM 2391 C C . HIS B 1 28 ? -8.68 -1.068 -1.867 1 74.12 28 HIS B C 1
ATOM 2393 O O . HIS B 1 28 ? -8.945 -0.766 -0.702 1 74.12 28 HIS B O 1
ATOM 2399 N N . GLY B 1 29 ? -8.461 -0.231 -2.93 1 66.25 29 GLY B N 1
ATOM 2400 C CA . GLY B 1 29 ? -8.883 1.144 -2.723 1 66.25 29 GLY B CA 1
ATOM 2401 C C . GLY B 1 29 ? -10.391 1.314 -2.77 1 66.25 29 GLY B C 1
ATOM 2402 O O . GLY B 1 29 ? -11.094 0.497 -3.363 1 66.25 29 GLY B O 1
ATOM 2403 N N . SER B 1 30 ? -10.969 2.012 -1.901 1 66.44 30 SER B N 1
ATOM 2404 C CA . SER B 1 30 ? -12.383 2.35 -1.958 1 66.44 30 SER B CA 1
ATOM 2405 C C . SER B 1 30 ? -12.594 3.859 -2.018 1 66.44 30 SER B C 1
ATOM 2407 O O . SER B 1 30 ? -11.703 4.629 -1.64 1 66.44 30 SER B O 1
ATOM 2409 N N . SER B 1 31 ? -13.625 4.168 -2.703 1 73.81 31 SER B N 1
ATOM 2410 C CA . SER B 1 31 ? -14.031 5.559 -2.867 1 73.81 31 SER B CA 1
ATOM 2411 C C . SER B 1 31 ? -14.672 6.102 -1.595 1 73.81 31 SER B C 1
ATOM 2413 O O . SER B 1 31 ? -15.898 6.16 -1.485 1 73.81 31 SER B O 1
ATOM 2415 N N . CYS B 1 32 ? -13.875 6.445 -0.595 1 90.62 32 CYS B N 1
ATOM 2416 C CA . CYS B 1 32 ? -14.43 7.039 0.617 1 90.62 32 CYS B CA 1
ATOM 2417 C C . CYS B 1 32 ? -13.734 8.352 0.946 1 90.62 32 CYS B C 1
ATOM 2419 O O . CYS B 1 32 ? -13.844 8.859 2.064 1 90.62 32 CYS B O 1
ATOM 2421 N N . VAL B 1 33 ? -12.984 8.875 -0.078 1 92.69 33 VAL B N 1
ATOM 2422 C CA . VAL B 1 33 ? -12.266 10.125 0.126 1 92.69 33 VAL B CA 1
ATOM 2423 C C . VAL B 1 33 ? -13.156 11.305 -0.26 1 92.69 33 VAL B C 1
ATOM 2425 O O . VAL B 1 33 ? -13.867 11.25 -1.264 1 92.69 33 VAL B O 1
ATOM 2428 N N . ARG B 1 34 ? -13.148 12.305 0.61 1 94.56 34 ARG B N 1
ATOM 2429 C CA . ARG B 1 34 ? -13.641 13.617 0.218 1 94.56 34 ARG B CA 1
ATOM 2430 C C . ARG B 1 34 ? -12.555 14.414 -0.501 1 94.56 34 ARG B C 1
ATOM 2432 O O . ARG B 1 34 ? -11.781 15.141 0.134 1 94.56 34 ARG B O 1
ATOM 2439 N N . LEU B 1 35 ? -12.516 14.266 -1.796 1 91.31 35 LEU B N 1
ATOM 2440 C CA . LEU B 1 35 ? -11.461 14.914 -2.566 1 91.31 35 LEU B CA 1
ATOM 2441 C C . LEU B 1 35 ? -11.641 16.438 -2.557 1 91.31 35 LEU B C 1
ATOM 2443 O O . LEU B 1 35 ? -12.75 16.938 -2.764 1 91.31 35 LEU B O 1
ATOM 2447 N N . PRO B 1 36 ? -10.523 17.141 -2.246 1 92.62 36 PRO B N 1
ATOM 2448 C CA . PRO B 1 36 ? -10.617 18.594 -2.357 1 92.62 36 PRO B CA 1
ATOM 2449 C C . PRO B 1 36 ? -10.836 19.062 -3.795 1 92.62 36 PRO B C 1
ATOM 2451 O O . PRO B 1 36 ? -10.609 18.297 -4.738 1 92.62 36 PRO B O 1
ATOM 2454 N N . ALA B 1 37 ? -11.227 20.312 -3.924 1 90.44 37 ALA B N 1
ATOM 2455 C CA . ALA B 1 37 ? -11.523 20.891 -5.234 1 90.44 37 ALA B CA 1
ATOM 2456 C C . ALA B 1 37 ? -10.242 21.141 -6.027 1 90.44 37 ALA B C 1
ATOM 2458 O O . ALA B 1 37 ? -10.273 21.188 -7.262 1 90.44 37 ALA B O 1
ATOM 2459 N N . SER B 1 38 ? -9.18 21.328 -5.328 1 89.5 38 SER B N 1
ATOM 2460 C CA . SER B 1 38 ? -7.891 21.562 -5.977 1 89.5 38 SER B CA 1
ATOM 2461 C C . SER B 1 38 ? -6.758 20.875 -5.23 1 89.5 38 SER B C 1
ATOM 2463 O O . SER B 1 38 ? -6.918 20.469 -4.074 1 89.5 38 SER B O 1
ATOM 2465 N N . ASN B 1 39 ? -5.648 20.719 -6.008 1 92.81 39 ASN B N 1
ATOM 2466 C CA . ASN B 1 39 ? -4.473 20.141 -5.367 1 92.81 39 ASN B CA 1
ATOM 2467 C C . ASN B 1 39 ? -3.566 21.219 -4.77 1 92.81 39 ASN B C 1
ATOM 2469 O O . ASN B 1 39 ? -2.402 20.953 -4.465 1 92.81 39 ASN B O 1
ATOM 2473 N N . SER B 1 40 ? -4.066 22.484 -4.609 1 92.31 40 SER B N 1
ATOM 2474 C CA . SER B 1 40 ? -3.344 23.547 -3.939 1 92.31 40 SER B CA 1
ATOM 2475 C C . SER B 1 40 ? -3.424 23.406 -2.422 1 92.31 40 SER B C 1
ATOM 2477 O O . SER B 1 40 ? -4.398 22.875 -1.896 1 92.31 40 SER B O 1
ATOM 2479 N N . PRO B 1 41 ? -2.467 23.891 -1.72 1 95.88 41 PRO B N 1
ATOM 2480 C CA . PRO B 1 41 ? -2.482 23.766 -0.26 1 95.88 41 PRO B CA 1
ATOM 2481 C C . PRO B 1 41 ? -3.422 24.766 0.409 1 95.88 41 PRO B C 1
ATOM 2483 O O . PRO B 1 41 ? -3.799 25.766 -0.203 1 95.88 41 PRO B O 1
ATOM 2486 N N . VAL B 1 42 ? -3.822 24.469 1.642 1 96.69 42 VAL B N 1
ATOM 2487 C CA . VAL B 1 42 ? -4.457 25.406 2.561 1 96.69 42 VAL B CA 1
ATOM 2488 C C . VAL B 1 42 ? -3.4 26.062 3.447 1 96.69 42 VAL B C 1
ATOM 2490 O O . VAL B 1 42 ? -2.541 25.375 4.004 1 96.69 42 VAL B O 1
ATOM 2493 N N . THR B 1 43 ? -3.449 27.406 3.59 1 96.5 43 THR B N 1
ATOM 2494 C CA . THR B 1 43 ? -2.455 28.078 4.414 1 96.5 43 THR B CA 1
ATOM 2495 C C . THR B 1 43 ? -3.113 28.75 5.621 1 96.5 43 THR B C 1
ATOM 2497 O O . THR B 1 43 ? -2.447 29.047 6.613 1 96.5 43 THR B O 1
ATOM 2500 N N . ASN B 1 44 ? -4.387 28.984 5.551 1 96.81 44 ASN B N 1
ATOM 2501 C CA . ASN B 1 44 ? -5.129 29.578 6.656 1 96.81 44 ASN B CA 1
ATOM 2502 C C . ASN B 1 44 ? -5.633 28.516 7.629 1 96.81 44 ASN B C 1
ATOM 2504 O O . ASN B 1 44 ? -6.68 27.891 7.398 1 96.81 44 ASN B O 1
ATOM 2508 N N . VAL B 1 45 ? -4.984 28.344 8.789 1 97.44 45 VAL B N 1
ATOM 2509 C CA . VAL B 1 45 ? -5.285 27.266 9.734 1 97.44 45 VAL B CA 1
ATOM 2510 C C . VAL B 1 45 ? -6.562 27.594 10.5 1 97.44 45 VAL B C 1
ATOM 2512 O O . VAL B 1 45 ? -7.113 26.734 11.195 1 97.44 45 VAL B O 1
ATOM 2515 N N . GLY B 1 46 ? -7.066 28.812 10.359 1 96.69 46 GLY B N 1
ATOM 2516 C CA . GLY B 1 46 ? -8.266 29.219 11.062 1 96.69 46 GLY B CA 1
ATOM 2517 C C . GLY B 1 46 ? -9.523 29.094 10.227 1 96.69 46 GLY B C 1
ATOM 2518 O O . GLY B 1 46 ? -10.633 29.328 10.711 1 96.69 46 GLY B O 1
ATOM 2519 N N . SER B 1 47 ? -9.367 28.719 9.031 1 96.19 47 SER B N 1
ATOM 2520 C CA . SER B 1 47 ? -10.508 28.594 8.133 1 96.19 47 SER B CA 1
ATOM 2521 C C . SER B 1 47 ? -11.188 27.234 8.281 1 96.19 47 SER B C 1
ATOM 2523 O O . SER B 1 47 ? -10.555 26.266 8.688 1 96.19 47 SER B O 1
ATOM 2525 N N . ARG B 1 48 ? -12.469 27.141 7.891 1 96.44 48 ARG B N 1
ATOM 2526 C CA . ARG B 1 48 ? -13.195 25.875 7.898 1 96.44 48 ARG B CA 1
ATOM 2527 C C . ARG B 1 48 ? -12.609 24.891 6.883 1 96.44 48 ARG B C 1
ATOM 2529 O O . ARG B 1 48 ? -12.82 23.688 6.988 1 96.44 48 ARG B O 1
ATOM 2536 N N . ASP B 1 49 ? -11.898 25.422 5.891 1 97.19 49 ASP B N 1
ATOM 2537 C CA . ASP B 1 49 ? -11.242 24.562 4.91 1 97.19 49 ASP B CA 1
ATOM 2538 C C . ASP B 1 49 ? -10.219 23.656 5.582 1 97.19 49 ASP B C 1
ATOM 2540 O O . ASP B 1 49 ? -9.828 22.625 5.023 1 97.19 49 ASP B O 1
ATOM 2544 N N . PHE B 1 50 ? -9.828 24.047 6.746 1 97.81 50 PHE B N 1
ATOM 2545 C CA . PHE B 1 50 ? -8.766 23.312 7.426 1 97.81 50 PHE B CA 1
ATOM 2546 C C . PHE B 1 50 ? -9.273 21.984 7.969 1 97.81 50 PHE B C 1
ATOM 2548 O O . PHE B 1 50 ? -8.484 21.141 8.383 1 97.81 50 PHE B O 1
ATOM 2555 N N . ILE B 1 51 ? -10.531 21.703 7.965 1 98.12 51 ILE B N 1
ATOM 2556 C CA . ILE B 1 51 ? -11.094 20.469 8.469 1 98.12 51 ILE B CA 1
ATOM 2557 C C . ILE B 1 51 ? -10.82 19.328 7.477 1 98.12 51 ILE B C 1
ATOM 2559 O O . ILE B 1 51 ? -10.078 18.391 7.785 1 98.12 51 ILE B O 1
ATOM 2563 N N . CYS B 1 52 ? -11.289 19.453 6.25 1 97.75 52 CYS B N 1
ATOM 2564 C CA . CYS B 1 52 ? -11.117 18.422 5.238 1 97.75 52 CYS B CA 1
ATOM 2565 C C . CYS B 1 52 ? -10.633 19.016 3.922 1 97.75 52 CYS B C 1
ATOM 2567 O O . CYS B 1 52 ? -10.688 18.359 2.881 1 97.75 52 CYS B O 1
ATOM 2569 N N . ASN B 1 53 ? -10.18 20.266 3.887 1 97.56 53 ASN B N 1
ATOM 2570 C CA . ASN B 1 53 ? -9.664 20.984 2.727 1 97.56 53 ASN B CA 1
ATOM 2571 C C . ASN B 1 53 ? -10.773 21.734 1.993 1 97.56 53 ASN B C 1
ATOM 2573 O O . ASN B 1 53 ? -11.953 21.547 2.277 1 97.56 53 ASN B O 1
ATOM 2577 N N . ALA B 1 54 ? -10.352 22.625 1.105 1 95.06 54 ALA B N 1
ATOM 2578 C CA . ALA B 1 54 ? -11.273 23.5 0.368 1 95.06 54 ALA B CA 1
ATOM 2579 C C . ALA B 1 54 ? -12.086 22.688 -0.648 1 95.06 54 ALA B C 1
ATOM 2581 O O . ALA B 1 54 ? -11.516 21.953 -1.452 1 95.06 54 ALA B O 1
ATOM 2582 N N . GLY B 1 55 ? -13.375 22.812 -0.566 1 93.25 55 GLY B N 1
ATOM 2583 C CA . GLY B 1 55 ? -14.258 22.25 -1.576 1 93.25 55 GLY B CA 1
ATOM 2584 C C . GLY B 1 55 ? -14.516 20.766 -1.38 1 93.25 55 GLY B C 1
ATOM 2585 O O . GLY B 1 55 ? -15.195 20.141 -2.195 1 93.25 55 GLY B O 1
ATOM 2586 N N . ALA B 1 56 ? -13.969 20.188 -0.331 1 93.56 56 ALA B N 1
ATOM 2587 C CA . ALA B 1 56 ? -14.242 18.781 -0.046 1 93.56 56 ALA B CA 1
ATOM 2588 C C . ALA B 1 56 ? -15.711 18.578 0.324 1 93.56 56 ALA B C 1
ATOM 2590 O O . ALA B 1 56 ? -16.281 19.359 1.074 1 93.56 56 ALA B O 1
ATOM 2591 N N . ARG B 1 57 ? -16.297 17.531 -0.236 1 93.5 57 ARG B N 1
ATOM 2592 C CA . ARG B 1 57 ? -17.688 17.219 0.03 1 93.5 57 ARG B CA 1
ATOM 2593 C C . ARG B 1 57 ? -17.859 15.75 0.419 1 93.5 57 ARG B C 1
ATOM 2595 O O . ARG B 1 57 ? -17.062 14.898 0.006 1 93.5 57 ARG B O 1
ATOM 2602 N N . PRO B 1 58 ? -18.922 15.555 1.217 1 94.75 58 PRO B N 1
ATOM 2603 C CA . PRO B 1 58 ? -19.234 14.156 1.513 1 94.75 58 PRO B CA 1
ATOM 2604 C C . PRO B 1 58 ? -19.469 13.328 0.253 1 94.75 58 PRO B C 1
ATOM 2606 O O . PRO B 1 58 ? -19.859 13.867 -0.782 1 94.75 58 PRO B O 1
ATOM 2609 N N . VAL B 1 59 ? -19.125 12.047 0.377 1 92.56 59 VAL B N 1
ATOM 2610 C CA . VAL B 1 59 ? -19.391 11.094 -0.693 1 92.56 59 VAL B CA 1
ATOM 2611 C C . VAL B 1 59 ? -20.281 9.961 -0.169 1 92.56 59 VAL B C 1
ATOM 2613 O O . VAL B 1 59 ? -20.516 9.859 1.037 1 92.56 59 VAL B O 1
ATOM 2616 N N . GLY B 1 60 ? -20.781 9.141 -1.084 1 88.75 60 GLY B N 1
ATOM 2617 C CA . GLY B 1 60 ? -21.719 8.102 -0.689 1 88.75 60 GLY B CA 1
ATOM 2618 C C . GLY B 1 60 ? -21.047 6.91 -0.037 1 88.75 60 GLY B C 1
ATOM 2619 O O . GLY B 1 60 ? -21.688 6.168 0.713 1 88.75 60 GLY B O 1
ATOM 2620 N N . GLY B 1 61 ? -19.781 6.781 -0.221 1 87.25 61 GLY B N 1
ATOM 2621 C CA . GLY B 1 61 ? -19.109 5.57 0.215 1 87.25 61 GLY B CA 1
ATOM 2622 C C . GLY B 1 61 ? -18.438 5.715 1.566 1 87.25 61 GLY B C 1
ATOM 2623 O O . GLY B 1 61 ? -18.031 6.812 1.949 1 87.25 61 GLY B O 1
ATOM 2624 N N . LYS B 1 62 ? -18.422 4.637 2.389 1 89.19 62 LYS B N 1
ATOM 2625 C CA . LYS B 1 62 ? -17.609 4.473 3.598 1 89.19 62 LYS B CA 1
ATOM 2626 C C . LYS B 1 62 ? -16.672 3.285 3.471 1 89.19 62 LYS B C 1
ATOM 2628 O O . LYS B 1 62 ? -17.031 2.244 2.92 1 89.19 62 LYS B O 1
ATOM 2633 N N . CYS B 1 63 ? -15.531 3.43 3.922 1 88 63 CYS B N 1
ATOM 2634 C CA . CYS B 1 63 ? -14.57 2.328 3.963 1 88 63 CYS B CA 1
ATOM 2635 C C . CYS B 1 63 ? -14.641 1.603 5.301 1 88 63 CYS B C 1
ATOM 2637 O O . CYS B 1 63 ? -14.461 2.217 6.355 1 88 63 CYS B O 1
ATOM 2639 N N . PRO B 1 64 ? -14.945 0.291 5.277 1 86.25 64 PRO B N 1
ATOM 2640 C CA . PRO B 1 64 ? -14.883 -0.471 6.527 1 86.25 64 PRO B CA 1
ATOM 2641 C C . PRO B 1 64 ? -13.445 -0.7 7.004 1 86.25 64 PRO B C 1
ATOM 2643 O O . PRO B 1 64 ? -12.578 -1.069 6.207 1 86.25 64 PRO B O 1
ATOM 2646 N N . VAL B 1 65 ? -13.234 -0.441 8.234 1 87.5 65 VAL B N 1
ATOM 2647 C CA . VAL B 1 65 ? -11.922 -0.598 8.852 1 87.5 65 VAL B CA 1
ATOM 2648 C C . VAL B 1 65 ? -12.055 -1.328 10.18 1 87.5 65 VAL B C 1
ATOM 2650 O O . VAL B 1 65 ? -13.055 -1.162 10.891 1 87.5 65 VAL B O 1
ATOM 2653 N N . ARG B 1 66 ? -11.078 -2.184 10.453 1 84.75 66 ARG B N 1
ATOM 2654 C CA . ARG B 1 66 ? -11.086 -2.887 11.727 1 84.75 66 ARG B CA 1
ATOM 2655 C C . ARG B 1 66 ? -10.266 -2.131 12.773 1 84.75 66 ARG B C 1
ATOM 2657 O O . ARG B 1 66 ? -9.18 -1.631 12.477 1 84.75 66 ARG B O 1
ATOM 2664 N N . ALA B 1 67 ? -10.859 -2.104 13.945 1 89 67 ALA B N 1
ATOM 2665 C CA . ALA B 1 67 ? -10.039 -1.619 15.047 1 89 67 ALA B CA 1
ATOM 2666 C C . ALA B 1 67 ? -8.781 -2.473 15.211 1 89 67 ALA B C 1
ATOM 2668 O O . ALA B 1 67 ? -8.836 -3.699 15.102 1 89 67 ALA B O 1
ATOM 2669 N N . GLY B 1 68 ? -7.668 -1.737 15.383 1 86.38 68 GLY B N 1
ATOM 2670 C CA . GLY B 1 68 ? -6.406 -2.451 15.484 1 86.38 68 GLY B CA 1
ATOM 2671 C C . GLY B 1 68 ? -5.797 -2.787 14.141 1 86.38 68 GLY B C 1
ATOM 2672 O O . GLY B 1 68 ? -4.633 -3.184 14.062 1 86.38 68 GLY B O 1
ATOM 2673 N N . GLY B 1 69 ? -6.547 -2.619 13.094 1 81.81 69 GLY B N 1
ATOM 2674 C CA . GLY B 1 69 ? -6.039 -2.869 11.75 1 81.81 69 GLY B CA 1
ATOM 2675 C C . GLY B 1 69 ? -5.188 -1.733 11.219 1 81.81 69 GLY B C 1
ATOM 2676 O O . GLY B 1 69 ? -5.074 -0.682 11.852 1 81.81 69 GLY B O 1
ATOM 2677 N N . THR B 1 70 ? -4.582 -2.025 10.086 1 82.31 70 THR B N 1
ATOM 2678 C CA . THR B 1 70 ? -3.789 -1.02 9.391 1 82.31 70 THR B CA 1
ATOM 2679 C C . THR B 1 70 ? -4.523 -0.51 8.156 1 82.31 70 THR B C 1
ATOM 2681 O O . THR B 1 70 ? -5.137 -1.291 7.422 1 82.31 70 THR B O 1
ATOM 2684 N N . VAL B 1 71 ? -4.516 0.798 7.973 1 88.19 71 VAL B N 1
ATOM 2685 C CA . VAL B 1 71 ? -4.93 1.402 6.711 1 88.19 71 VAL B CA 1
ATOM 2686 C C . VAL B 1 71 ? -3.746 2.125 6.07 1 88.19 71 VAL B C 1
ATOM 2688 O O . VAL B 1 71 ? -2.744 2.4 6.734 1 88.19 71 VAL B O 1
ATOM 2691 N N . THR B 1 72 ? -3.805 2.326 4.789 1 86.56 72 THR B N 1
ATOM 2692 C CA . THR B 1 72 ? -2.781 3.07 4.062 1 86.56 72 THR B CA 1
ATOM 2693 C C . THR B 1 72 ? -3.381 4.309 3.4 1 86.56 72 THR B C 1
ATOM 2695 O O . THR B 1 72 ? -4.332 4.203 2.625 1 86.56 72 THR B O 1
ATOM 2698 N N . VAL B 1 73 ? -2.873 5.473 3.771 1 90.44 73 VAL B N 1
ATOM 2699 C CA . VAL B 1 73 ? -3.234 6.691 3.053 1 90.44 73 VAL B CA 1
ATOM 2700 C C . VAL B 1 73 ? -2.266 6.914 1.894 1 90.44 73 VAL B C 1
ATOM 2702 O O . VAL B 1 73 ? -1.074 6.617 2.006 1 90.44 73 VAL B O 1
ATOM 2705 N N . GLU B 1 74 ? -2.773 7.477 0.812 1 88.56 74 GLU B N 1
ATOM 2706 C CA . GLU B 1 74 ? -1.97 7.625 -0.397 1 88.56 74 GLU B CA 1
ATOM 2707 C C . GLU B 1 74 ? -2.117 9.023 -0.991 1 88.56 74 GLU B C 1
ATOM 2709 O O . GLU B 1 74 ? -3.234 9.492 -1.209 1 88.56 74 GLU B O 1
ATOM 2714 N N . MET B 1 75 ? -0.965 9.648 -1.248 1 91.44 75 MET B N 1
ATOM 2715 C CA . MET B 1 75 ? -0.917 11 -1.783 1 91.44 75 MET B CA 1
ATOM 2716 C C . MET B 1 75 ? -0.174 11.039 -3.115 1 91.44 75 MET B C 1
ATOM 2718 O O . MET B 1 75 ? 0.846 10.367 -3.279 1 91.44 75 MET B O 1
ATOM 2722 N N . HIS B 1 76 ? -0.706 11.898 -4.004 1 87.75 76 HIS B N 1
ATOM 2723 C CA . HIS B 1 76 ? -0.033 12.164 -5.27 1 87.75 76 HIS B CA 1
ATOM 2724 C C . HIS B 1 76 ? -0.252 13.602 -5.723 1 87.75 76 HIS B C 1
ATOM 2726 O O . HIS B 1 76 ? -1.174 14.273 -5.246 1 87.75 76 HIS B O 1
ATOM 2732 N N . GLN B 1 77 ? 0.613 14 -6.703 1 89 77 GLN B N 1
ATOM 2733 C CA . GLN B 1 77 ? 0.562 15.375 -7.18 1 89 77 GLN B CA 1
ATOM 2734 C C . GLN B 1 77 ? -0.671 15.617 -8.047 1 89 77 GLN B C 1
ATOM 2736 O O . GLN B 1 77 ? -1.449 16.531 -7.785 1 89 77 GLN B O 1
ATOM 2741 N N . GLN B 1 78 ? -0.819 14.781 -9.016 1 84.19 78 GLN B N 1
ATOM 2742 C CA . GLN B 1 78 ? -1.908 14.992 -9.961 1 84.19 78 GLN B CA 1
ATOM 2743 C C . GLN B 1 78 ? -3.086 14.07 -9.656 1 84.19 78 GLN B C 1
ATOM 2745 O O . GLN B 1 78 ? -2.893 12.906 -9.289 1 84.19 78 GLN B O 1
ATOM 2750 N N . PRO B 1 79 ? -4.273 14.688 -9.844 1 78.75 79 PRO B N 1
ATOM 2751 C CA . PRO B 1 79 ? -5.449 13.836 -9.641 1 78.75 79 PRO B CA 1
ATOM 2752 C C . PRO B 1 79 ? -5.418 12.57 -10.492 1 78.75 79 PRO B C 1
ATOM 2754 O O . PRO B 1 79 ? -5.18 12.641 -11.703 1 78.75 79 PRO B O 1
ATOM 2757 N N . GLY B 1 80 ? -5.566 11.5 -9.852 1 73.12 80 GLY B N 1
ATOM 2758 C CA . GLY B 1 80 ? -5.672 10.242 -10.562 1 73.12 80 GLY B CA 1
ATOM 2759 C C . GLY B 1 80 ? -4.328 9.617 -10.891 1 73.12 80 GLY B C 1
ATOM 2760 O O . GLY B 1 80 ? -4.258 8.477 -11.352 1 73.12 80 GLY B O 1
ATOM 2761 N N . ASP B 1 81 ? -3.236 10.445 -10.711 1 72.19 81 ASP B N 1
ATOM 2762 C CA . ASP B 1 81 ? -1.904 9.883 -10.906 1 72.19 81 ASP B CA 1
ATOM 2763 C C . ASP B 1 81 ? -1.456 9.094 -9.68 1 72.19 81 ASP B C 1
ATOM 2765 O O . ASP B 1 81 ? -1.326 9.656 -8.586 1 72.19 81 ASP B O 1
ATOM 2769 N N . ARG B 1 82 ? -1.218 7.742 -9.906 1 72.62 82 ARG B N 1
ATOM 2770 C CA . ARG B 1 82 ? -0.832 6.914 -8.766 1 72.62 82 ARG B CA 1
ATOM 2771 C C . ARG B 1 82 ? 0.476 6.18 -9.039 1 72.62 82 ARG B C 1
ATOM 2773 O O . ARG B 1 82 ? 0.748 5.141 -8.438 1 72.62 82 ARG B O 1
ATOM 2780 N N . SER B 1 83 ? 1.218 6.781 -9.883 1 67 83 SER B N 1
ATOM 2781 C CA . SER B 1 83 ? 2.48 6.16 -10.273 1 67 83 SER B CA 1
ATOM 2782 C C . SER B 1 83 ? 3.531 6.316 -9.18 1 67 83 SER B C 1
ATOM 2784 O O . SER B 1 83 ? 3.709 7.406 -8.633 1 67 83 SER B O 1
ATOM 2786 N N . CYS B 1 84 ? 4.316 5.246 -8.922 1 66.19 84 CYS B N 1
ATOM 2787 C CA . CYS B 1 84 ? 5.418 5.27 -7.969 1 66.19 84 CYS B CA 1
ATOM 2788 C C . CYS B 1 84 ? 6.617 6.023 -8.539 1 66.19 84 CYS B C 1
ATOM 2790 O O . CYS B 1 84 ? 7.535 6.387 -7.797 1 66.19 84 CYS B O 1
ATOM 2792 N N . ASN B 1 85 ? 6.582 6.234 -9.75 1 65.44 85 ASN B N 1
ATOM 2793 C CA . ASN B 1 85 ? 7.699 6.914 -10.398 1 65.44 85 ASN B CA 1
ATOM 2794 C C . ASN B 1 85 ? 7.676 8.414 -10.125 1 65.44 85 ASN B C 1
ATOM 2796 O O . ASN B 1 85 ? 8.672 9.109 -10.352 1 65.44 85 ASN B O 1
ATOM 2800 N N . ASN B 1 86 ? 6.535 8.852 -9.711 1 76.75 86 ASN B N 1
ATOM 2801 C CA . ASN B 1 86 ? 6.398 10.258 -9.352 1 76.75 86 ASN B CA 1
ATOM 2802 C C . ASN B 1 86 ? 6.395 10.461 -7.84 1 76.75 86 ASN B C 1
ATOM 2804 O O . ASN B 1 86 ? 5.809 9.656 -7.105 1 76.75 86 ASN B O 1
ATOM 2808 N N . GLU B 1 87 ? 7.023 11.5 -7.461 1 81.31 87 GLU B N 1
ATOM 2809 C CA . GLU B 1 87 ? 6.992 11.82 -6.039 1 81.31 87 GLU B CA 1
ATOM 2810 C C . GLU B 1 87 ? 5.57 12.117 -5.57 1 81.31 87 GLU B C 1
ATOM 2812 O O . GLU B 1 87 ? 4.738 12.586 -6.352 1 81.31 87 GLU B O 1
ATOM 2817 N N . ALA B 1 88 ? 5.266 11.812 -4.305 1 86.25 88 ALA B N 1
ATOM 2818 C CA . ALA B 1 88 ? 3.949 12.055 -3.721 1 86.25 88 ALA B CA 1
ATOM 2819 C C . ALA B 1 88 ? 3.629 13.547 -3.695 1 86.25 88 ALA B C 1
ATOM 2821 O O . ALA B 1 88 ? 2.57 13.969 -4.164 1 86.25 88 ALA B O 1
ATOM 2822 N N . ILE B 1 89 ? 4.434 14.359 -3.148 1 87.81 89 ILE B N 1
ATOM 2823 C CA . ILE B 1 89 ? 4.254 15.805 -3.057 1 87.81 89 ILE B CA 1
ATOM 2824 C C . ILE B 1 89 ? 5.348 16.516 -3.85 1 87.81 89 ILE B C 1
ATOM 2826 O O . ILE B 1 89 ? 5.078 17.469 -4.57 1 87.81 89 ILE B O 1
ATOM 2830 N N . GLY B 1 90 ? 6.633 15.977 -3.859 1 78.88 90 GLY B N 1
ATOM 2831 C CA . GLY B 1 90 ? 7.73 16.438 -4.699 1 78.88 90 GLY B CA 1
ATOM 2832 C C . GLY B 1 90 ? 8.312 17.766 -4.246 1 78.88 90 GLY B C 1
ATOM 2833 O O . GLY B 1 90 ? 7.742 18.438 -3.389 1 78.88 90 GLY B O 1
ATOM 2834 N N . GLY B 1 91 ? 9.477 18.203 -4.836 1 80.31 91 GLY B N 1
ATOM 2835 C CA . GLY B 1 91 ? 10.055 19.531 -4.844 1 80.31 91 GLY B CA 1
ATOM 2836 C C . GLY B 1 91 ? 10.523 19.984 -3.475 1 80.31 91 GLY B C 1
ATOM 2837 O O . GLY B 1 91 ? 10.375 21.156 -3.123 1 80.31 91 GLY B O 1
ATOM 2838 N N . ALA B 1 92 ? 10.945 19.188 -2.652 1 86.56 92 ALA B N 1
ATOM 2839 C CA . ALA B 1 92 ? 11.523 19.5 -1.348 1 86.56 92 ALA B CA 1
ATOM 2840 C C . ALA B 1 92 ? 10.445 20 -0.384 1 86.56 92 ALA B C 1
ATOM 2842 O O . ALA B 1 92 ? 10.68 20.922 0.401 1 86.56 92 ALA B O 1
ATOM 2843 N N . HIS B 1 93 ? 9.227 19.625 -0.58 1 94.25 93 HIS B N 1
ATOM 2844 C CA . HIS B 1 93 ? 8.133 19.922 0.333 1 94.25 93 HIS B CA 1
ATOM 2845 C C . HIS B 1 93 ? 8.227 19.062 1.598 1 94.25 93 HIS B C 1
ATOM 2847 O O . HIS B 1 93 ? 7.395 18.188 1.819 1 94.25 93 HIS B O 1
ATOM 2853 N N . TRP B 1 94 ? 9.164 19.516 2.473 1 95.88 94 TRP B N 1
ATOM 2854 C CA . TRP B 1 94 ? 9.5 18.719 3.645 1 95.88 94 TRP B CA 1
ATOM 2855 C C . TRP B 1 94 ? 8.641 19.109 4.84 1 95.88 94 TRP B C 1
ATOM 2857 O O . TRP B 1 94 ? 8.383 20.297 5.062 1 95.88 94 TRP B O 1
ATOM 2867 N N . GLY B 1 95 ? 8.281 18.172 5.578 1 97.38 95 GLY B N 1
ATOM 2868 C CA . GLY B 1 95 ? 7.539 18.359 6.816 1 97.38 95 GLY B CA 1
ATOM 2869 C C . GLY B 1 95 ? 6.859 17.094 7.293 1 97.38 95 GLY B C 1
ATOM 2870 O O . GLY B 1 95 ? 7.098 16 6.754 1 97.38 95 GLY B O 1
ATOM 2871 N N . PRO B 1 96 ? 6.074 17.188 8.328 1 96.69 96 PRO B N 1
ATOM 2872 C CA . PRO B 1 96 ? 5.461 16 8.938 1 96.69 96 PRO B CA 1
ATOM 2873 C C . PRO B 1 96 ? 4.219 15.531 8.188 1 96.69 96 PRO B C 1
ATOM 2875 O O . PRO B 1 96 ? 3.607 16.312 7.449 1 96.69 96 PRO B O 1
ATOM 2878 N N . VAL B 1 97 ? 3.91 14.273 8.359 1 95.44 97 VAL B N 1
ATOM 2879 C CA . VAL B 1 97 ? 2.648 13.648 7.977 1 95.44 97 VAL B CA 1
ATOM 2880 C C . VAL B 1 97 ? 1.912 13.164 9.227 1 95.44 97 VAL B C 1
ATOM 2882 O O . VAL B 1 97 ? 2.492 12.477 10.07 1 95.44 97 VAL B O 1
ATOM 2885 N N . GLN B 1 98 ? 0.643 13.625 9.375 1 96.31 98 GLN B N 1
ATOM 2886 C CA . GLN B 1 98 ? -0.147 13.273 10.555 1 96.31 98 GLN B CA 1
ATOM 2887 C C . GLN B 1 98 ? -1.542 12.797 10.156 1 96.31 98 GLN B C 1
ATOM 2889 O O . GLN B 1 98 ? -2.033 13.125 9.078 1 96.31 98 GLN B O 1
ATOM 2894 N N . VAL B 1 99 ? -2.086 11.945 11.039 1 97.38 99 VAL B N 1
ATOM 2895 C CA . VAL B 1 99 ? -3.424 11.422 10.789 1 97.38 99 VAL B CA 1
ATOM 2896 C C . VAL B 1 99 ? -4.27 11.547 12.055 1 97.38 99 VAL B C 1
ATOM 2898 O O . VAL B 1 99 ? -3.797 11.25 13.156 1 97.38 99 VAL B O 1
ATOM 2901 N N . TYR B 1 100 ? -5.484 12.039 11.891 1 97.69 100 TYR B N 1
ATOM 2902 C CA . TYR B 1 100 ? -6.461 12.219 12.961 1 97.69 100 TYR B CA 1
ATOM 2903 C C . TYR B 1 100 ? -7.738 11.445 12.672 1 97.69 100 TYR B C 1
ATOM 2905 O O . TYR B 1 100 ? -8.062 11.172 11.516 1 97.69 100 TYR B O 1
ATOM 2913 N N . LEU B 1 101 ? -8.461 11.141 13.766 1 98 101 LEU B N 1
ATOM 2914 C CA . LEU B 1 101 ? -9.812 10.609 13.688 1 98 101 LEU B CA 1
ATOM 2915 C C . LEU B 1 101 ? -10.789 11.5 14.453 1 98 101 LEU B C 1
ATOM 2917 O O . LEU B 1 101 ? -10.414 12.141 15.438 1 98 101 LEU B O 1
ATOM 2921 N N . THR B 1 102 ? -12.023 11.555 14 1 98.5 102 THR B N 1
ATOM 2922 C CA . THR B 1 102 ? -13.156 12.062 14.766 1 98.5 102 THR B CA 1
ATOM 2923 C C . THR B 1 102 ? -14.359 11.133 14.641 1 98.5 102 THR B C 1
ATOM 2925 O O . THR B 1 102 ? -14.734 10.75 13.531 1 98.5 102 THR B O 1
ATOM 2928 N N . LYS B 1 103 ? -14.859 10.766 15.75 1 98.44 103 LYS B N 1
ATOM 2929 C CA . LYS B 1 103 ? -16.078 9.961 15.734 1 98.44 103 LYS B CA 1
ATOM 2930 C C . LYS B 1 103 ? -17.297 10.797 15.344 1 98.44 103 LYS B C 1
ATOM 2932 O O . LYS B 1 103 ? -17.453 11.922 15.82 1 98.44 103 LYS B O 1
ATOM 2937 N N . VAL B 1 104 ? -18.172 10.242 14.516 1 98.69 104 VAL B N 1
ATOM 2938 C CA . VAL B 1 104 ? -19.375 10.938 14.055 1 98.69 104 VAL B CA 1
ATOM 2939 C C . VAL B 1 104 ? -20.547 9.969 14.016 1 98.69 104 VAL B C 1
ATOM 2941 O O . VAL B 1 104 ? -20.359 8.758 14.086 1 98.69 104 VAL B O 1
ATOM 2944 N N . ALA B 1 105 ? -21.672 10.539 13.953 1 98.06 105 ALA B N 1
ATOM 2945 C CA . ALA B 1 105 ? -22.875 9.703 13.867 1 98.06 105 ALA B CA 1
ATOM 2946 C C . ALA B 1 105 ? -22.984 9.047 12.5 1 98.06 105 ALA B C 1
ATOM 2948 O O . ALA B 1 105 ? -23.344 7.867 12.398 1 98.06 105 ALA B O 1
ATOM 2949 N N . ASP B 1 106 ? -22.75 9.836 11.438 1 98.44 106 ASP B N 1
ATOM 2950 C CA . ASP B 1 106 ? -22.781 9.406 10.039 1 98.44 106 ASP B CA 1
ATOM 2951 C C . ASP B 1 106 ? -21.672 10.086 9.234 1 98.44 106 ASP B C 1
ATOM 2953 O O . ASP B 1 106 ? -21.734 11.289 8.977 1 98.44 106 ASP B O 1
ATOM 2957 N N . ALA B 1 107 ? -20.734 9.258 8.781 1 98 107 ALA B N 1
ATOM 2958 C CA . ALA B 1 107 ? -19.562 9.797 8.094 1 98 107 ALA B CA 1
AT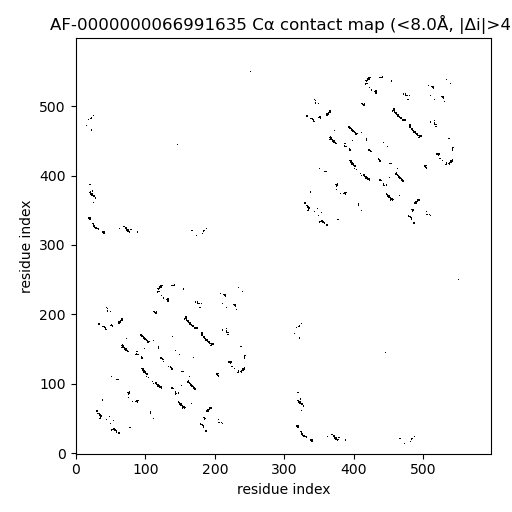OM 2959 C C . ALA B 1 107 ? -19.953 10.422 6.75 1 98 107 ALA B C 1
ATOM 2961 O O . ALA B 1 107 ? -19.234 11.273 6.223 1 98 107 ALA B O 1
ATOM 2962 N N . THR B 1 108 ? -21.078 10.039 6.184 1 97.25 108 THR B N 1
ATOM 2963 C CA . THR B 1 108 ? -21.469 10.531 4.867 1 97.25 108 THR B CA 1
ATOM 2964 C C . THR B 1 108 ? -22.156 11.891 4.977 1 97.25 108 THR B C 1
ATOM 2966 O O . THR B 1 108 ? -22.453 12.531 3.965 1 97.25 108 THR B O 1
ATOM 2969 N N . THR B 1 109 ? -22.375 12.367 6.215 1 97.5 109 THR B N 1
ATOM 2970 C CA . THR B 1 109 ? -23.062 13.648 6.344 1 97.5 109 THR B CA 1
ATOM 2971 C C . THR B 1 109 ? -22.312 14.57 7.305 1 97.5 109 THR B C 1
ATOM 2973 O O . THR B 1 109 ? -22.531 15.781 7.309 1 97.5 109 THR B O 1
ATOM 2976 N N . ALA B 1 110 ? -21.438 14.031 8.188 1 98.25 110 ALA B N 1
ATOM 2977 C CA . ALA B 1 110 ? -20.766 14.805 9.219 1 98.25 110 ALA B CA 1
ATOM 2978 C C . ALA B 1 110 ? -19.906 15.914 8.602 1 98.25 110 ALA B C 1
ATOM 2980 O O . ALA B 1 110 ? -19.328 15.734 7.531 1 98.25 110 ALA B O 1
ATOM 2981 N N . ASP B 1 111 ? -19.766 16.984 9.289 1 97.25 111 ASP B N 1
ATOM 2982 C CA . ASP B 1 111 ? -19 18.109 8.75 1 97.25 111 ASP B CA 1
ATOM 2983 C C . ASP B 1 111 ? -17.641 18.234 9.422 1 97.25 111 ASP B C 1
ATOM 2985 O O . ASP B 1 111 ? -16.906 19.188 9.18 1 97.25 111 ASP B O 1
ATOM 2989 N N . GLY B 1 112 ? -17.375 17.391 10.258 1 97.62 112 GLY B N 1
ATOM 2990 C CA . GLY B 1 112 ? -16.062 17.344 10.891 1 97.62 112 GLY B CA 1
ATOM 2991 C C . GLY B 1 112 ? -15.93 18.297 12.062 1 97.62 112 GLY B C 1
ATOM 2992 O O . GLY B 1 112 ? -14.812 18.609 12.5 1 97.62 112 GLY B O 1
ATOM 2993 N N . SER B 1 113 ? -16.984 18.734 12.641 1 96.56 113 SER B N 1
ATOM 2994 C CA . SER B 1 113 ? -16.953 19.719 13.727 1 96.56 113 SER B CA 1
ATOM 2995 C C . SER B 1 113 ? -16.797 19.031 15.086 1 96.56 113 SER B C 1
ATOM 2997 O O . SER B 1 113 ? -16.625 19.703 16.109 1 96.56 113 SER B O 1
ATOM 2999 N N . THR B 1 114 ? -16.891 17.688 15.133 1 97.38 114 THR B N 1
ATOM 3000 C CA . THR B 1 114 ? -16.672 16.969 16.375 1 97.38 114 THR B CA 1
ATOM 3001 C C . THR B 1 114 ? -15.195 16.906 16.734 1 97.38 114 THR B C 1
ATOM 3003 O O . THR B 1 114 ? -14.352 17.391 15.977 1 97.38 114 THR B O 1
ATOM 3006 N N . GLY B 1 115 ? -14.867 16.359 17.953 1 97.94 115 GLY B N 1
ATOM 3007 C CA . GLY B 1 115 ? -13.508 16.359 18.469 1 97.94 115 GLY B CA 1
ATOM 3008 C C . GLY B 1 115 ? -12.602 15.375 17.75 1 97.94 115 GLY B C 1
ATOM 3009 O O . GLY B 1 115 ? -12.938 14.203 17.594 1 97.94 115 GLY B O 1
ATOM 3010 N N . TRP B 1 116 ? -11.453 15.875 17.359 1 98.31 116 TRP B N 1
ATOM 3011 C CA . TRP B 1 116 ? -10.453 15.086 16.641 1 98.31 116 TRP B CA 1
ATOM 3012 C C . TRP B 1 116 ? -9.367 14.594 17.594 1 98.31 116 TRP B C 1
ATOM 3014 O O . TRP B 1 116 ? -8.945 15.328 18.5 1 98.31 116 TRP B O 1
ATOM 3024 N N . PHE B 1 117 ? -8.844 13.367 17.406 1 97.44 117 PHE B N 1
ATOM 3025 C CA . PHE B 1 117 ? -7.68 12.875 18.125 1 97.44 117 PHE B CA 1
ATOM 3026 C C . PHE B 1 117 ? -6.648 12.297 17.172 1 97.44 117 PHE B C 1
ATOM 3028 O O . PHE B 1 117 ? -7.004 11.664 16.172 1 97.44 117 PHE B O 1
ATOM 3035 N N . LYS B 1 118 ? -5.367 12.547 17.484 1 96.06 118 LYS B N 1
ATOM 3036 C CA . LYS B 1 118 ? -4.25 12.109 16.656 1 96.06 118 LYS B CA 1
ATOM 3037 C C . LYS B 1 118 ? -3.961 10.625 16.859 1 96.06 118 LYS B C 1
ATOM 3039 O O . LYS B 1 118 ? -3.877 10.156 17.984 1 96.06 118 LYS B O 1
ATOM 3044 N N . ILE B 1 119 ? -3.789 9.945 15.695 1 95.19 119 ILE B N 1
ATOM 3045 C CA . ILE B 1 119 ? -3.521 8.523 15.836 1 95.19 119 ILE B CA 1
ATOM 3046 C C . ILE B 1 119 ? -2.178 8.18 15.195 1 95.19 119 ILE B C 1
ATOM 3048 O O . ILE B 1 119 ? -1.689 7.055 15.32 1 95.19 119 ILE B O 1
ATOM 3052 N N . PHE B 1 120 ? -1.637 9.031 14.508 1 93.75 120 PHE B N 1
ATOM 3053 C CA . PHE B 1 120 ? -0.379 8.781 13.812 1 93.75 120 PHE B CA 1
ATOM 3054 C C . PHE B 1 120 ? 0.376 10.086 13.586 1 93.75 120 PHE B C 1
ATOM 3056 O O . PHE B 1 120 ? -0.229 11.117 13.273 1 93.75 120 PHE B O 1
ATOM 3063 N N . SER B 1 121 ? 1.762 10.016 13.711 1 94.56 121 SER B N 1
ATOM 3064 C CA . SER B 1 121 ? 2.646 11.117 13.344 1 94.56 121 SER B CA 1
ATOM 3065 C C . SER B 1 121 ? 3.998 10.602 12.859 1 94.56 121 SER B C 1
ATOM 3067 O O . SER B 1 121 ? 4.695 9.891 13.586 1 94.56 121 SER B O 1
ATOM 3069 N N . ASN B 1 122 ? 4.254 10.844 11.602 1 92.5 122 ASN B N 1
ATOM 3070 C CA . ASN B 1 122 ? 5.598 10.773 11.039 1 92.5 122 ASN B CA 1
ATOM 3071 C C . ASN B 1 122 ? 6.18 12.172 10.812 1 92.5 122 ASN B C 1
ATOM 3073 O O . ASN B 1 122 ? 5.828 12.844 9.836 1 92.5 122 ASN B O 1
ATOM 3077 N N . SER B 1 123 ? 7.043 12.531 11.797 1 94.25 123 SER B N 1
ATOM 3078 C CA . SER B 1 123 ? 7.387 13.945 11.898 1 94.25 123 SER B CA 1
ATOM 3079 C C . SER B 1 123 ? 8.812 14.203 11.406 1 94.25 123 SER B C 1
ATOM 3081 O O . SER B 1 123 ? 9.055 14.289 10.203 1 94.25 123 SER B O 1
ATOM 3083 N N . TRP B 1 124 ? 9.719 14.141 12.32 1 93.44 124 TRP B N 1
ATOM 3084 C CA . TRP B 1 124 ? 11.055 14.648 12.047 1 93.44 124 TRP B CA 1
ATOM 3085 C C . TRP B 1 124 ? 12.117 13.836 12.781 1 93.44 124 TRP B C 1
ATOM 3087 O O . TRP B 1 124 ? 11.898 13.406 13.914 1 93.44 124 TRP B O 1
ATOM 3097 N N . ALA B 1 125 ? 13.234 13.633 12.102 1 91 125 ALA B N 1
ATOM 3098 C CA . ALA B 1 125 ? 14.469 13.195 12.758 1 91 125 ALA B CA 1
ATOM 3099 C C . ALA B 1 125 ? 15.68 13.914 12.188 1 91 125 ALA B C 1
ATOM 3101 O O . ALA B 1 125 ? 15.734 14.219 10.992 1 91 125 ALA B O 1
ATOM 3102 N N . LYS B 1 126 ? 16.625 14.102 13.117 1 91.69 126 LYS B N 1
ATOM 3103 C CA . LYS B 1 126 ? 17.859 14.734 12.672 1 91.69 126 LYS B CA 1
ATOM 3104 C C . LYS B 1 126 ? 18.656 13.797 11.766 1 91.69 126 LYS B C 1
ATOM 3106 O O . LYS B 1 126 ? 18.828 12.617 12.078 1 91.69 126 LYS B O 1
ATOM 3111 N N . ASN B 1 127 ? 18.984 14.352 10.664 1 89.06 127 ASN B N 1
ATOM 3112 C CA . ASN B 1 127 ? 20.016 13.711 9.867 1 89.06 127 ASN B CA 1
ATOM 3113 C C . ASN B 1 127 ? 21.422 14.07 10.352 1 89.06 127 ASN B C 1
ATOM 3115 O O . ASN B 1 127 ? 21.844 15.219 10.211 1 89.06 127 ASN B O 1
ATOM 3119 N N . PRO B 1 128 ? 22.109 13.133 10.883 1 85.88 128 PRO B N 1
ATOM 3120 C CA . PRO B 1 128 ? 23.422 13.461 11.453 1 85.88 128 PRO B CA 1
ATOM 3121 C C . PRO B 1 128 ? 24.391 14.023 10.414 1 85.88 128 PRO B C 1
ATOM 3123 O O . PRO B 1 128 ? 25.312 14.773 10.758 1 85.88 128 PRO B O 1
ATOM 3126 N N . SER B 1 129 ? 24.203 13.727 9.172 1 88.12 129 SER B N 1
ATOM 3127 C CA . SER B 1 129 ? 25.078 14.203 8.109 1 88.12 129 SER B CA 1
ATOM 3128 C C . SER B 1 129 ? 24.531 15.477 7.473 1 88.12 129 SER B C 1
ATOM 3130 O O . SER B 1 129 ? 25.125 16.016 6.543 1 88.12 129 SER B O 1
ATOM 3132 N N . GLY B 1 130 ? 23.406 15.797 7.988 1 88.88 130 GLY B N 1
ATOM 3133 C CA . GLY B 1 130 ? 22.781 16.969 7.41 1 88.88 130 GLY B CA 1
ATOM 3134 C C . GLY B 1 130 ? 23.297 18.281 7.992 1 88.88 130 GLY B C 1
ATOM 3135 O O . GLY B 1 130 ? 23.734 18.312 9.148 1 88.88 130 GLY B O 1
ATOM 3136 N N . ARG B 1 131 ? 23.203 19.422 7.145 1 93 131 ARG B N 1
ATOM 3137 C CA . ARG B 1 131 ? 23.656 20.734 7.582 1 93 131 ARG B CA 1
ATOM 3138 C C . ARG B 1 131 ? 22.484 21.625 8 1 93 131 ARG B C 1
ATOM 3140 O O . ARG B 1 131 ? 22.609 22.422 8.93 1 93 131 ARG B O 1
ATOM 3147 N N . VAL B 1 132 ? 21.391 21.5 7.34 1 95.56 132 VAL B N 1
ATOM 3148 C CA . VAL B 1 132 ? 20.188 22.297 7.57 1 95.56 132 VAL B CA 1
ATOM 3149 C C . VAL B 1 132 ? 18.969 21.391 7.633 1 95.56 132 VAL B C 1
ATOM 3151 O O . VAL B 1 132 ? 19.062 20.188 7.367 1 95.56 132 VAL B O 1
ATOM 3154 N N . GLY B 1 133 ? 17.812 22.016 8.055 1 95.5 133 GLY B N 1
ATOM 3155 C CA . GLY B 1 133 ? 16.594 21.25 8.203 1 95.5 133 GLY B CA 1
ATOM 3156 C C . GLY B 1 133 ? 16.141 20.594 6.91 1 95.5 133 GLY B C 1
ATOM 3157 O O . GLY B 1 133 ? 15.508 19.531 6.93 1 95.5 133 GLY B O 1
ATOM 3158 N N . ASP B 1 134 ? 16.453 21.188 5.785 1 93.12 134 ASP B N 1
ATOM 3159 C CA . ASP B 1 134 ? 16.125 20.609 4.488 1 93.12 134 ASP B CA 1
ATOM 3160 C C . ASP B 1 134 ? 16.703 19.203 4.348 1 93.12 134 ASP B C 1
ATOM 3162 O O . ASP B 1 134 ? 16.125 18.344 3.662 1 93.12 134 ASP B O 1
ATOM 3166 N N . ASP B 1 135 ? 17.797 19 5.043 1 91.31 135 ASP B N 1
ATOM 3167 C CA . ASP B 1 135 ? 18.547 17.75 4.91 1 91.31 135 ASP B CA 1
ATOM 3168 C C . ASP B 1 135 ? 18 16.688 5.863 1 91.31 135 ASP B C 1
ATOM 3170 O O . ASP B 1 135 ? 18.375 15.516 5.762 1 91.31 135 ASP B O 1
ATOM 3174 N N . ASP B 1 136 ? 17.203 17.109 6.734 1 93.25 136 ASP B N 1
ATOM 3175 C CA . ASP B 1 136 ? 16.766 16.203 7.789 1 93.25 136 ASP B CA 1
ATOM 3176 C C . ASP B 1 136 ? 15.727 15.211 7.262 1 93.25 136 ASP B C 1
ATOM 3178 O O . ASP B 1 136 ? 15.359 15.258 6.086 1 93.25 136 ASP B O 1
ATOM 3182 N N . GLU B 1 137 ? 15.43 14.273 8.133 1 88.38 137 GLU B N 1
ATOM 3183 C CA . GLU B 1 137 ? 14.406 13.281 7.809 1 88.38 137 GLU B CA 1
ATOM 3184 C C . GLU B 1 137 ? 13.008 13.797 8.141 1 88.38 137 GLU B C 1
ATOM 3186 O O . GLU B 1 137 ? 12.797 14.391 9.203 1 88.38 137 GLU B O 1
ATOM 3191 N N . TRP B 1 138 ? 12.164 13.648 7.164 1 93.31 138 TRP B N 1
ATOM 3192 C CA . TRP B 1 138 ? 10.805 14.18 7.293 1 93.31 138 TRP B CA 1
ATOM 3193 C C . TRP B 1 138 ? 9.773 13.133 6.871 1 93.31 138 TRP B C 1
ATOM 3195 O O . TRP B 1 138 ? 10.047 12.297 6.008 1 93.31 138 TRP B O 1
ATOM 3205 N N . GLY B 1 139 ? 8.594 13.273 7.387 1 92.75 139 GLY B N 1
ATOM 3206 C CA . GLY B 1 139 ? 7.5 12.398 7 1 92.75 139 GLY B CA 1
ATOM 3207 C C . GLY B 1 139 ? 7.184 12.461 5.52 1 92.75 139 GLY B C 1
ATOM 3208 O O . GLY B 1 139 ? 6.879 11.43 4.902 1 92.75 139 GLY B O 1
ATOM 3209 N N . THR B 1 140 ? 7.223 13.602 4.879 1 93.56 140 THR B N 1
ATOM 3210 C CA . THR B 1 140 ? 6.891 13.734 3.463 1 93.56 140 THR B CA 1
ATOM 3211 C C . THR B 1 140 ? 7.961 13.078 2.594 1 93.56 140 THR B C 1
ATOM 3213 O O . THR B 1 140 ? 7.68 12.664 1.468 1 93.56 140 THR B O 1
ATOM 3216 N N . ARG B 1 141 ? 9.203 13.055 3.1 1 88.06 141 ARG B N 1
ATOM 3217 C CA . ARG B 1 141 ? 10.227 12.289 2.393 1 88.06 141 ARG B CA 1
ATOM 3218 C C . ARG B 1 141 ? 9.875 10.805 2.385 1 88.06 141 ARG B C 1
ATOM 3220 O O . ARG B 1 141 ? 9.906 10.156 1.334 1 88.06 141 ARG B O 1
ATOM 3227 N N . ASP B 1 142 ? 9.477 10.336 3.525 1 82.56 142 ASP B N 1
ATOM 3228 C CA . ASP B 1 142 ? 9.078 8.938 3.627 1 82.56 142 ASP B CA 1
ATOM 3229 C C . ASP B 1 142 ? 7.891 8.641 2.711 1 82.56 142 ASP B C 1
ATOM 3231 O O . ASP B 1 142 ? 7.848 7.59 2.061 1 82.56 142 ASP B O 1
ATOM 3235 N N . LEU B 1 143 ? 6.973 9.539 2.736 1 86.31 143 LEU B N 1
ATOM 3236 C CA . LEU B 1 143 ? 5.793 9.398 1.886 1 86.31 143 LEU B CA 1
ATOM 3237 C C . LEU B 1 143 ? 6.195 9.258 0.421 1 86.31 143 LEU B C 1
ATOM 3239 O O . LEU B 1 143 ? 5.719 8.359 -0.273 1 86.31 143 LEU B O 1
ATOM 3243 N N . SER B 1 144 ? 7.078 10.07 -0.049 1 81.62 144 SER B N 1
ATOM 3244 C CA . SER B 1 144 ? 7.535 10.039 -1.435 1 81.62 144 SER B CA 1
ATOM 3245 C C . SER B 1 144 ? 8.359 8.789 -1.714 1 81.62 144 SER B C 1
ATOM 3247 O O . SER B 1 144 ? 8.273 8.211 -2.799 1 81.62 144 SER B O 1
ATOM 3249 N N . GLU B 1 145 ? 9.125 8.375 -0.77 1 72.56 145 GLU B N 1
ATOM 3250 C CA . GLU B 1 145 ? 9.984 7.211 -0.948 1 72.56 145 GLU B CA 1
ATOM 3251 C C . GLU B 1 145 ? 9.18 5.918 -0.949 1 72.56 145 GLU B C 1
ATOM 3253 O O . GLU B 1 145 ? 9.656 4.883 -1.418 1 72.56 145 GLU B O 1
ATOM 3258 N N . CYS B 1 146 ? 8.023 6.086 -0.407 1 73.69 146 CYS B N 1
ATOM 3259 C CA . CYS B 1 146 ? 7.18 4.895 -0.329 1 73.69 146 CYS B CA 1
ATOM 3260 C C . CYS B 1 146 ? 5.988 5.008 -1.271 1 73.69 146 CYS B C 1
ATOM 3262 O O . CYS B 1 146 ? 4.867 4.652 -0.903 1 73.69 146 CYS B O 1
ATOM 3264 N N . CYS B 1 147 ? 6.227 5.602 -2.43 1 73.69 147 CYS B N 1
ATOM 3265 C CA . CYS B 1 147 ? 5.266 5.629 -3.527 1 73.69 147 CYS B CA 1
ATOM 3266 C C . CYS B 1 147 ? 4.012 6.402 -3.135 1 73.69 147 CYS B C 1
ATOM 3268 O O . CYS B 1 147 ? 2.898 6.016 -3.5 1 73.69 147 CYS B O 1
ATOM 3270 N N . GLY B 1 148 ? 4.125 7.25 -2.184 1 84.94 148 GLY B N 1
ATOM 3271 C CA . GLY B 1 148 ? 3.012 8.086 -1.758 1 84.94 148 GLY B CA 1
ATOM 3272 C C . GLY B 1 148 ? 2.135 7.422 -0.712 1 84.94 148 GLY B C 1
ATOM 3273 O O . GLY B 1 148 ? 1.053 7.918 -0.395 1 84.94 148 GLY B O 1
ATOM 3274 N N . ARG B 1 149 ? 2.631 6.316 -0.148 1 83.44 149 ARG B N 1
ATOM 3275 C CA . ARG B 1 149 ? 1.804 5.547 0.774 1 83.44 149 ARG B CA 1
ATOM 3276 C C . ARG B 1 149 ? 2.365 5.602 2.191 1 83.44 149 ARG B C 1
ATOM 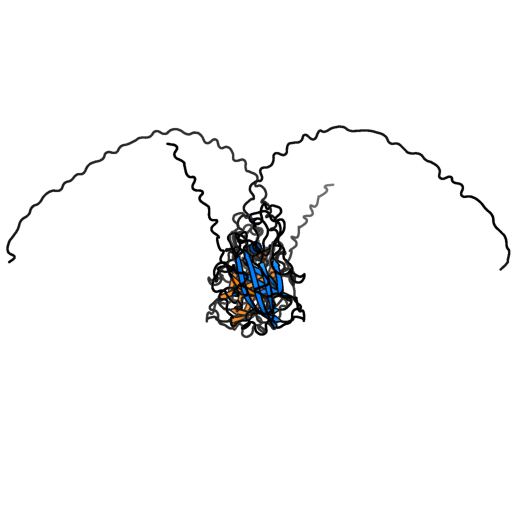3278 O O . ARG B 1 149 ? 3.584 5.609 2.381 1 83.44 149 ARG B O 1
ATOM 3285 N N . MET B 1 150 ? 1.459 5.73 3.092 1 86.44 150 MET B N 1
ATOM 3286 C CA . MET B 1 150 ? 1.787 5.738 4.516 1 86.44 150 MET B CA 1
ATOM 3287 C C . MET B 1 150 ? 0.829 4.852 5.301 1 86.44 150 MET B C 1
ATOM 3289 O O . MET B 1 150 ? -0.388 5.043 5.246 1 86.44 150 MET B O 1
ATOM 3293 N N . ASP B 1 151 ? 1.429 3.826 6 1 82.88 151 ASP B N 1
ATOM 3294 C CA . ASP B 1 151 ? 0.627 2.934 6.832 1 82.88 151 ASP B CA 1
ATOM 3295 C C . ASP B 1 151 ? 0.278 3.59 8.164 1 82.88 151 ASP B C 1
ATOM 3297 O O . ASP B 1 151 ? 1.134 4.207 8.805 1 82.88 151 ASP B O 1
ATOM 3301 N N . VAL B 1 152 ? -0.949 3.402 8.484 1 88.88 152 VAL B N 1
ATOM 3302 C CA . VAL B 1 152 ? -1.469 3.975 9.727 1 88.88 152 VAL B CA 1
ATOM 3303 C C . VAL B 1 152 ? -2.236 2.908 10.508 1 88.88 152 VAL B C 1
ATOM 3305 O O . VAL B 1 152 ? -3.17 2.297 9.977 1 88.88 152 VAL B O 1
ATOM 3308 N N . LYS B 1 153 ? -1.86 2.748 11.727 1 85.75 153 LYS B N 1
ATOM 3309 C CA . LYS B 1 153 ? -2.598 1.83 12.594 1 85.75 153 LYS B CA 1
ATOM 3310 C C . LYS B 1 153 ? -3.828 2.506 13.188 1 85.75 153 LYS B C 1
ATOM 3312 O O . LYS B 1 153 ? -3.734 3.607 13.734 1 85.75 153 LYS B O 1
ATOM 3317 N N . ILE B 1 154 ? -4.965 1.818 13.047 1 91.81 154 ILE B N 1
ATOM 3318 C CA . ILE B 1 154 ? -6.176 2.25 13.734 1 91.81 154 ILE B CA 1
ATOM 3319 C C . ILE B 1 154 ? -6.148 1.762 15.18 1 91.81 154 ILE B C 1
ATOM 3321 O O . ILE B 1 154 ? -5.867 0.589 15.445 1 91.81 154 ILE B O 1
ATOM 3325 N N . PRO B 1 155 ? -6.406 2.686 16.094 1 92.56 155 PRO B N 1
ATOM 3326 C CA . PRO B 1 155 ? -6.422 2.219 17.484 1 92.56 155 PRO B CA 1
ATOM 3327 C C . PRO B 1 155 ? -7.371 1.04 17.688 1 92.56 155 PRO B C 1
ATOM 3329 O O . PRO B 1 155 ? -8.461 1.005 17.109 1 92.56 155 PRO B O 1
ATOM 3332 N N . SER B 1 156 ? -6.977 0.118 18.594 1 91.12 156 SER B N 1
ATOM 3333 C CA . SER B 1 156 ? -7.715 -1.132 18.75 1 91.12 156 SER B CA 1
ATOM 3334 C C . SER B 1 156 ? -8.883 -0.965 19.719 1 91.12 156 SER B C 1
ATOM 3336 O O . SER B 1 156 ? -9.766 -1.82 19.797 1 91.12 156 SER B O 1
ATOM 3338 N N . ASP B 1 157 ? -8.875 0.082 20.422 1 95.44 157 ASP B N 1
ATOM 3339 C CA . ASP B 1 157 ? -9.781 0.126 21.578 1 95.44 157 ASP B CA 1
ATOM 3340 C C . ASP B 1 157 ? -10.805 1.244 21.422 1 95.44 157 ASP B C 1
ATOM 3342 O O . ASP B 1 157 ? -11.547 1.546 22.359 1 95.44 157 ASP B O 1
ATOM 3346 N N . ILE B 1 158 ? -10.836 1.872 20.312 1 96.19 158 ILE B N 1
ATOM 3347 C CA . ILE B 1 158 ? -11.844 2.91 20.125 1 96.19 158 ILE B CA 1
ATOM 3348 C C . ILE B 1 158 ? -13.188 2.27 19.797 1 96.19 158 ILE B C 1
ATOM 3350 O O . ILE B 1 158 ? -13.242 1.156 19.266 1 96.19 158 ILE B O 1
ATOM 3354 N N . PRO B 1 159 ? -14.281 3.004 20.062 1 97.56 159 PRO B N 1
ATOM 3355 C CA . PRO B 1 159 ? -15.602 2.428 19.812 1 97.56 159 PRO B CA 1
ATOM 3356 C C . PRO B 1 159 ? -15.859 2.17 18.328 1 97.56 159 PRO B C 1
ATOM 3358 O O . PRO B 1 159 ? -15.406 2.941 17.469 1 97.56 159 PRO B O 1
ATOM 3361 N N . SER B 1 160 ? -16.594 1.078 18.062 1 97.38 160 SER B N 1
ATOM 3362 C CA . SER B 1 160 ? -17.094 0.858 16.703 1 97.38 160 SER B CA 1
ATOM 3363 C C . SER B 1 160 ? -18.016 1.986 16.266 1 97.38 160 SER B C 1
ATOM 3365 O O . SER B 1 160 ? -18.656 2.631 17.109 1 97.38 160 SER B O 1
ATOM 3367 N N . GLY B 1 161 ? -18.078 2.209 14.953 1 97.69 161 GLY B N 1
ATOM 3368 C CA . GLY B 1 161 ? -18.922 3.246 14.391 1 97.69 161 GLY B CA 1
ATOM 3369 C C . GLY B 1 161 ? -18.266 4.039 13.281 1 97.69 161 GLY B C 1
ATOM 3370 O O . GLY B 1 161 ? -17.219 3.639 12.773 1 97.69 161 GLY B O 1
ATOM 3371 N N . ASP B 1 162 ? -18.891 5.152 12.945 1 98.06 162 ASP B N 1
ATOM 3372 C CA . ASP B 1 162 ? -18.406 5.977 11.844 1 98.06 162 ASP B CA 1
ATOM 3373 C C . ASP B 1 162 ? -17.406 7.016 12.336 1 98.06 162 ASP B C 1
ATOM 3375 O O . ASP B 1 162 ? -17.578 7.582 13.414 1 98.06 162 ASP B O 1
ATOM 3379 N N . TYR B 1 163 ? -16.422 7.227 11.516 1 98.5 163 TYR B N 1
ATOM 3380 C CA . TYR B 1 163 ? -15.398 8.242 11.734 1 98.5 163 TYR B CA 1
ATOM 3381 C C . TYR B 1 163 ? -15.078 8.977 10.445 1 98.5 163 TYR B C 1
ATOM 3383 O O . TYR B 1 163 ? -15.297 8.453 9.352 1 98.5 163 TYR B O 1
ATOM 3391 N N . LEU B 1 164 ? -14.594 10.219 10.578 1 98.56 164 LEU B N 1
ATOM 3392 C CA . LEU B 1 164 ? -13.742 10.812 9.562 1 98.56 164 LEU B CA 1
ATOM 3393 C C . LEU B 1 164 ? -12.266 10.641 9.914 1 98.56 164 LEU B C 1
ATOM 3395 O O . LEU B 1 164 ? -11.867 10.859 11.055 1 98.56 164 LEU B O 1
ATOM 3399 N N . LEU B 1 165 ? -11.531 10.078 8.977 1 98 165 LEU B N 1
ATOM 3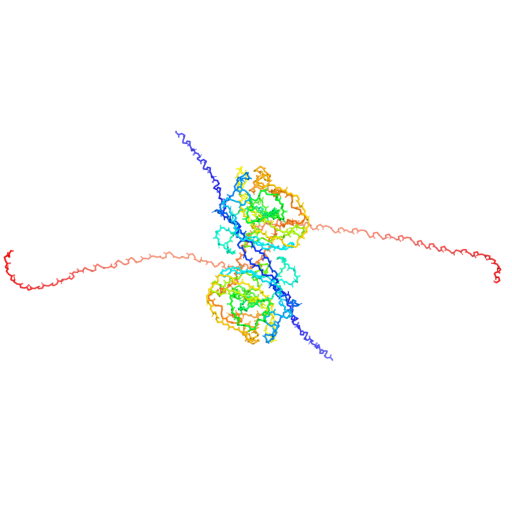400 C CA . LEU B 1 165 ? -10.07 10.016 9.055 1 98 165 LEU B CA 1
ATOM 3401 C C . LEU B 1 165 ? -9.438 11.148 8.258 1 98 165 LEU B C 1
ATOM 3403 O O . LEU B 1 165 ? -9.711 11.305 7.066 1 98 165 LEU B O 1
ATOM 3407 N N . ARG B 1 166 ? -8.633 11.961 8.914 1 98.19 166 ARG B N 1
ATOM 3408 C CA . ARG B 1 166 ? -7.98 13.117 8.305 1 98.19 166 ARG B CA 1
ATOM 3409 C C . ARG B 1 166 ? -6.48 12.883 8.148 1 98.19 166 ARG B C 1
ATOM 3411 O O . ARG B 1 166 ? -5.758 12.781 9.141 1 98.19 166 ARG B O 1
ATOM 3418 N N . ALA B 1 167 ? -6.062 12.758 6.898 1 97.38 167 ALA B N 1
ATOM 3419 C CA . ALA B 1 167 ? -4.633 12.711 6.617 1 97.38 167 ALA B CA 1
ATOM 3420 C C . ALA B 1 167 ? -4.109 14.078 6.195 1 97.38 167 ALA B C 1
ATOM 3422 O O . ALA B 1 167 ? -4.746 14.781 5.402 1 97.38 167 ALA B O 1
ATOM 3423 N N . GLU B 1 168 ? -2.881 14.383 6.742 1 97.94 168 GLU B N 1
ATOM 3424 C CA . GLU B 1 168 ? -2.314 15.711 6.5 1 97.94 168 GLU B CA 1
ATOM 3425 C C . GLU B 1 168 ? -0.812 15.625 6.242 1 97.94 168 GLU B C 1
ATOM 3427 O O . GLU B 1 168 ? -0.083 14.969 6.984 1 97.94 168 GLU B O 1
ATOM 3432 N N . ALA B 1 169 ? -0.414 16.266 5.172 1 97.38 169 ALA B N 1
ATOM 3433 C CA . ALA B 1 169 ? 0.994 16.578 4.945 1 97.38 169 ALA B CA 1
ATOM 3434 C C . ALA B 1 169 ? 1.247 18.078 5.074 1 97.38 169 ALA B C 1
ATOM 3436 O O . ALA B 1 169 ? 0.487 18.891 4.539 1 97.38 169 ALA B O 1
ATOM 3437 N N . LEU B 1 170 ? 2.264 18.391 5.852 1 97.81 170 LEU B N 1
ATOM 3438 C CA . LEU B 1 170 ? 2.682 19.781 6.039 1 97.81 170 LEU B CA 1
ATOM 3439 C C . LEU B 1 170 ? 4.004 20.047 5.328 1 97.81 170 LEU B C 1
ATOM 3441 O O . LEU B 1 170 ? 4.984 19.328 5.535 1 97.81 170 LEU B O 1
ATOM 3445 N N . ALA B 1 171 ? 4.012 21.016 4.414 1 97.5 171 ALA B N 1
ATOM 3446 C CA . ALA B 1 171 ? 5.234 21.469 3.762 1 97.5 171 ALA B CA 1
ATOM 3447 C C . ALA B 1 171 ? 5.738 22.766 4.383 1 97.5 171 ALA B C 1
ATOM 3449 O O . ALA B 1 171 ? 5 23.75 4.465 1 97.5 171 ALA B O 1
ATOM 3450 N N . LEU B 1 172 ? 7.09 22.766 4.727 1 97.75 172 LEU B N 1
ATOM 3451 C CA . LEU B 1 172 ? 7.578 23.844 5.582 1 97.75 172 LEU B CA 1
ATOM 3452 C C . LEU B 1 172 ? 8.586 24.703 4.84 1 97.75 172 LEU B C 1
ATOM 3454 O O . LEU B 1 172 ? 9.172 25.625 5.426 1 97.75 172 LEU B O 1
ATOM 3458 N N . HIS B 1 173 ? 8.719 24.547 3.506 1 95.19 173 HIS B N 1
ATOM 3459 C CA . HIS B 1 173 ? 9.789 25.219 2.773 1 95.19 173 HIS B CA 1
ATOM 3460 C C . HIS B 1 173 ? 9.562 26.734 2.719 1 95.19 173 HIS B C 1
ATOM 3462 O O . HIS B 1 173 ? 10.5 27.484 2.484 1 95.19 173 HIS B O 1
ATOM 3468 N N . THR B 1 174 ? 8.367 27.234 2.986 1 95 174 THR B N 1
ATOM 3469 C CA . THR B 1 174 ? 8.102 28.672 3.037 1 95 174 THR B CA 1
ATOM 3470 C C . THR B 1 174 ? 7.523 29.062 4.395 1 95 174 THR B C 1
ATOM 3472 O O . THR B 1 174 ? 6.887 30.109 4.523 1 95 174 THR B O 1
ATOM 3475 N N . ALA B 1 175 ? 7.719 28.234 5.391 1 96.19 175 ALA B N 1
ATOM 3476 C CA . ALA B 1 175 ? 7.051 28.406 6.68 1 96.19 175 ALA B CA 1
ATOM 3477 C C . ALA B 1 175 ? 7.77 29.438 7.547 1 96.19 175 ALA B C 1
ATOM 3479 O O . ALA B 1 175 ? 7.277 29.812 8.609 1 96.19 175 ALA B O 1
ATOM 3480 N N . GLY B 1 176 ? 8.898 29.859 7.094 1 94.44 176 GLY B N 1
ATOM 3481 C CA . GLY B 1 176 ? 9.555 30.938 7.82 1 94.44 176 GLY B CA 1
ATOM 3482 C C . GLY B 1 176 ? 8.758 32.219 7.844 1 94.44 176 GLY B C 1
ATOM 3483 O O . GLY B 1 176 ? 8.938 33.062 8.734 1 94.44 176 GLY B O 1
ATOM 3484 N N . GLN B 1 177 ? 7.945 32.406 6.887 1 91.38 177 GLN B N 1
ATOM 3485 C CA . GLN B 1 177 ? 7.074 33.594 6.805 1 91.38 177 GLN B CA 1
ATOM 3486 C C . GLN B 1 177 ? 5.676 33.281 7.324 1 91.38 177 GLN B C 1
ATOM 3488 O O . GLN B 1 177 ? 5.211 32.125 7.211 1 91.38 177 GLN B O 1
ATOM 3493 N N . ALA B 1 178 ? 5.07 34.281 7.891 1 87.75 178 ALA B N 1
ATOM 3494 C CA . ALA B 1 178 ? 3.697 34.125 8.359 1 87.75 178 ALA B CA 1
ATOM 3495 C C . ALA B 1 178 ? 2.787 33.656 7.227 1 87.75 178 ALA B C 1
ATOM 3497 O O . ALA B 1 178 ? 2.803 34.219 6.137 1 87.75 178 ALA B O 1
ATOM 3498 N N . GLY B 1 179 ? 2.119 32.594 7.516 1 91.31 179 GLY B N 1
ATOM 3499 C CA . GLY B 1 179 ? 1.189 32.094 6.516 1 91.31 179 GLY B CA 1
ATOM 3500 C C . GLY B 1 179 ? 1.86 31.281 5.438 1 91.31 179 GLY B C 1
ATOM 3501 O O . GLY B 1 179 ? 1.218 30.875 4.461 1 91.31 179 GLY B O 1
ATOM 3502 N N . GLY B 1 180 ? 3.158 30.984 5.645 1 94.5 180 GLY B N 1
ATOM 3503 C CA . GLY B 1 180 ? 3.922 30.328 4.598 1 94.5 180 GLY B CA 1
ATOM 3504 C C . GLY B 1 180 ? 3.807 28.812 4.641 1 94.5 180 GLY B C 1
ATOM 3505 O O . GLY B 1 180 ? 4.141 28.125 3.668 1 94.5 180 GLY B O 1
ATOM 3506 N N . ALA B 1 181 ? 3.389 28.266 5.781 1 97 181 ALA B N 1
ATOM 3507 C CA . ALA B 1 181 ? 3.211 26.828 5.902 1 97 181 ALA B CA 1
ATOM 3508 C C . ALA B 1 181 ? 2.088 26.328 4.992 1 97 181 ALA B C 1
ATOM 3510 O O . ALA B 1 181 ? 1.032 26.969 4.906 1 97 181 ALA B O 1
ATOM 3511 N N . GLN B 1 182 ? 2.361 25.188 4.25 1 96.62 182 GLN B N 1
ATOM 3512 C CA . GLN B 1 182 ? 1.4 24.656 3.289 1 96.62 182 GLN B CA 1
ATOM 3513 C C . GLN B 1 182 ? 0.833 23.312 3.764 1 96.62 182 GLN B C 1
ATOM 3515 O O . GLN B 1 182 ? 1.574 22.359 3.947 1 96.62 182 GLN B O 1
ATOM 3520 N N . PHE B 1 183 ? -0.503 23.328 3.939 1 97.75 183 PHE B N 1
ATOM 3521 C CA . PHE B 1 183 ? -1.171 22.125 4.406 1 97.75 183 PHE B CA 1
ATOM 3522 C C . PHE B 1 183 ? -1.892 21.422 3.256 1 97.75 183 PHE B C 1
ATOM 3524 O O . PHE B 1 183 ? -2.641 22.062 2.51 1 97.75 183 PHE B O 1
ATOM 3531 N N . TYR B 1 184 ? -1.605 20.156 3.111 1 96.88 184 TYR B N 1
ATOM 3532 C CA . TYR B 1 184 ? -2.303 19.25 2.199 1 96.88 184 TYR B CA 1
ATOM 3533 C C . TYR B 1 184 ? -3.068 18.172 2.969 1 96.88 184 TYR B C 1
ATOM 3535 O O . TYR B 1 184 ? -2.467 17.328 3.635 1 96.88 184 TYR B O 1
ATOM 3543 N N . MET B 1 185 ? -4.453 18.312 2.945 1 97.69 185 MET B N 1
ATOM 3544 C CA . MET B 1 185 ? -5.184 17.297 3.701 1 97.69 185 MET B CA 1
ATOM 3545 C C . MET B 1 185 ? -6.414 16.828 2.93 1 97.69 185 MET B C 1
ATOM 3547 O O . MET B 1 185 ? -6.902 17.531 2.041 1 97.69 185 MET B O 1
ATOM 3551 N N . SER B 1 186 ? -6.824 15.617 3.174 1 96.62 186 SER B N 1
ATOM 3552 C CA . SER B 1 186 ? -8.117 15.055 2.793 1 96.62 186 SER B CA 1
ATOM 3553 C C . SER B 1 186 ? -8.727 14.242 3.932 1 96.62 186 SER B C 1
ATOM 3555 O O . SER B 1 186 ? -8.008 13.734 4.793 1 96.62 186 SER B O 1
ATOM 3557 N N . CYS B 1 187 ? -10.031 14.203 3.898 1 97.81 187 CYS B N 1
ATOM 3558 C CA . CYS B 1 187 ? -10.742 13.352 4.84 1 97.81 187 CYS B CA 1
ATOM 3559 C C . CYS B 1 187 ? -11.266 12.094 4.145 1 97.81 187 CYS B C 1
ATOM 3561 O O . CYS B 1 187 ? -11.641 12.141 2.971 1 97.81 187 CYS B O 1
ATOM 3563 N N . TYR B 1 188 ? -11.273 11.031 4.887 1 96.75 188 TYR B N 1
ATOM 3564 C CA . TYR B 1 188 ? -11.867 9.758 4.477 1 96.75 188 TYR B CA 1
ATOM 3565 C C . TYR B 1 188 ? -13.039 9.391 5.375 1 96.75 188 TYR B C 1
ATOM 3567 O O . TYR B 1 188 ? -12.992 9.594 6.59 1 96.75 188 TYR B O 1
ATOM 3575 N N . GLN B 1 189 ? -14.078 8.906 4.727 1 97.06 189 GLN B N 1
ATOM 3576 C CA . GLN B 1 189 ? -15.242 8.391 5.441 1 97.06 189 GLN B CA 1
ATOM 3577 C C . GLN B 1 189 ? -15.078 6.914 5.781 1 97.06 189 GLN B C 1
ATOM 3579 O O . GLN B 1 189 ? -15.047 6.066 4.887 1 97.06 189 GLN B O 1
ATOM 3584 N N . ILE B 1 190 ? -14.969 6.57 7.176 1 96.19 190 ILE B N 1
ATOM 3585 C CA . ILE B 1 190 ? -14.703 5.176 7.504 1 96.19 190 ILE B CA 1
ATOM 3586 C C . ILE B 1 190 ? -15.719 4.684 8.539 1 96.19 190 ILE B C 1
ATOM 3588 O O . ILE B 1 190 ? -16.312 5.484 9.258 1 96.19 190 ILE B O 1
ATOM 3592 N N . THR B 1 191 ? -15.961 3.369 8.523 1 94.75 191 THR B N 1
ATOM 3593 C CA . THR B 1 191 ? -16.656 2.666 9.586 1 94.75 191 THR B CA 1
ATOM 3594 C C . THR B 1 191 ? -15.727 1.698 10.305 1 94.75 191 THR B C 1
ATOM 3596 O O . THR B 1 191 ? -15.188 0.775 9.688 1 94.75 191 THR B O 1
ATOM 3599 N N . VAL B 1 192 ? -15.492 1.962 11.602 1 94.12 192 VAL B N 1
ATOM 3600 C CA . VAL B 1 192 ? -14.617 1.124 12.414 1 94.12 192 VAL B CA 1
ATOM 3601 C C . VAL B 1 192 ? -15.438 0.02 13.078 1 94.12 192 VAL B C 1
ATOM 3603 O O . VAL B 1 192 ? -16.516 0.277 13.617 1 94.12 192 VAL B O 1
ATOM 3606 N N . GLU B 1 193 ? -14.93 -1.201 12.961 1 90.75 193 GLU B N 1
ATOM 3607 C CA . GLU B 1 193 ? -15.539 -2.344 13.633 1 90.75 193 GLU B CA 1
ATOM 3608 C C . GLU B 1 193 ? -14.578 -2.986 14.625 1 90.75 193 GLU B C 1
ATOM 3610 O O . GLU B 1 193 ? -13.359 -2.932 14.438 1 90.75 193 GLU B O 1
ATOM 3615 N N . GLY B 1 194 ? -15.141 -3.611 15.711 1 88.94 194 GLY B N 1
ATOM 3616 C CA . GLY B 1 194 ? -14.375 -4.445 16.625 1 88.94 194 GLY B CA 1
ATOM 3617 C C . GLY B 1 194 ? -13.594 -3.643 17.656 1 88.94 194 GLY B C 1
ATOM 3618 O O . GLY B 1 194 ? -12.562 -4.094 18.141 1 88.94 194 GLY B O 1
ATOM 3619 N N . GLY B 1 195 ? -14.07 -2.564 18.031 1 89.81 195 GLY B N 1
ATOM 3620 C CA . GLY B 1 195 ? -13.305 -1.713 18.938 1 89.81 195 GLY B CA 1
ATOM 3621 C C . GLY B 1 195 ? -13.727 -1.838 20.391 1 89.81 195 GLY B C 1
ATOM 3622 O O . GLY B 1 195 ? -14.211 -2.891 20.812 1 89.81 195 GLY B O 1
ATOM 3623 N N . GLY B 1 196 ? -13.227 -0.978 21.141 1 95.38 196 GLY B N 1
ATOM 3624 C CA . GLY B 1 196 ? -13.523 -0.913 22.562 1 95.38 196 GLY B CA 1
ATOM 3625 C C . GLY B 1 196 ? -14.281 0.343 22.953 1 95.38 196 GLY B C 1
ATOM 3626 O O . GLY B 1 196 ? -15.172 0.791 22.234 1 95.38 196 GLY B O 1
ATOM 3627 N N . ASP B 1 197 ? -13.906 0.814 24.172 1 96.19 197 ASP B N 1
ATOM 3628 C CA . ASP B 1 197 ? -14.68 1.938 24.688 1 96.19 197 ASP B CA 1
ATOM 3629 C C . ASP B 1 197 ? -13.766 3.113 25.047 1 96.19 197 ASP B C 1
ATOM 3631 O O . ASP B 1 197 ? -14.156 3.998 25.812 1 96.19 197 ASP B O 1
ATOM 3635 N N . ALA B 1 198 ? -12.594 3.16 24.406 1 94.81 198 ALA B N 1
ATOM 3636 C CA . ALA B 1 198 ? -11.672 4.262 24.672 1 94.81 198 ALA B CA 1
ATOM 3637 C C . ALA B 1 198 ? -12.266 5.594 24.219 1 94.81 198 ALA B C 1
ATOM 3639 O O . ALA B 1 198 ? -12.984 5.652 23.219 1 94.81 198 ALA B O 1
ATOM 3640 N N . SER B 1 199 ? -11.961 6.605 25 1 94.38 199 SER B N 1
ATOM 3641 C CA . SER B 1 199 ? -12.367 7.973 24.688 1 94.38 199 SER B CA 1
ATOM 3642 C C . SER B 1 199 ? -11.188 8.93 24.734 1 94.38 199 SER B C 1
ATOM 3644 O O . SER B 1 199 ? -11.047 9.711 25.688 1 94.38 199 SER B O 1
ATOM 3646 N N . PRO B 1 200 ? -10.391 8.875 23.766 1 93.81 200 PRO B N 1
ATOM 3647 C CA . PRO B 1 200 ? -9.203 9.742 23.781 1 93.81 200 PRO B CA 1
ATOM 3648 C C . PRO B 1 200 ? -9.555 11.219 23.859 1 93.81 200 PRO B C 1
ATOM 3650 O O . PRO B 1 200 ? -10.641 11.633 23.422 1 93.81 200 PRO B O 1
ATOM 3653 N N . ALA B 1 201 ? -8.594 12.008 24.453 1 95.38 201 ALA B N 1
ATOM 3654 C CA . ALA B 1 201 ? -8.742 13.461 24.438 1 95.38 201 ALA B CA 1
ATOM 3655 C C . ALA B 1 201 ? -8.758 13.992 23 1 95.38 201 ALA B C 1
ATOM 3657 O O . ALA B 1 201 ? -8.039 13.492 22.141 1 95.38 201 ALA B O 1
ATOM 3658 N N . THR B 1 202 ? -9.594 15.039 22.812 1 97.12 202 THR B N 1
ATOM 3659 C CA . THR B 1 202 ? -9.773 15.508 21.438 1 97.12 202 THR B CA 1
ATOM 3660 C C . THR B 1 202 ? -9.445 17 21.328 1 97.12 202 THR B C 1
ATOM 3662 O O . THR B 1 202 ? -9.32 17.688 22.344 1 97.12 202 THR B O 1
ATOM 3665 N N . VAL B 1 203 ? -9.219 17.438 20.156 1 97.81 203 VAL B N 1
ATOM 3666 C CA . VAL B 1 203 ? -9.102 18.844 19.781 1 97.81 203 VAL B CA 1
ATOM 3667 C C . VAL B 1 203 ? -10.094 19.156 18.656 1 97.81 203 VAL B C 1
ATOM 3669 O O . VAL B 1 203 ? -10.758 18.266 18.141 1 97.81 203 VAL B O 1
ATOM 3672 N N . ARG B 1 204 ? -10.117 20.484 18.281 1 97.69 204 ARG B N 1
ATOM 3673 C CA . ARG B 1 204 ? -11.008 20.891 17.203 1 97.69 204 ARG B CA 1
ATOM 3674 C C . ARG B 1 204 ? -10.227 21.531 16.062 1 97.69 204 ARG B C 1
ATOM 3676 O O . ARG B 1 204 ? -9.234 22.234 16.297 1 97.69 204 ARG B O 1
ATOM 3683 N N . PHE B 1 205 ? -10.68 21.219 14.883 1 97.75 205 PHE B N 1
ATOM 3684 C CA . PHE B 1 205 ? -10.25 21.984 13.711 1 97.75 205 PHE B CA 1
ATOM 3685 C C . PHE B 1 205 ? -11.391 22.844 13.172 1 97.75 205 PHE B C 1
ATOM 3687 O O . PHE B 1 205 ? -12.516 22.359 13.023 1 97.75 205 PHE B O 1
ATOM 3694 N N . PRO B 1 206 ? -11.195 24.062 12.742 1 97.44 206 PRO B N 1
ATOM 3695 C CA . PRO B 1 206 ? -10.016 24.812 13.164 1 97.44 206 PRO B CA 1
ATOM 3696 C C . PRO B 1 206 ? -9.93 24.984 14.68 1 97.44 206 PRO B C 1
ATOM 3698 O O . PRO B 1 206 ? -10.891 24.688 15.391 1 97.44 206 PRO B O 1
ATOM 3701 N N . GLY B 1 207 ? -8.727 25.469 15.172 1 97.06 207 GLY B N 1
ATOM 3702 C CA . GLY B 1 207 ? -8.555 25.719 16.594 1 97.06 207 GLY B CA 1
ATOM 3703 C C . GLY B 1 207 ? -7.336 25.031 17.188 1 97.06 207 GLY B C 1
ATOM 3704 O O . GLY B 1 207 ? -6.613 25.625 17.984 1 97.06 207 GLY B O 1
ATOM 3705 N N . ALA B 1 208 ? -7.121 23.812 16.766 1 97.19 208 ALA B N 1
ATOM 3706 C CA . ALA B 1 208 ? -6.023 23.031 17.328 1 97.19 208 ALA B CA 1
ATOM 3707 C C . ALA B 1 208 ? -4.672 23.609 16.922 1 97.19 208 ALA B C 1
ATOM 3709 O O . ALA B 1 208 ? -3.664 23.375 17.578 1 97.19 208 ALA B O 1
ATOM 3710 N N . TYR B 1 209 ? -4.629 24.25 15.742 1 97.56 209 TYR B N 1
ATOM 3711 C CA . TYR B 1 209 ? -3.408 24.844 15.219 1 97.56 209 TYR B CA 1
ATOM 3712 C C . TYR B 1 209 ? -3.496 26.375 15.234 1 97.56 209 TYR B C 1
ATOM 3714 O O . TYR B 1 209 ? -4.578 26.938 15.062 1 97.56 209 TYR B O 1
ATOM 3722 N N . SER B 1 210 ? -2.342 26.984 15.461 1 95.81 210 SER B N 1
ATOM 3723 C CA . SER B 1 210 ? -2.145 28.406 15.234 1 95.81 210 SER B CA 1
ATOM 3724 C C . SER B 1 210 ? -1.002 28.656 14.258 1 95.81 210 SER B C 1
ATOM 3726 O O . SER B 1 210 ? -0.019 27.922 14.242 1 95.81 210 SER B O 1
ATOM 3728 N N . SER B 1 211 ? -1.186 29.719 13.492 1 95 211 SER B N 1
ATOM 3729 C CA . SER B 1 211 ? -0.167 30.031 12.492 1 95 211 SER B CA 1
ATOM 3730 C C . SER B 1 211 ? 1.188 30.297 13.148 1 95 211 SER B C 1
ATOM 3732 O O . SER B 1 211 ? 2.23 30.109 12.516 1 95 211 SER B O 1
ATOM 3734 N N . GLY B 1 212 ? 1.218 30.641 14.438 1 95.62 212 GLY B N 1
ATOM 3735 C CA . GLY B 1 212 ? 2.449 30.938 15.148 1 95.62 212 GLY B CA 1
ATOM 3736 C C . GLY B 1 212 ? 3.023 29.734 15.883 1 95.62 212 GLY B C 1
ATOM 3737 O O . GLY B 1 212 ? 4.078 29.844 16.516 1 95.62 212 GLY B O 1
ATOM 3738 N N . ASP B 1 213 ? 2.363 28.609 15.828 1 96.56 213 ASP B N 1
ATOM 3739 C CA . ASP B 1 213 ? 2.91 27.406 16.469 1 96.56 213 ASP B CA 1
ATOM 3740 C C . ASP B 1 213 ? 4.32 27.109 15.961 1 96.56 213 ASP B C 1
ATOM 3742 O O . ASP B 1 213 ? 4.598 27.234 14.766 1 96.56 213 ASP B O 1
ATOM 3746 N N . PRO B 1 214 ? 5.223 26.734 16.859 1 95.75 214 PRO B N 1
ATOM 3747 C CA . PRO B 1 214 ? 6.613 26.516 16.438 1 95.75 214 PRO B CA 1
ATOM 3748 C C . PRO B 1 214 ? 6.746 25.453 15.359 1 95.75 214 PRO B C 1
ATOM 3750 O O . PRO B 1 214 ? 7.684 25.5 14.555 1 95.75 214 PRO B O 1
ATOM 3753 N N . GLY B 1 215 ? 5.828 24.516 15.305 1 97.19 215 GLY B N 1
ATOM 3754 C CA . GLY B 1 215 ? 5.879 23.484 14.281 1 97.19 215 GLY B CA 1
ATOM 3755 C C . GLY B 1 215 ? 5.316 23.938 12.945 1 97.19 215 GLY B C 1
ATOM 3756 O O . GLY B 1 215 ? 5.402 23.219 11.953 1 97.19 215 GLY B O 1
ATOM 3757 N N . ILE B 1 216 ? 4.738 25.078 12.945 1 98.06 216 ILE B N 1
ATOM 3758 C CA . ILE B 1 216 ? 4.129 25.625 11.75 1 98.06 216 ILE B CA 1
ATOM 3759 C C . ILE B 1 216 ? 4.941 26.828 11.266 1 98.06 216 ILE B C 1
ATOM 3761 O O . ILE B 1 216 ? 5.215 26.953 10.07 1 98.06 216 ILE B O 1
ATOM 3765 N N . ARG B 1 217 ? 5.332 27.766 12.172 1 97.38 217 ARG B N 1
ATOM 3766 C CA . ARG B 1 217 ? 6.234 28.875 11.891 1 97.38 217 ARG B CA 1
ATOM 3767 C C . ARG B 1 217 ? 7.684 28.484 12.195 1 97.38 217 ARG B C 1
ATOM 3769 O O . ARG B 1 217 ? 8.148 28.641 13.328 1 97.38 217 ARG B O 1
ATOM 3776 N N . VAL B 1 218 ? 8.344 28.031 11.141 1 97.25 218 VAL B N 1
ATOM 3777 C CA . VAL B 1 218 ? 9.695 27.531 11.328 1 97.25 218 VAL B CA 1
ATOM 3778 C C . VAL B 1 218 ? 10.492 27.688 10.031 1 97.25 218 VAL B C 1
ATOM 3780 O O . VAL B 1 218 ? 9.945 27.531 8.938 1 97.25 218 VAL B O 1
ATOM 3783 N N . ASN B 1 219 ? 11.672 28.078 10.125 1 96.69 219 ASN B N 1
ATOM 3784 C CA . ASN B 1 219 ? 12.594 28.125 9 1 96.69 219 ASN B CA 1
ATOM 3785 C C . ASN B 1 219 ? 13.461 26.875 8.922 1 96.69 219 ASN B C 1
ATOM 3787 O O . ASN B 1 219 ? 14.398 26.719 9.703 1 96.69 219 ASN B O 1
ATOM 3791 N N . ILE B 1 220 ? 13.18 26.031 7.926 1 96.75 220 ILE B N 1
ATOM 3792 C CA . ILE B 1 220 ? 13.898 24.766 7.875 1 96.75 220 ILE B CA 1
ATOM 3793 C C . ILE B 1 220 ? 15.141 24.906 7 1 96.75 220 ILE B C 1
ATOM 3795 O O . ILE B 1 220 ? 15.898 23.953 6.824 1 96.75 220 ILE B O 1
ATOM 3799 N N . HIS B 1 221 ? 15.391 26.062 6.422 1 95.62 221 HIS B N 1
ATOM 3800 C CA . HIS B 1 221 ? 16.594 26.344 5.645 1 95.62 221 HIS B CA 1
ATOM 3801 C C . HIS B 1 221 ? 17.781 26.625 6.551 1 95.62 221 HIS B C 1
ATOM 3803 O O . HIS B 1 221 ? 18.922 26.734 6.078 1 95.62 221 HIS B O 1
ATOM 3809 N N . GLY B 1 222 ? 17.531 26.734 7.809 1 96.31 222 GLY B N 1
ATOM 3810 C CA . GLY B 1 222 ? 18.547 26.734 8.844 1 96.31 222 GLY B CA 1
ATOM 3811 C C . GLY B 1 222 ? 18.609 25.422 9.609 1 96.31 222 GLY B C 1
ATOM 3812 O O . GLY B 1 222 ? 17.719 24.578 9.484 1 96.31 222 GLY B O 1
ATOM 3813 N N . ALA B 1 223 ? 19.656 25.266 10.43 1 95.19 223 ALA B N 1
ATOM 3814 C CA . ALA B 1 223 ? 19.797 24.047 11.234 1 95.19 223 ALA B CA 1
ATOM 3815 C C . ALA B 1 223 ? 18.688 23.953 12.281 1 95.19 223 ALA B C 1
ATOM 3817 O O . ALA B 1 223 ? 18.344 24.953 12.914 1 95.19 223 ALA B O 1
ATOM 3818 N N . LEU B 1 224 ? 18.156 22.766 12.383 1 95.44 224 LEU B N 1
ATOM 3819 C CA . LEU B 1 224 ? 17.188 22.484 13.43 1 95.44 224 LEU B CA 1
ATOM 3820 C C . LEU B 1 224 ? 17.797 21.609 14.516 1 95.44 224 LEU B C 1
ATOM 3822 O O . LEU B 1 224 ? 18.453 20.609 14.227 1 95.44 224 LEU B O 1
ATOM 3826 N N . SER B 1 225 ? 17.594 22.016 15.727 1 94.19 225 SER B N 1
ATOM 3827 C CA . SER B 1 225 ? 18.016 21.188 16.844 1 94.19 225 SER B CA 1
ATOM 3828 C C . SER B 1 225 ? 16.891 20.297 17.344 1 94.19 225 SER B C 1
ATOM 3830 O O . SER B 1 225 ? 17.125 19.25 17.953 1 94.19 225 SER B O 1
ATOM 3832 N N . ASN B 1 226 ? 15.781 20.781 17.078 1 93.94 226 ASN B N 1
ATOM 3833 C CA . ASN B 1 226 ? 14.555 20.062 17.438 1 93.94 226 ASN B CA 1
ATOM 3834 C C . ASN B 1 226 ? 13.383 20.484 16.547 1 93.94 226 ASN B C 1
ATOM 3836 O O . ASN B 1 226 ? 13.43 21.547 15.914 1 93.94 226 ASN B O 1
ATOM 3840 N N . TYR B 1 227 ? 12.43 19.625 16.5 1 95.88 227 TYR B N 1
ATOM 3841 C CA . TYR B 1 227 ? 11.164 19.938 15.836 1 95.88 227 TYR B CA 1
ATOM 3842 C C . TYR B 1 227 ? 10.023 19.125 16.438 1 95.88 227 TYR B C 1
ATOM 3844 O O . TYR B 1 227 ? 10.148 17.906 16.609 1 95.88 227 TYR B O 1
ATOM 3852 N N . VAL B 1 228 ? 8.969 19.891 16.734 1 92.69 228 VAL B N 1
ATOM 3853 C CA . VAL B 1 228 ? 7.75 19.234 17.219 1 92.69 228 VAL B CA 1
ATOM 3854 C C . VAL B 1 228 ? 6.598 19.531 16.25 1 92.69 228 VAL B C 1
ATOM 3856 O O . VAL B 1 228 ? 6.281 20.688 16 1 92.69 228 VAL B O 1
ATOM 3859 N N . ALA B 1 229 ? 6.023 18.469 15.719 1 96.38 229 ALA B N 1
ATOM 3860 C CA . ALA B 1 229 ? 4.883 18.641 14.82 1 96.38 229 ALA B CA 1
ATOM 3861 C C . ALA B 1 229 ? 3.719 19.312 15.539 1 96.38 229 ALA B C 1
ATOM 3863 O O . ALA B 1 229 ? 3.525 19.109 16.75 1 96.38 229 ALA B O 1
ATOM 3864 N N . PRO B 1 230 ? 2.965 20.109 14.82 1 97 230 PRO B N 1
ATOM 3865 C CA . PRO B 1 230 ? 1.842 20.781 15.469 1 97 230 PRO B CA 1
ATOM 3866 C C . PRO B 1 230 ? 0.766 19.812 15.953 1 97 230 PRO B C 1
ATOM 3868 O O . PRO B 1 230 ? 0.664 18.688 15.445 1 97 230 PRO B O 1
ATOM 3871 N N . GLY B 1 231 ? 0.003 20.328 16.922 1 95.19 231 GLY B N 1
ATOM 3872 C CA . GLY B 1 231 ? -1.08 19.531 17.484 1 95.19 231 GLY B CA 1
ATOM 3873 C C . GLY B 1 231 ? -0.685 18.797 18.734 1 95.19 231 GLY B C 1
ATOM 3874 O O . GLY B 1 231 ? 0.4 19 19.281 1 95.19 231 GLY B O 1
ATOM 3875 N N . PRO B 1 232 ? -1.576 17.953 19.266 1 93.06 232 PRO B N 1
ATOM 3876 C CA . PRO B 1 232 ? -1.291 17.203 20.484 1 93.06 232 PRO B CA 1
ATOM 3877 C C . PRO B 1 232 ? -0.154 16.203 20.312 1 93.06 232 PRO B C 1
ATOM 3879 O O . PRO B 1 232 ? 0.167 15.82 19.188 1 93.06 232 PRO B O 1
ATOM 3882 N N . PRO B 1 233 ? 0.424 15.844 21.469 1 84.12 233 PRO B N 1
ATOM 3883 C CA . PRO B 1 233 ? 1.486 14.836 21.359 1 84.12 233 PRO B CA 1
ATOM 3884 C C . PRO B 1 233 ? 0.964 13.469 20.938 1 84.12 233 PRO B C 1
ATOM 3886 O O . PRO B 1 233 ? -0.212 13.156 21.141 1 84.12 233 PRO B O 1
ATOM 3889 N N . SER B 1 234 ? 1.805 12.844 20.125 1 68.5 234 SER B N 1
ATOM 3890 C CA . SER B 1 234 ? 1.434 11.484 19.719 1 68.5 234 SER B CA 1
ATOM 3891 C C . SER B 1 234 ? 1.403 10.547 20.922 1 68.5 234 SER B C 1
ATOM 3893 O O . SER B 1 234 ? 2.242 10.648 21.828 1 68.5 234 SER B O 1
ATOM 3895 N N . THR B 1 235 ? 0.284 10.062 21.328 1 57.47 235 THR B N 1
ATOM 3896 C CA . THR B 1 235 ? 0.216 9.102 22.422 1 57.47 235 THR B CA 1
ATOM 3897 C C . THR B 1 235 ? 0.854 7.777 22.016 1 57.47 235 THR B C 1
ATOM 3899 O O . THR B 1 235 ? 1.012 7.496 20.812 1 57.47 235 THR B O 1
ATOM 3902 N N . PRO B 1 236 ? 1.34 6.965 22.938 1 45.19 236 PRO B N 1
ATOM 3903 C CA . PRO B 1 236 ? 1.906 5.648 22.641 1 45.19 236 PRO B CA 1
ATOM 3904 C C . PRO B 1 236 ? 1.095 4.875 21.609 1 45.19 236 PRO B C 1
ATOM 3906 O O . PRO B 1 236 ? 1.653 4.074 20.859 1 45.19 236 PRO B O 1
ATOM 3909 N N . ALA B 1 237 ? -0.161 4.984 21.656 1 42.72 237 ALA B N 1
ATOM 3910 C CA . ALA B 1 237 ? -0.987 4.246 20.703 1 42.72 237 ALA B CA 1
ATOM 3911 C C . ALA B 1 237 ? -0.765 4.746 19.281 1 42.72 237 ALA B C 1
ATOM 3913 O O . ALA B 1 237 ? -1.127 4.066 18.312 1 42.72 237 ALA B O 1
ATOM 3914 N N . ALA B 1 238 ? -0.207 5.902 19.188 1 45.03 238 ALA B N 1
ATOM 3915 C CA . ALA B 1 238 ? 0.081 6.477 17.875 1 45.03 238 ALA B CA 1
ATOM 3916 C C . ALA B 1 238 ? 1.582 6.488 17.594 1 45.03 238 ALA B C 1
ATOM 3918 O O . ALA B 1 238 ? 2.295 7.391 18.047 1 45.03 238 ALA B O 1
ATOM 3919 N N . PRO B 1 239 ? 2.195 5.309 17.25 1 38.47 239 PRO B N 1
ATOM 3920 C CA . PRO B 1 239 ? 3.656 5.367 17.141 1 38.47 239 PRO B CA 1
ATOM 3921 C C . PRO B 1 239 ? 4.133 6.449 16.172 1 38.47 239 PRO B C 1
ATOM 3923 O O . PRO B 1 239 ? 3.508 6.676 15.133 1 38.47 239 PRO B O 1
ATOM 3926 N N . THR B 1 240 ? 4.715 7.445 16.781 1 40.88 240 THR B N 1
ATOM 3927 C CA . THR B 1 240 ? 5.512 8.312 15.914 1 40.88 240 THR B CA 1
ATOM 3928 C C . THR B 1 240 ? 6.547 7.496 15.141 1 40.88 240 THR B C 1
ATOM 3930 O O . THR B 1 240 ? 7.387 6.824 15.734 1 40.88 240 THR B O 1
ATOM 3933 N N . ARG B 1 241 ? 6.254 7.129 13.969 1 43.94 241 ARG B N 1
ATOM 3934 C CA . ARG B 1 241 ? 7.316 6.52 13.172 1 43.94 241 ARG B CA 1
ATOM 3935 C C . ARG B 1 241 ? 8.391 7.547 12.812 1 43.94 241 ARG B C 1
ATOM 3937 O O . ARG B 1 241 ? 8.07 8.648 12.367 1 43.94 241 ARG B O 1
ATOM 3944 N N . ARG B 1 242 ? 9.57 7.391 13.406 1 43.47 242 ARG B N 1
ATOM 3945 C CA . ARG B 1 242 ? 10.688 8.18 12.891 1 43.47 242 ARG B CA 1
ATOM 3946 C C . ARG B 1 242 ? 10.953 7.852 11.43 1 43.47 242 ARG B C 1
ATOM 3948 O O . ARG B 1 242 ? 10.961 6.684 11.031 1 43.47 242 ARG B O 1
ATOM 3955 N N . PRO B 1 243 ? 10.945 8.82 10.633 1 34.94 243 PRO B N 1
ATOM 3956 C CA . PRO B 1 243 ? 11.305 8.523 9.242 1 34.94 243 PRO B CA 1
ATOM 3957 C C . PRO B 1 243 ? 12.562 7.672 9.125 1 34.94 243 PRO B C 1
ATOM 3959 O O . PRO B 1 243 ? 13.5 7.832 9.914 1 34.94 243 PRO B O 1
ATOM 3962 N N . ALA B 1 244 ? 12.508 6.469 8.602 1 36.28 244 ALA B N 1
ATOM 3963 C CA . ALA B 1 244 ? 13.633 5.559 8.406 1 36.28 244 ALA B CA 1
ATOM 3964 C C . ALA B 1 244 ? 14.82 6.281 7.777 1 36.28 244 ALA B C 1
ATOM 3966 O O . ALA B 1 244 ? 14.648 7.129 6.898 1 36.28 244 ALA B O 1
ATOM 3967 N N . LEU B 1 245 ? 16 6.23 8.555 1 30.23 245 LEU B N 1
ATOM 3968 C CA . LEU B 1 245 ? 17.25 6.609 7.91 1 30.23 245 LEU B CA 1
ATOM 3969 C C . LEU B 1 245 ? 17.469 5.805 6.629 1 30.23 245 LEU B C 1
ATOM 3971 O O . LEU B 1 245 ? 17.344 4.582 6.633 1 30.23 245 LEU B O 1
ATOM 3975 N N . ALA B 1 246 ? 17.406 6.316 5.609 1 33.16 246 ALA B N 1
ATOM 3976 C CA . ALA B 1 246 ? 17.828 5.547 4.441 1 33.16 246 ALA B CA 1
ATOM 3977 C C . ALA B 1 246 ? 19.125 4.797 4.727 1 33.16 246 ALA B C 1
ATOM 3979 O O . ALA B 1 246 ? 20.094 5.387 5.191 1 33.16 246 ALA B O 1
ATOM 3980 N N . ALA B 1 247 ? 19.219 3.41 4.926 1 28.14 247 ALA B N 1
ATOM 3981 C CA . ALA B 1 247 ? 20.484 2.688 4.98 1 28.14 247 ALA B CA 1
ATOM 3982 C C . ALA B 1 247 ? 21.438 3.18 3.9 1 28.14 247 ALA B C 1
ATOM 3984 O O . ALA B 1 247 ? 21.016 3.549 2.805 1 28.14 247 ALA B O 1
ATOM 3985 N N . PRO B 1 248 ? 22.734 3.457 4.238 1 25.61 248 PRO B N 1
ATOM 3986 C CA . PRO B 1 248 ? 23.734 3.83 3.225 1 25.61 248 PRO B CA 1
ATOM 3987 C C . PRO B 1 248 ? 23.781 2.84 2.062 1 25.61 248 PRO B C 1
ATOM 3989 O O . PRO B 1 248 ? 23.766 1.626 2.279 1 25.61 248 PRO B O 1
ATOM 3992 N N . VAL B 1 249 ? 23.297 3.107 0.941 1 26.62 249 VAL B N 1
ATOM 3993 C CA . VAL B 1 249 ? 23.594 2.291 -0.231 1 26.62 249 VAL B CA 1
ATOM 3994 C C . VAL B 1 249 ? 25.078 1.912 -0.235 1 26.62 249 VAL B C 1
ATOM 3996 O O . VAL B 1 249 ? 25.938 2.758 0 1 26.62 249 VAL B O 1
ATOM 3999 N N . ALA B 1 250 ? 25.328 0.684 0.091 1 27.5 250 ALA B N 1
ATOM 4000 C CA . ALA B 1 250 ? 26.688 0.183 0.015 1 27.5 250 ALA B CA 1
ATOM 4001 C C . ALA B 1 250 ? 27.406 0.726 -1.219 1 27.5 250 ALA B C 1
ATOM 4003 O O . ALA B 1 250 ? 26.844 0.732 -2.316 1 27.5 250 ALA B O 1
ATOM 4004 N N . SER B 1 251 ? 28.422 1.594 -1.044 1 25.78 251 SER B N 1
ATOM 4005 C CA . SER B 1 251 ? 29.312 2.195 -2.039 1 25.78 251 SER B CA 1
ATOM 4006 C C . SER B 1 251 ? 29.906 1.139 -2.963 1 25.78 251 SER B C 1
ATOM 4008 O O . SER B 1 251 ? 30.391 0.105 -2.498 1 25.78 251 SER B O 1
ATOM 4010 N N . PRO B 1 252 ? 29.453 1.012 -4.16 1 25.69 252 PRO B N 1
ATOM 4011 C CA . PRO B 1 252 ? 30.094 0.015 -5.02 1 25.69 252 PRO B CA 1
ATOM 4012 C C . PRO B 1 252 ? 31.609 0.006 -4.879 1 25.69 252 PRO B C 1
ATOM 4014 O O . PRO B 1 252 ? 32.219 1.024 -4.516 1 25.69 252 PRO B O 1
ATOM 4017 N N . PRO B 1 253 ? 32.156 -1.1 -4.59 1 24.31 253 PRO B N 1
ATOM 4018 C CA . PRO B 1 253 ? 33.625 -1.133 -4.477 1 24.31 253 PRO B CA 1
ATOM 4019 C C . PRO B 1 253 ? 34.312 -0.297 -5.551 1 24.31 253 PRO B C 1
ATOM 4021 O O . PRO B 1 253 ? 33.781 -0.136 -6.652 1 24.31 253 PRO B O 1
ATOM 4024 N N . ALA B 1 254 ? 35.094 0.603 -5.133 1 27.47 254 ALA B N 1
ATOM 4025 C CA . ALA B 1 254 ? 35.906 1.541 -5.902 1 27.47 254 ALA B CA 1
ATOM 4026 C C . ALA B 1 254 ? 36.562 0.849 -7.094 1 27.47 254 ALA B C 1
ATOM 4028 O O . ALA B 1 254 ? 37.281 -0.155 -6.93 1 27.47 254 ALA B O 1
ATOM 4029 N N . ARG B 1 255 ? 35.781 0.811 -8.172 1 24.47 255 ARG B N 1
ATOM 4030 C CA . ARG B 1 255 ? 36.406 0.305 -9.391 1 24.47 255 ARG B CA 1
ATOM 4031 C C . ARG B 1 255 ? 37.844 0.817 -9.508 1 24.47 255 ARG B C 1
ATOM 4033 O O . ARG B 1 255 ? 38.125 1.998 -9.273 1 24.47 255 ARG B O 1
ATOM 4040 N N . LEU B 1 256 ? 38.719 -0.024 -9.336 1 25.89 256 LEU B N 1
ATOM 4041 C CA . LEU B 1 256 ? 40.156 0.206 -9.617 1 25.89 256 LEU B CA 1
ATOM 4042 C C . LEU B 1 256 ? 40.312 1 -10.906 1 25.89 256 LEU B C 1
ATOM 4044 O O . LEU B 1 256 ? 39.812 0.605 -11.961 1 25.89 256 LEU B O 1
ATOM 4048 N N . ALA B 1 257 ? 40.469 2.307 -10.68 1 29.55 257 ALA B N 1
ATOM 4049 C CA . ALA B 1 257 ? 40.781 3.295 -11.703 1 29.55 257 ALA B CA 1
ATOM 4050 C C . ALA B 1 257 ? 41.812 2.746 -12.688 1 29.55 257 ALA B C 1
ATOM 4052 O O . ALA B 1 257 ? 42.969 2.445 -12.305 1 29.55 257 ALA B O 1
ATOM 4053 N N . ARG B 1 258 ? 41.281 1.938 -13.617 1 25.47 258 ARG B N 1
ATOM 4054 C CA . ARG B 1 258 ? 42.219 1.524 -14.656 1 25.47 258 ARG B CA 1
ATOM 4055 C C . ARG B 1 258 ? 43.062 2.703 -15.125 1 25.47 258 ARG B C 1
ATOM 4057 O O . ARG B 1 258 ? 42.531 3.773 -15.43 1 25.47 258 ARG B O 1
ATOM 4064 N N . LEU B 1 259 ? 44.312 2.742 -14.781 1 27.42 259 LEU B N 1
ATOM 4065 C CA . LEU B 1 259 ? 45.375 3.621 -15.211 1 27.42 259 LEU B CA 1
ATOM 4066 C C . LEU B 1 259 ? 45.312 3.883 -16.719 1 27.42 259 LEU B C 1
ATOM 4068 O O . LEU B 1 259 ? 45.438 2.953 -17.516 1 27.42 259 LEU B O 1
ATOM 4072 N N . GLN B 1 260 ? 44.375 4.762 -17.078 1 25.91 260 GLN B N 1
ATOM 4073 C CA . GLN B 1 260 ? 44.312 5.16 -18.484 1 25.91 260 GLN B CA 1
ATOM 4074 C C . GLN B 1 260 ? 45.688 5.52 -19.031 1 25.91 260 GLN B C 1
ATOM 4076 O O . GLN B 1 260 ? 46.406 6.324 -18.438 1 25.91 260 GLN B O 1
ATOM 4081 N N . PRO B 1 261 ? 46.25 4.613 -19.75 1 30.09 261 PRO B N 1
ATOM 4082 C CA . PRO B 1 261 ? 47.562 4.984 -20.328 1 30.09 261 PRO B CA 1
ATOM 4083 C C . PRO B 1 261 ? 47.5 6.324 -21.062 1 30.09 261 PRO B C 1
ATOM 4085 O O . PRO B 1 261 ? 46.5 6.652 -21.703 1 30.09 261 PRO B O 1
ATOM 4088 N N . LEU B 1 262 ? 48.094 7.328 -20.453 1 29.91 262 LEU B N 1
ATOM 4089 C CA . LEU B 1 262 ? 48.344 8.68 -20.953 1 29.91 262 LEU B CA 1
ATOM 4090 C C . LEU B 1 262 ? 48.75 8.656 -22.422 1 29.91 262 LEU B C 1
ATOM 4092 O O . LEU B 1 262 ? 49.875 8.242 -22.734 1 29.91 262 LEU B O 1
ATOM 4096 N N . LEU B 1 263 ? 47.844 7.98 -23.219 1 25.45 263 LEU B N 1
ATOM 4097 C CA . LEU B 1 263 ? 48.344 8.016 -24.594 1 25.45 263 LEU B CA 1
ATOM 4098 C C . LEU B 1 263 ? 48.625 9.445 -25.031 1 25.45 263 LEU B C 1
ATOM 4100 O O . LEU B 1 263 ? 47.781 10.328 -24.875 1 25.45 263 LEU B O 1
ATOM 4104 N N . LEU B 1 264 ? 49.875 9.719 -25.141 1 26.98 264 LEU B N 1
ATOM 4105 C CA . LEU B 1 264 ? 50.625 10.867 -25.625 1 26.98 264 LEU B CA 1
ATOM 4106 C C . LEU B 1 264 ? 50.125 11.312 -26.984 1 26.98 264 LEU B C 1
ATOM 4108 O O . LEU B 1 264 ? 50.281 10.586 -27.969 1 26.98 264 LEU B O 1
ATOM 4112 N N . HIS B 1 265 ? 48.906 11.922 -27 1 27.36 265 HIS B N 1
ATOM 4113 C CA . HIS B 1 265 ? 48.375 12.398 -28.281 1 27.36 265 HIS B CA 1
ATOM 4114 C C . HIS B 1 265 ? 49.406 13.289 -28.984 1 27.36 265 HIS B C 1
ATOM 4116 O O . HIS B 1 265 ? 49.812 14.305 -28.422 1 27.36 265 HIS B O 1
ATOM 4122 N N . PRO B 1 266 ? 50.125 12.711 -29.859 1 23.41 266 PRO B N 1
ATOM 4123 C CA . PRO B 1 266 ? 51.094 13.523 -30.578 1 23.41 266 PRO B CA 1
ATOM 4124 C C . PRO B 1 266 ? 50.469 14.719 -31.297 1 23.41 266 PRO B C 1
ATOM 4126 O O . PRO B 1 266 ? 49.281 14.672 -31.656 1 23.41 266 PRO B O 1
ATOM 4129 N N . ALA B 1 267 ? 50.969 15.914 -31.125 1 25.45 267 ALA B N 1
ATOM 4130 C CA . ALA B 1 267 ? 50.719 17.312 -31.484 1 25.45 267 ALA B CA 1
ATOM 4131 C C . ALA B 1 267 ? 50.594 17.484 -33 1 25.45 267 ALA B C 1
ATOM 4133 O O . ALA B 1 267 ? 50.219 18.562 -33.469 1 25.45 267 ALA B O 1
ATOM 4134 N N . GLY B 1 268 ? 50.844 16.406 -33.906 1 19.3 268 GLY B N 1
ATOM 4135 C CA . GLY B 1 268 ? 51.562 17 -35.031 1 19.3 268 GLY B CA 1
ATOM 4136 C C . GLY B 1 268 ? 50.719 17.953 -35.844 1 19.3 268 GLY B C 1
ATOM 4137 O O . GLY B 1 268 ? 49.5 18.047 -35.625 1 19.3 268 GLY B O 1
ATOM 4138 N N . LEU B 1 269 ? 50.844 17.953 -37.344 1 21.42 269 LEU B N 1
ATOM 4139 C CA . LEU B 1 269 ? 51.344 18.844 -38.375 1 21.42 269 LEU B CA 1
ATOM 4140 C C . LEU B 1 269 ? 50.219 19.547 -39.094 1 21.42 269 LEU B C 1
ATOM 4142 O O . LEU B 1 269 ? 49.125 18.984 -39.25 1 21.42 269 LEU B O 1
ATOM 4146 N N . PRO B 1 270 ? 50.344 20.844 -39.469 1 23.89 270 PRO B N 1
ATOM 4147 C CA . PRO B 1 270 ? 49.531 21.969 -39.969 1 23.89 270 PRO B CA 1
ATOM 4148 C C . PRO B 1 270 ? 49 21.734 -41.375 1 23.89 270 PRO B C 1
ATOM 4150 O O . PRO B 1 270 ? 48.406 22.641 -42 1 23.89 270 PRO B O 1
ATOM 4153 N N . ARG B 1 271 ? 48.719 20.5 -41.938 1 18.44 271 ARG B N 1
ATOM 4154 C CA . ARG B 1 271 ? 48.906 20.547 -43.406 1 18.44 271 ARG B CA 1
ATOM 4155 C C . ARG B 1 271 ? 48 21.594 -44.031 1 18.44 271 ARG B C 1
ATOM 4157 O O . ARG B 1 271 ? 46.844 21.797 -43.562 1 18.44 271 ARG B O 1
ATOM 4164 N N . ALA B 1 272 ? 48.25 22.078 -45.469 1 17.64 272 ALA B N 1
ATOM 4165 C CA . ALA B 1 272 ? 48.406 23.062 -46.531 1 17.64 272 ALA B CA 1
ATOM 4166 C C . ALA B 1 272 ? 47.125 23.234 -47.312 1 17.64 272 ALA B C 1
ATOM 4168 O O . ALA B 1 272 ? 46.625 24.344 -47.5 1 17.64 272 ALA B O 1
ATOM 4169 N N . GLU B 1 273 ? 46.969 22.734 -48.719 1 17.77 273 GLU B N 1
ATOM 4170 C CA . GLU B 1 273 ? 47.094 23.5 -49.969 1 17.77 273 GLU B CA 1
ATOM 4171 C C . GLU B 1 273 ? 45.719 23.781 -50.594 1 17.77 273 GLU B C 1
ATOM 4173 O O . GLU B 1 273 ? 45.406 24.938 -50.906 1 17.77 273 GLU B O 1
ATOM 4178 N N . ALA B 1 274 ? 45.281 22.953 -51.75 1 17.77 274 ALA B N 1
ATOM 4179 C CA . ALA B 1 274 ? 45.156 23.297 -53.156 1 17.77 274 ALA B CA 1
ATOM 4180 C C . ALA B 1 274 ? 43.719 23.594 -53.562 1 17.77 274 ALA B C 1
ATOM 4182 O O . ALA B 1 274 ? 42.812 22.766 -53.281 1 17.77 274 ALA B O 1
ATOM 4183 N N . THR B 1 275 ? 43.25 24.844 -53.781 1 19.56 275 THR B N 1
ATOM 4184 C CA . THR B 1 275 ? 42.062 25.625 -54.125 1 19.56 275 THR B CA 1
ATOM 4185 C C . THR B 1 275 ? 41.531 25.234 -55.5 1 19.56 275 THR B C 1
ATOM 4187 O O . THR B 1 275 ? 41.75 25.938 -56.469 1 19.56 275 THR B O 1
ATOM 4190 N N . LEU B 1 276 ? 41.594 24 -56.062 1 17.55 276 LEU B N 1
ATOM 4191 C CA . LEU B 1 276 ? 41.375 23.984 -57.5 1 17.55 276 LEU B CA 1
ATOM 4192 C C . LEU B 1 276 ? 39.969 24.453 -57.875 1 17.55 276 LEU B C 1
ATOM 4194 O O . LEU B 1 276 ? 39 23.859 -57.406 1 17.55 276 LEU B O 1
ATOM 4198 N N . LYS B 1 277 ? 39.906 25.641 -58.469 1 19.16 277 LYS B N 1
ATOM 4199 C CA . LYS B 1 277 ? 38.875 26.516 -59.031 1 19.16 277 LYS B CA 1
ATOM 4200 C C . LYS B 1 277 ? 38.188 25.891 -60.219 1 19.16 277 LYS B C 1
ATOM 4202 O O . LYS B 1 277 ? 38.812 25.766 -61.281 1 19.16 277 LYS B O 1
ATOM 4207 N N . ARG B 1 278 ? 37.625 24.703 -60.125 1 18.44 278 ARG B N 1
ATOM 4208 C CA . ARG B 1 278 ? 37.094 24.188 -61.406 1 18.44 278 ARG B CA 1
ATOM 4209 C C . ARG B 1 278 ? 36.219 25.219 -62.094 1 18.44 278 ARG B C 1
ATOM 4211 O O . ARG B 1 278 ? 35.531 26 -61.438 1 18.44 278 ARG B O 1
ATOM 4218 N N . ALA B 1 279 ? 36.344 25.219 -63.5 1 17.25 279 ALA B N 1
ATOM 4219 C CA . ALA B 1 279 ? 36.125 25.797 -64.812 1 17.25 279 ALA B CA 1
ATOM 4220 C C . ALA B 1 279 ? 34.625 25.953 -65.125 1 17.25 279 ALA B C 1
ATOM 4222 O O . ALA B 1 279 ? 33.812 25.141 -64.688 1 17.25 279 ALA B O 1
ATOM 4223 N N . LEU B 1 280 ? 34.25 26.938 -65.875 1 18.03 280 LEU B N 1
ATOM 4224 C CA . LEU B 1 280 ? 33.375 28 -66.375 1 18.03 280 LEU B CA 1
ATOM 4225 C C . LEU B 1 280 ? 32.312 27.422 -67.312 1 18.03 280 LEU B C 1
ATOM 4227 O O . LEU B 1 280 ? 31.375 28.125 -67.688 1 18.03 280 LEU B O 1
ATOM 4231 N N . TRP B 1 281 ? 32.344 26.016 -67.75 1 18.62 281 TRP B N 1
ATOM 4232 C CA . TRP B 1 281 ? 31.969 26.078 -69.188 1 18.62 281 TRP B CA 1
ATOM 4233 C C . TRP B 1 281 ? 30.531 26.531 -69.312 1 18.62 281 TRP B C 1
ATOM 4235 O O . TRP B 1 281 ? 29.672 26.203 -68.5 1 18.62 281 TRP B O 1
ATOM 4245 N N . PRO B 1 282 ? 30.297 27.484 -70.25 1 20.36 282 PRO B N 1
ATOM 4246 C CA . PRO B 1 282 ? 29.266 28.391 -70.812 1 20.36 282 PRO B CA 1
ATOM 4247 C C . PRO B 1 282 ? 28.094 27.656 -71.438 1 20.36 282 PRO B C 1
ATOM 4249 O O . PRO B 1 282 ? 28.281 26.578 -72 1 20.36 282 PRO B O 1
ATOM 4252 N N . ARG B 1 283 ? 26.906 27.672 -70.875 1 19.34 283 ARG B N 1
ATOM 4253 C CA . ARG B 1 283 ? 25.625 27.078 -71.188 1 19.34 283 ARG B CA 1
ATOM 4254 C C . ARG B 1 283 ? 25.141 27.562 -72.562 1 19.34 283 ARG B C 1
ATOM 4256 O O . ARG B 1 283 ? 24.594 28.672 -72.688 1 19.34 283 ARG B O 1
ATOM 4263 N N . THR B 1 284 ? 26 27.516 -73.625 1 17.73 284 THR B N 1
ATOM 4264 C CA . THR B 1 284 ? 25.531 28.172 -74.812 1 17.73 284 THR B CA 1
ATOM 4265 C C . THR B 1 284 ? 24.219 27.562 -75.312 1 17.73 284 THR B C 1
ATOM 4267 O O . THR B 1 284 ? 23.453 28.203 -76 1 17.73 284 THR B O 1
ATOM 4270 N N . ALA B 1 285 ? 23.938 26.203 -75 1 18.72 285 ALA B N 1
ATOM 4271 C CA . ALA B 1 285 ? 23.438 25.656 -76.25 1 18.72 285 ALA B CA 1
ATOM 4272 C C . ALA B 1 285 ? 22.172 26.359 -76.688 1 18.72 285 ALA B C 1
ATOM 4274 O O . ALA B 1 285 ? 21.391 26.844 -75.875 1 18.72 285 ALA B O 1
ATOM 4275 N N . SER B 1 286 ? 21.953 26.312 -78 1 17.3 286 SER B N 1
ATOM 4276 C CA . SER B 1 286 ? 21.406 26.812 -79.25 1 17.3 286 SER B CA 1
ATOM 4277 C C . SER B 1 286 ? 19.953 26.391 -79.438 1 17.3 286 SER B C 1
ATOM 4279 O O . SER B 1 286 ? 19.672 25.25 -79.812 1 17.3 286 SER B O 1
ATOM 4281 N N . ALA B 1 287 ? 19.156 26.344 -78.312 1 19.23 287 ALA B N 1
ATOM 4282 C CA . ALA B 1 287 ? 17.891 25.75 -78.688 1 19.23 287 ALA B CA 1
ATOM 4283 C C . ALA B 1 287 ? 17.375 26.391 -80 1 19.23 287 ALA B C 1
ATOM 4285 O O . ALA B 1 287 ? 17.391 27.609 -80.125 1 19.23 287 ALA B O 1
ATOM 4286 N N . VAL B 1 288 ? 17.266 25.562 -80.938 1 18.03 288 VAL B N 1
ATOM 4287 C CA . VAL B 1 288 ? 16.859 25.453 -82.312 1 18.03 288 VAL B CA 1
ATOM 4288 C C . VAL B 1 288 ? 15.5 26.109 -82.562 1 18.03 288 VAL B C 1
ATOM 4290 O O . VAL B 1 288 ? 14.734 26.281 -81.562 1 18.03 288 VAL B O 1
ATOM 4293 N N . GLY B 1 289 ? 14.945 25.984 -83.75 1 16.81 289 GLY B N 1
ATOM 4294 C CA . GLY B 1 289 ? 14.5 26.656 -84.938 1 16.81 289 GLY B CA 1
ATOM 4295 C C . GLY B 1 289 ? 12.992 26.844 -85 1 16.81 289 GLY B C 1
ATOM 4296 O O . GLY B 1 289 ? 12.508 27.953 -85.188 1 16.81 289 GLY B O 1
ATOM 4297 N N . LEU B 1 290 ? 12.18 25.875 -85.562 1 17.23 290 LEU B N 1
ATOM 4298 C CA . LEU B 1 290 ? 11.57 26.156 -86.875 1 17.23 290 LEU B CA 1
ATOM 4299 C C . LEU B 1 290 ? 10.188 26.781 -86.688 1 17.23 290 LEU B C 1
ATOM 4301 O O . LEU B 1 290 ? 9.57 26.641 -85.625 1 17.23 290 LEU B O 1
ATOM 4305 N N . ALA B 1 291 ? 9.164 26.547 -87.688 1 16.81 291 ALA B N 1
ATOM 4306 C CA . ALA B 1 291 ? 8.461 27.281 -88.75 1 16.81 291 ALA B CA 1
ATOM 4307 C C . ALA B 1 291 ? 7.008 27.547 -88.375 1 16.81 291 ALA B C 1
ATOM 4309 O O . ALA B 1 291 ? 6.504 28.656 -88.5 1 16.81 291 ALA B O 1
ATOM 4310 N N . ILE B 1 292 ? 6.047 26.531 -88.062 1 18.48 292 ILE B N 1
ATOM 4311 C CA . ILE B 1 292 ? 5.074 26.531 -89.125 1 18.48 292 ILE B CA 1
ATOM 4312 C C . ILE B 1 292 ? 4.062 27.656 -88.938 1 18.48 292 ILE B C 1
ATOM 4314 O O . ILE B 1 292 ? 3.836 28.094 -87.812 1 18.48 292 ILE B O 1
ATOM 4318 N N . LEU B 1 293 ? 2.77 27.625 -89.625 1 19.02 293 LEU B N 1
ATOM 4319 C CA . LEU B 1 293 ? 2 28.344 -90.625 1 19.02 293 LEU B CA 1
ATOM 4320 C C . LEU B 1 293 ? 1.029 29.312 -90 1 19.02 293 LEU B C 1
ATOM 4322 O O . LEU B 1 293 ? 0.7 29.172 -88.812 1 19.02 293 LEU B O 1
ATOM 4326 N N . ALA B 1 294 ? -0.098 29.844 -90.75 1 18.28 294 ALA B N 1
ATOM 4327 C CA . ALA B 1 294 ? -0.701 31.016 -91.375 1 18.28 294 ALA B CA 1
ATOM 4328 C C . ALA B 1 294 ? -1.816 31.578 -90.5 1 18.28 294 ALA B C 1
ATOM 4330 O O . ALA B 1 294 ? -1.842 32.781 -90.188 1 18.28 294 ALA B O 1
ATOM 4331 N N . ALA B 1 295 ? -3.115 30.953 -90.5 1 21.86 295 ALA B N 1
ATOM 4332 C CA . ALA B 1 295 ? -4.141 31.797 -91.125 1 21.86 295 ALA B CA 1
ATOM 4333 C C . ALA B 1 295 ? -4.613 32.875 -90.125 1 21.86 295 ALA B C 1
ATOM 4335 O O . ALA B 1 295 ? -4.453 32.75 -88.938 1 21.86 295 ALA B O 1
ATOM 4336 N N . PRO B 1 296 ? -5.773 33.812 -90.562 1 21.61 296 PRO B N 1
ATOM 4337 C CA . PRO B 1 296 ? -6.215 35.188 -90.812 1 21.61 296 PRO B CA 1
ATOM 4338 C C . PRO B 1 296 ? -6.918 35.812 -89.625 1 21.61 296 PRO B C 1
ATOM 4340 O O . PRO B 1 296 ? -6.59 36.938 -89.25 1 21.61 296 PRO B O 1
ATOM 4343 N N . ASN B 1 297 ? -8.305 35.344 -89.312 1 23.22 297 ASN B N 1
ATOM 4344 C CA . ASN B 1 297 ? -9.367 36.312 -89.5 1 23.22 297 ASN B CA 1
ATOM 4345 C C . ASN B 1 297 ? -9.453 37.25 -88.312 1 23.22 297 ASN B C 1
ATOM 4347 O O . ASN B 1 297 ? -9.008 36.906 -87.188 1 23.22 297 ASN B O 1
ATOM 4351 N N . VAL B 1 298 ? -10.516 38.281 -88.188 1 20.84 298 VAL B N 1
ATOM 4352 C CA . VAL B 1 298 ? -10.945 39.656 -87.875 1 20.84 298 VAL B CA 1
ATOM 4353 C C . VAL B 1 298 ? -11.391 39.75 -86.438 1 20.84 298 VAL B C 1
ATOM 4355 O O . VAL B 1 298 ? -11.148 40.781 -85.75 1 20.84 298 VAL B O 1
ATOM 4358 N N . ARG B 1 299 ? -12.055 38.75 -85.688 1 21.25 299 ARG B N 1
ATOM 4359 C CA . ARG B 1 299 ? -12.977 39.688 -85.062 1 21.25 299 ARG B CA 1
ATOM 4360 C C . ARG B 1 299 ? -12.25 40.656 -84.125 1 21.25 299 ARG B C 1
ATOM 4362 O O . ARG B 1 299 ? -11.281 40.281 -83.5 1 21.25 299 ARG B O 1
#

Foldseek 3Di:
DPPPPPPPPPPPPVPPPDDDDDDDDDDDDDDFWQDAPDQFFDLDQQDLCVQFHHRGAFDDDAAEDEAQDKDKDFAQRDVPDQDLVHFRNDDLQFFKKWKKKFADQFLRHDSRFGFIDTQAIQGWDQDPPDFFLSPTFGHSVLCRNVSRMDMTTHHAADDWFKMKMKIWDWGCQQLLDQSGITIGMIIGIYTYPNHHHDDDDGDGGSPQDDSPPPQRNDHRRHHDPDHDHGGDDNDPSHDHDHRDPPPPPPDPPDPDPPPPPPPPPDPDDDDDDDDPPPPDDDPPPPPDDDDDDDDDDDD/DPPPPPPPPPPPPVPPPDDDDDDDDDDDDDDFWQDAPDQFFDLDQQDLCVQFHHRGAFDDDAAEDEAQDKDKDFAQRDVPDQFLVHFRNDDLQFFKKWKKKFADQFLRHDSRFGFIDTQAIQGWDQDPPDFFLSPTFGHSVLCRNVSRMDMTTHHAADDWFKMKMKIWDWGCQQLLDQSGITIGMIIGIYTYPNHHHDDDDGDGGSPQDDSPPPQRNDHRRHHDPDHDHGGDDHDPSHDRDHRDDPPPPPDPPDPPPPPPPPPPPDPDDDDDDDPPPDDDDDPDDDPDDDDDDDDDDDD

pLDDT: mean 74.28, std 29.08, range [16.39, 98.69]

Radius of gyration: 36.76 Å; Cα contacts (8 Å, |Δi|>4): 1330; chains: 2; bounding box: 85×110×173 Å

Nearest PDB structures (foldseek):
  5foh-assembly1_A  TM=9.209E-01  e=6.649E-21  Neurospora crassa OR74A
  7a8v-assembly1_A  TM=9.109E-01  e=4.314E-16  Talaromyces verruculosus
  3zud-assembly1_A  TM=8.892E-01  e=1.075E-15  Thermoascus aurantiacus
  5o2x-assembly1_A  TM=8.451E-01  e=5.179E-16  Trichoderma reesei QM6a
  7ova-assembly2_BBB  TM=8.520E-01  e=4.585E-16  Aspergillus fischeri NRRL 181

InterPro domains:
  IPR005103 Auxiliary Activity family 9, catalytic domain [PF03443] (25-222)
  IPR005103 Auxiliary Activity family 9, catalytic domain [cd21175] (20-233)
  IPR049892 Auxiliary Activity family 9 [PTHR33353] (1-242)

Organism: NCBI:txid100816